Protein 7N8U (pdb70)

Nearest PDB structures (foldseek):
  7n8u-assembly1_B  TM=1.003E+00  e=9.106E-54  Promethearchaeum syntrophicum
  4y96-assembly1_A  TM=9.604E-01  e=9.177E-30  Gemmata obscuriglobus
  1b9b-assembly1_B  TM=9.422E-01  e=5.273E-28  Thermotoga maritima
  1btm-assembly1_B  TM=9.519E-01  e=1.678E-27  Geobacillus stearothermophilus
  4x22-assembly1_A-2  TM=9.556E-01  e=1.272E-26  Leptospira interrogans serovar Icterohaemorrhagiae str. RGA

Sequence (530 aa):
MRKKFIIGGNWKMQILNVEEAVSIATELATTISGILTETVDVFIAPSFNALYSVGQAIKGTKLKLAGQNMYFRDKGAFTGEISPDSLLDAGCEYVILGHSERRRIFGESDAVINQKVKKALEKGLKPVLCIGETAKEKEEGHTETVLRTQIDESMADIPREQLNLITIAYEPVWAINNKFLNPNSEIKTATPEEAEKNHIFIRKLLINKFGDEGKNILIQYGGSMKASNCEGLLNIGEINGGLIGGASLSAEKLKPIIEAAVKLGRKKFIIGGNWKMQILNVEEAVSIATELATTISGILTETVDVFIAPSFNALYSVGQAIKGTKLKLAGQNMYFRDKGAFTGEISPDSLLDAGCEYVILGHSERRRIFGESDAVINQKVKKALEKGLKPVLCIGETAKEKEEGHTETVLRTQIDESMADIPREQLNLITIAYEPVWAINNKFLNPNSEIKTATPEEAEKNHIFIRKLLINKFGDEGKNILIQYGGSMKASNCEGLLNIGEINGGLIGGASLSAEKLKPIIEAAVKLGK

Solvent-accessible surface area: 19749 Å² total; per-residue (Å²): 167,66,49,44,2,20,0,0,0,4,2,37,1,47,10,26,66,4,73,89,1,39,68,26,0,61,94,2,7,94,32,1,75,71,25,83,16,119,32,9,33,3,0,0,0,0,7,10,4,2,1,55,17,0,11,121,44,7,76,89,59,79,6,54,5,0,0,2,9,2,11,41,133,42,117,13,43,38,0,10,18,3,1,0,28,3,1,69,48,7,50,8,54,4,0,0,0,0,8,9,11,16,21,79,63,51,61,22,52,24,69,50,0,9,69,4,0,56,35,0,6,106,52,47,0,58,0,0,0,0,1,4,0,14,5,39,38,55,84,121,57,78,17,90,80,22,0,113,50,9,0,53,90,0,3,34,122,13,66,159,169,49,0,114,47,5,5,0,0,0,13,5,2,5,24,79,139,55,78,81,17,4,101,97,38,94,62,55,78,41,47,63,122,37,2,70,128,8,0,91,49,0,25,48,13,0,67,118,76,25,32,89,37,0,52,112,2,37,0,0,4,19,6,96,6,38,48,116,61,1,117,48,6,0,100,20,52,52,0,16,0,0,10,1,26,51,14,1,43,34,6,154,115,0,81,43,0,0,77,9,0,30,86,60,42,107,55,44,2,19,0,0,0,4,1,38,1,40,15,29,68,4,137,85,1,38,64,20,0,62,94,2,6,94,36,1,72,74,25,69,17,109,46,7,37,3,0,0,0,1,8,10,4,2,0,54,17,0,12,118,44,7,76,90,58,80,6,56,5,0,0,2,9,2,11,30,126,42,124,14,45,32,0,10,18,3,0,0,32,3,0,71,46,7,50,7,52,3,0,0,0,0,8,8,12,18,21,76,63,52,59,24,54,24,70,49,0,10,72,4,0,57,30,0,6,108,51,49,0,61,0,0,0,0,2,3,0,11,5,118,35,60,83,88,55,82,14,74,92,22,0,125,52,10,0,50,86,0,2,35,121,15,66,74,162,47,1,110,46,4,5,0,0,0,12,6,1,7,24,78,140,56,73,89,20,3,97,96,31,98,60,54,122,31,56,63,127,55,3,66,129,8,0,62,48,0,21,134,16,0,79,114,82,44,36,86,37,0,48,106,2,41,0,0,6,19,8,100,6,39,55,116,62,3,102,42,6,0,88,18,53,48,0,22,0,0,10,1,27,58,15,1,42,44,6,88,38,0,88,44,0,0,71,11,0,16,65,49,3,168

Organism: NCBI:txid2594042

Foldseek 3Di:
DFFAFEAEEEADPPDPDLVLLLVQLLQQLVVCQPPPRPRYQYEYADELVNLQVNLVNQPPTSYAYEHAEAFLDQDDDDPPGHHLVSNVNSRHQAYEFQPVCCCQVVNQDLQRLLSNCQSCLVVNHQYAYEFEDAQVCVVVPNGLVRRLVSCCRNNPPRPLVSLLSYAYEYEHNNQDPDCSRHVDHDRDDDDLVVVLVSLVSQLVSLCVVRNPSSNNHQYAYEYEDWLVCLLVNCPRDRHRYHHYYPQSSHSVTCVSNSNSNSVRD/DFAFEAEEEADPVDPDLVLVQVQLLQQLVLCQPPPQVRYQYEYADELVNLQVNLVSNPPTRYAYEHAEAFLDQDDDDPPGHHVVSNVNSRHQEYEFQDVCCCQVVNQDLQRLLSNCQSCLVVNHQYAYEFEDALVCVVVVNGLVRRLCSCCSNPPPRPLVSLLSYAYEYEHNNQDPDCSRHVPGDHDHDDLVNVLVSLVSQLVSQCVVRNPSSNNHQYAYEYEDWLVCLLVNCLRDRHRYHHYYPQSSHSVTCVSNSVSNSVNVD

InterPro domains:
  IPR000652 Triosephosphate isomerase [PF00121] (6-260)
  IPR000652 Triosephosphate isomerase [PS51440] (4-260)
  IPR000652 Triosephosphate isomerase [PTHR21139] (3-259)
  IPR000652 Triosephosphate isomerase [TIGR00419] (6-252)
  IPR000652 Triosephosphate isomerase [cd00311] (5-259)
  IPR013785 Aldolase-type TIM barrel [G3DSA:3.20.20.70] (1-262)
  IPR022896 Triosephosphate isomerase, bacterial/eukaryotic [MF_00147_B] (3-260)
  IPR035990 Triosephosphate isomerase superfamily [SSF51351] (1-262)

Radius of gyration: 24.37 Å; Cα contacts (8 Å, |Δi|>4): 1183; chains: 2; bounding box: 46×63×72 Å

Secondary structure (DSSP, 8-state):
-PPPEEEEEE-TB----HHHHHHHHHHHHHHHHSS--TTEEEEEE--GGGHHHHHHHHTTSSEEEEES---SSSSBS-TT---HHHHHHHT--EEEES-HIIIIIS---HHHHHHHHHHHHHTT-EEEEEE---HHHHHTT-HHHHHHHHHHHHTTT--GGGGGG-EEEE--GGG---TTTSTTS------HHHHHHHHHHHHHHHHHHHTHHHHT--EEE-S---TTTHHHHHTSTT--EEEESGGGSSHHHHHHHHHHHHHT-/---EEEEEE-TB----HHHHHHHHHHHHHHHHTS--TTEEEEEE--GGGHHHHHHHTTTSSEEEEES---SSSSBS-TT---HHHHHHHT-SEEEES-HIIIIIS---HHHHHHHHHHHHHTT-EEEEEE---HHHHHTT-HHHHHHHHHHHHTTT--GGGGGG-EEEE--GGG---TTTSTTS--PPP-HHHHHHHHHHHHHHHHHHHTHHHHTS-EEE-S---HHHHHHHHTSTT--EEEESGGGSSHHHHHHHHHHHHHHT-

B-factor: mean 28.31, std 7.74, range [15.82, 60.22]

Structure (mmCIF, N/CA/C/O backbone):
data_7N8U
#
_entry.id   7N8U
#
_cell.length_a   38.289
_cell.length_b   121.350
_cell.length_c   129.263
_cell.angle_alpha   90.000
_cell.angle_beta   90.000
_cell.angle_gamma   90.000
#
_symmetry.space_group_name_H-M   'P 21 21 21'
#
loop_
_entity.id
_entity.type
_entity.pdbx_description
1 polymer 'Triosephosphate isomerase'
2 water water
#
loop_
_atom_site.group_PDB
_atom_site.id
_atom_site.type_symbol
_atom_site.label_atom_id
_atom_site.label_alt_id
_atom_site.label_comp_id
_atom_site.label_asym_id
_atom_site.label_entity_id
_atom_site.label_seq_id
_atom_site.pdbx_PDB_ins_code
_atom_site.Cartn_x
_atom_site.Cartn_y
_atom_site.Cartn_z
_atom_site.occupancy
_atom_site.B_iso_or_equiv
_atom_site.auth_seq_id
_atom_site.auth_comp_id
_atom_site.auth_asym_id
_atom_site.auth_atom_id
_atom_site.pdbx_PDB_model_num
ATOM 1 N N . MET A 1 1 ? 1.62969 -36.36048 -5.28032 1.000 54.11866 1 MET A N 1
ATOM 2 C CA . MET A 1 1 ? 2.24785 -35.68412 -4.14425 1.000 51.34620 1 MET A CA 1
ATOM 3 C C . MET A 1 1 ? 3.74554 -35.44137 -4.37948 1.000 54.41176 1 MET A C 1
ATOM 4 O O . MET A 1 1 ? 4.41687 -34.80506 -3.56224 1.000 54.30624 1 MET A O 1
ATOM 6 N N . ARG A 1 2 ? 4.25919 -35.93695 -5.50344 1.000 48.47266 2 ARG A N 1
ATOM 7 C CA . ARG A 1 2 ? 5.67482 -35.82856 -5.82610 1.000 47.71670 2 ARG A CA 1
ATOM 8 C C . ARG A 1 2 ? 5.97014 -34.50908 -6.53489 1.000 43.79061 2 ARG A C 1
ATOM 9 O O . ARG A 1 2 ? 5.13052 -33.96744 -7.26049 1.000 47.93065 2 ARG A O 1
ATOM 11 N N . LYS A 1 3 ? 7.18222 -33.99851 -6.31763 1.000 42.76426 3 LYS A N 1
ATOM 12 C CA . LYS A 1 3 ? 7.54980 -32.67694 -6.81479 1.000 40.65329 3 LYS A CA 1
ATOM 13 C C . LYS A 1 3 ? 7.73909 -32.69440 -8.32996 1.000 37.80137 3 LYS A C 1
ATOM 14 O O . LYS A 1 3 ? 8.46671 -33.53503 -8.86634 1.000 37.04371 3 LYS A O 1
ATOM 20 N N . LYS A 1 4 ? 7.07911 -31.76382 -9.01848 1.000 33.07889 4 LYS A N 1
ATOM 21 C CA . LYS A 1 4 ? 7.17671 -31.65813 -10.46838 1.000 28.11043 4 LYS A CA 1
ATOM 22 C C . LYS A 1 4 ? 8.26140 -30.65844 -10.86161 1.000 31.70903 4 LYS A C 1
ATOM 23 O O . LYS A 1 4 ? 8.49970 -29.66253 -10.16947 1.000 26.54691 4 LYS A O 1
ATOM 25 N N . PHE A 1 5 ? 8.92451 -30.93766 -11.98625 1.000 27.95687 5 PHE A N 1
ATOM 26 C CA . PHE A 1 5 ? 10.01408 -30.10393 -12.47211 1.000 24.19417 5 PHE A CA 1
ATOM 27 C C . PHE A 1 5 ? 9.89181 -29.91716 -13.97483 1.000 24.42952 5 PHE A C 1
ATOM 28 O O . PHE A 1 5 ? 9.44872 -30.81475 -14.69982 1.000 23.33037 5 PHE A O 1
ATOM 36 N N . ILE A 1 6 ? 10.28389 -28.73719 -14.43594 1.000 23.32735 6 ILE A N 1
ATOM 37 C CA . ILE A 1 6 ? 10.50514 -28.48590 -15.85348 1.000 23.95808 6 ILE A CA 1
ATOM 38 C C . ILE A 1 6 ? 11.95199 -28.04815 -15.99432 1.000 23.52910 6 ILE A C 1
ATOM 39 O O . ILE A 1 6 ? 12.35938 -27.03333 -15.41106 1.000 22.65067 6 ILE A O 1
ATOM 44 N N . ILE A 1 7 ? 12.72648 -28.81138 -16.75486 1.000 22.27032 7 ILE A N 1
ATOM 45 C CA . ILE A 1 7 ? 14.11478 -28.47404 -17.05285 1.000 22.35336 7 ILE A CA 1
ATOM 46 C C . ILE A 1 7 ? 14.13870 -27.95633 -18.48239 1.000 22.81852 7 ILE A C 1
ATOM 47 O O . ILE A 1 7 ? 13.89259 -28.71304 -19.42514 1.000 23.82632 7 ILE A O 1
ATOM 52 N N . GLY A 1 8 ? 14.42174 -26.67039 -18.65875 1.000 22.42528 8 GLY A N 1
ATOM 53 C CA . GLY A 1 8 ? 14.41117 -26.04933 -19.97253 1.000 22.75497 8 GLY A CA 1
ATOM 54 C C . GLY A 1 8 ? 15.81714 -25.65978 -20.39488 1.000 21.17870 8 GLY A C 1
ATOM 55 O O . GLY A 1 8 ? 16.55900 -25.04822 -19.62191 1.000 21.09123 8 GLY A O 1
ATOM 56 N N . GLY A 1 9 ? 16.17161 -26.03113 -21.62533 1.000 19.52798 9 GLY A N 1
ATOM 57 C CA . GLY A 1 9 ? 17.49250 -25.70858 -22.13648 1.000 20.32577 9 GLY A CA 1
ATOM 58 C C . GLY A 1 9 ? 17.44400 -24.57792 -23.13999 1.000 21.75353 9 GLY A C 1
ATOM 59 O O . GLY A 1 9 ? 16.89218 -24.73311 -24.23455 1.000 21.71879 9 GLY A O 1
ATOM 60 N N . ASN A 1 10 ? 18.00388 -23.42806 -22.77937 1.000 20.55612 10 ASN A N 1
ATOM 61 C CA . ASN A 1 10 ? 18.02806 -22.25586 -23.65944 1.000 18.76609 10 ASN A CA 1
ATOM 62 C C . ASN A 1 10 ? 19.37506 -22.23869 -24.37219 1.000 21.93556 10 ASN A C 1
ATOM 63 O O . ASN A 1 10 ? 20.39495 -21.87487 -23.78346 1.000 19.27763 10 ASN A O 1
ATOM 68 N N . TRP A 1 11 ? 19.37702 -22.63168 -25.64265 1.000 18.08395 11 TRP A N 1
ATOM 69 C CA . TRP A 1 11 ? 20.59976 -22.69101 -26.42519 1.000 16.68712 11 TRP A CA 1
ATOM 70 C C . TRP A 1 11 ? 21.05847 -21.31871 -26.89936 1.000 17.47895 11 TRP A C 1
ATOM 71 O O . TRP A 1 11 ? 22.12819 -21.22875 -27.49437 1.000 19.60838 11 TRP A O 1
ATOM 82 N N . LYS A 1 12 ? 20.27780 -20.26375 -26.64958 1.000 18.92503 12 LYS A N 1
ATOM 83 C CA . LYS A 1 12 ? 20.64778 -18.89552 -27.00679 1.000 17.98052 12 LYS A CA 1
ATOM 84 C C . LYS A 1 12 ? 21.21218 -18.84983 -28.42631 1.000 18.91046 12 LYS A C 1
ATOM 85 O O . LYS A 1 12 ? 20.63458 -19.46582 -29.32694 1.000 18.61933 12 LYS A O 1
ATOM 91 N N . MET A 1 13 ? 22.33532 -18.15436 -28.64690 1.000 18.41909 13 MET A N 1
ATOM 92 C CA . MET A 1 13 ? 22.92863 -18.14206 -29.98432 1.000 21.16519 13 MET A CA 1
ATOM 93 C C . MET A 1 13 ? 24.27329 -18.86438 -29.99950 1.000 20.78419 13 MET A C 1
ATOM 94 O O . MET A 1 13 ? 25.26456 -18.37950 -30.55915 1.000 19.44074 13 MET A O 1
ATOM 99 N N . GLN A 1 14 ? 24.27624 -20.07242 -29.42280 1.000 20.75186 14 GLN A N 1
ATOM 100 C CA . GLN A 1 14 ? 25.49247 -20.85195 -29.22767 1.000 22.09660 14 GLN A CA 1
ATOM 101 C C . GLN A 1 14 ? 25.65007 -21.99378 -30.21929 1.000 24.33089 14 GLN A C 1
ATOM 102 O O . GLN A 1 14 ? 26.77277 -22.46314 -30.41892 1.000 24.63621 14 GLN A O 1
ATOM 108 N N . ILE A 1 15 ? 24.56727 -22.45390 -30.83567 1.000 19.59298 15 ILE A N 1
ATOM 109 C CA . ILE A 1 15 ? 24.60825 -23.55154 -31.79118 1.000 19.34666 15 ILE A CA 1
ATOM 110 C C . ILE A 1 15 ? 24.13458 -23.01119 -33.12733 1.000 23.79684 15 ILE A C 1
ATOM 111 O O . ILE A 1 15 ? 22.97019 -22.61329 -33.27931 1.000 22.16761 15 ILE A O 1
ATOM 116 N N . LEU A 1 16 ? 25.03991 -22.98963 -34.09620 1.000 20.75425 16 LEU A N 1
ATOM 117 C CA . LEU A 1 16 ? 24.84415 -22.16853 -35.27684 1.000 22.88742 16 LEU A CA 1
ATOM 118 C C . LEU A 1 16 ? 24.33499 -22.95617 -36.46510 1.000 22.37538 16 LEU A C 1
ATOM 119 O O . LEU A 1 16 ? 23.52781 -22.42902 -37.23346 1.000 23.10638 16 LEU A O 1
ATOM 124 N N . ASN A 1 17 ? 24.78086 -24.20425 -36.62922 1.000 20.98851 17 ASN A N 1
ATOM 125 C CA . ASN A 1 17 ? 24.43450 -25.00870 -37.79503 1.000 25.06980 17 ASN A CA 1
ATOM 126 C C . ASN A 1 17 ? 23.33105 -25.99431 -37.45495 1.000 25.32795 17 ASN A C 1
ATOM 127 O O . ASN A 1 17 ? 23.30510 -26.55844 -36.35782 1.000 25.57451 17 ASN A O 1
ATOM 132 N N . VAL A 1 18 ? 22.45326 -26.22701 -38.43135 1.000 23.36050 18 VAL A N 1
ATOM 133 C CA . VAL A 1 18 ? 21.32413 -27.13448 -38.25292 1.000 26.62050 18 VAL A CA 1
ATOM 134 C C . VAL A 1 18 ? 21.80509 -28.55102 -37.96828 1.000 26.18398 18 VAL A C 1
ATOM 135 O O . VAL A 1 18 ? 21.27221 -29.23410 -37.08469 1.000 23.56878 18 VAL A O 1
ATOM 139 N N . GLU A 1 19 ? 22.82787 -29.01137 -38.70192 1.000 27.27538 19 GLU A N 1
ATOM 140 C CA . GLU A 1 19 ? 23.36169 -30.35422 -38.47375 1.000 29.33330 19 GLU A CA 1
ATOM 141 C C . GLU A 1 19 ? 23.76905 -30.55054 -37.01672 1.000 25.24435 19 GLU A C 1
ATOM 142 O O . GLU A 1 19 ? 23.46480 -31.58793 -36.41192 1.000 25.21176 19 GLU A O 1
ATOM 144 N N . GLU A 1 20 ? 24.43782 -29.55948 -36.42719 1.000 23.99543 20 GLU A N 1
ATOM 145 C CA . GLU A 1 20 ? 24.86325 -29.70018 -35.03840 1.000 25.58759 20 GLU A CA 1
ATOM 146 C C . GLU A 1 20 ? 23.67925 -29.65474 -34.08381 1.000 24.68200 20 GLU A C 1
ATOM 147 O O . GLU A 1 20 ? 23.63086 -30.41843 -33.11037 1.000 25.53776 20 GLU A O 1
ATOM 153 N N . ALA A 1 21 ? 22.73039 -28.74685 -34.32084 1.000 22.01043 21 ALA A N 1
ATOM 154 C CA . ALA A 1 21 ? 21.55989 -28.67636 -33.45028 1.000 22.81042 21 ALA A CA 1
ATOM 155 C C . ALA A 1 21 ? 20.80253 -29.99942 -33.43741 1.000 21.89765 21 ALA A C 1
ATOM 156 O O . ALA A 1 21 ? 20.39251 -30.48286 -32.37196 1.000 20.62874 21 ALA A O 1
ATOM 158 N N . VAL A 1 22 ? 20.60881 -30.59779 -34.61737 1.000 23.16211 22 VAL A N 1
ATOM 159 C CA . VAL A 1 22 ? 19.90383 -31.87110 -34.72300 1.000 19.80481 22 VAL A CA 1
ATOM 160 C C . VAL A 1 22 ? 20.69358 -32.97318 -34.03178 1.000 23.23752 22 VAL A C 1
ATOM 161 O O . VAL A 1 22 ? 20.12491 -33.83574 -33.35570 1.000 24.30122 22 VAL A O 1
ATOM 165 N N . SER A 1 23 ? 22.01668 -32.94953 -34.17737 1.000 23.18182 23 SER A N 1
ATOM 166 C CA . SER A 1 23 ? 22.86567 -33.96925 -33.57452 1.000 25.14460 23 SER A CA 1
ATOM 167 C C . SER A 1 23 ? 22.80616 -33.90798 -32.05081 1.000 25.83234 23 SER A C 1
ATOM 168 O O . SER A 1 23 ? 22.63034 -34.93538 -31.37860 1.000 23.29368 23 SER A O 1
ATOM 171 N N . ILE A 1 24 ? 22.93962 -32.70337 -31.49010 1.000 22.61874 24 ILE A N 1
ATOM 172 C CA . ILE A 1 24 ? 22.82263 -32.51842 -30.04516 1.000 22.67041 24 ILE A CA 1
ATOM 173 C C . ILE A 1 24 ? 21.42952 -32.91445 -29.56204 1.000 22.07447 24 ILE A C 1
ATOM 174 O O . ILE A 1 24 ? 21.27997 -33.64239 -28.57194 1.000 20.22793 24 ILE A O 1
ATOM 179 N N . ALA A 1 25 ? 20.38806 -32.44530 -30.26165 1.000 20.50224 25 ALA A N 1
ATOM 180 C CA . ALA A 1 25 ? 19.01830 -32.72560 -29.83924 1.000 22.23103 25 ALA A CA 1
ATOM 181 C C . ALA A 1 25 ? 18.74140 -34.22181 -29.84057 1.000 23.90729 25 ALA A C 1
ATOM 182 O O . ALA A 1 25 ? 18.09942 -34.75072 -28.92066 1.000 22.31740 25 ALA A O 1
ATOM 184 N N . THR A 1 26 ? 19.20935 -34.91663 -30.87822 1.000 23.62071 26 THR A N 1
ATOM 185 C CA . THR A 1 26 ? 19.01548 -36.36083 -30.95910 1.000 26.74280 26 THR A CA 1
ATOM 186 C C . THR A 1 26 ? 19.74749 -37.07817 -29.82975 1.000 23.59210 26 THR A C 1
ATOM 187 O O . THR A 1 26 ? 19.19561 -37.98989 -29.20333 1.000 27.18336 26 THR A O 1
ATOM 191 N N . GLU A 1 27 ? 20.98640 -36.66808 -29.54926 1.000 25.87449 27 GLU A N 1
ATOM 192 C CA . GLU A 1 27 ? 21.74958 -37.26645 -28.45729 1.000 26.09748 27 GLU A CA 1
ATOM 193 C C . GLU A 1 27 ? 21.06338 -37.03917 -27.11405 1.000 26.97859 27 GLU A C 1
ATOM 194 O O . GLU A 1 27 ? 21.02806 -37.93705 -26.26007 1.000 25.03175 27 GLU A O 1
ATOM 200 N N . LEU A 1 28 ? 20.51305 -35.84367 -26.90494 1.000 22.03878 28 LEU A N 1
ATOM 201 C CA . LEU A 1 28 ? 19.78362 -35.59046 -25.66413 1.000 24.82155 28 LEU A CA 1
ATOM 202 C C . LEU A 1 28 ? 18.51995 -36.44363 -25.57731 1.000 23.01692 28 LEU A C 1
ATOM 203 O O . LEU A 1 28 ? 18.22450 -37.01177 -24.52160 1.000 24.84093 28 LEU A O 1
ATOM 208 N N . ALA A 1 29 ? 17.74671 -36.53296 -26.66550 1.000 22.94179 29 ALA A N 1
ATOM 209 C CA . ALA A 1 29 ? 16.53889 -37.35531 -26.64070 1.000 24.68056 29 ALA A CA 1
ATOM 210 C C . ALA A 1 29 ? 16.87827 -38.80710 -26.32169 1.000 26.19377 29 ALA A C 1
ATOM 211 O O . ALA A 1 29 ? 16.18194 -39.46093 -25.53297 1.000 26.89195 29 ALA A O 1
ATOM 213 N N . THR A 1 30 ? 17.96462 -39.31680 -26.91057 1.000 24.18729 30 THR A N 1
ATOM 214 C CA . THR A 1 30 ? 18.40487 -40.67681 -26.62122 1.000 26.68511 30 THR A CA 1
ATOM 215 C C . THR A 1 30 ? 18.78998 -40.83732 -25.15752 1.000 27.37220 30 THR A C 1
ATOM 216 O O . THR A 1 30 ? 18.41688 -41.82862 -24.51644 1.000 23.82729 30 THR A O 1
ATOM 220 N N . THR A 1 31 ? 19.51406 -39.85819 -24.60486 1.000 24.87493 31 THR A N 1
ATOM 221 C CA . THR A 1 31 ? 19.98744 -39.96544 -23.22620 1.000 26.74917 31 THR A CA 1
ATOM 222 C C . THR A 1 31 ? 18.83685 -39.98804 -22.22491 1.000 28.74727 31 THR A C 1
ATOM 223 O O . THR A 1 31 ? 18.84165 -40.79095 -21.28353 1.000 26.37803 31 THR A O 1
ATOM 227 N N . ILE A 1 32 ? 17.83627 -39.11931 -22.40250 1.000 24.63374 32 ILE A N 1
ATOM 228 C CA . ILE A 1 32 ? 16.79473 -39.01120 -21.38015 1.000 26.86014 32 ILE A CA 1
ATOM 229 C C . ILE A 1 32 ? 15.72241 -40.07893 -21.50111 1.000 27.32363 32 ILE A C 1
ATOM 230 O O . ILE A 1 32 ? 14.92794 -40.24771 -20.56497 1.000 29.69641 32 ILE A O 1
ATOM 235 N N . SER A 1 33 ? 15.68412 -40.81078 -22.61637 1.000 24.87117 33 SER A N 1
ATOM 236 C CA . SER A 1 33 ? 14.67013 -41.84422 -22.80542 1.000 27.46505 33 SER A CA 1
ATOM 237 C C . SER A 1 33 ? 14.60616 -42.79510 -21.61110 1.000 33.22997 33 SER A C 1
ATOM 238 O O . SER A 1 33 ? 13.52146 -43.10569 -21.09884 1.000 27.98490 33 SER A O 1
ATOM 241 N N . GLY A 1 34 ? 15.76900 -43.26582 -21.15048 1.000 28.09439 34 GLY A N 1
ATOM 242 C CA . GLY A 1 34 ? 15.79374 -44.24524 -20.07847 1.000 30.82357 34 GLY A CA 1
ATOM 243 C C . GLY A 1 34 ? 15.57806 -43.67866 -18.69322 1.000 30.52755 34 GLY A C 1
ATOM 244 O O . GLY A 1 34 ? 15.21702 -44.42971 -17.78229 1.000 31.32710 34 GLY A O 1
ATOM 245 N N . ILE A 1 35 ? 15.83102 -42.38330 -18.50066 1.000 30.99536 35 ILE A N 1
ATOM 246 C CA . ILE A 1 35 ? 15.62212 -41.76950 -17.19745 1.000 32.24093 35 ILE A CA 1
ATOM 247 C C . ILE A 1 35 ? 14.13032 -41.72638 -16.90195 1.000 36.24896 35 ILE A C 1
ATOM 248 O O . ILE A 1 35 ? 13.31453 -41.38867 -17.77222 1.000 35.40078 35 ILE A O 1
ATOM 253 N N . LEU A 1 36 ? 13.76252 -42.07913 -15.66651 1.000 38.95272 36 LEU A N 1
ATOM 254 C CA . LEU A 1 36 ? 12.35564 -42.24856 -15.28356 1.000 39.10344 36 LEU A CA 1
ATOM 255 C C . LEU A 1 36 ? 11.75794 -40.87849 -14.95746 1.000 42.61788 36 LEU A C 1
ATOM 256 O O . LEU A 1 36 ? 11.65838 -40.45747 -13.80071 1.000 41.11157 36 LEU A O 1
ATOM 258 N N . THR A 1 37 ? 11.31469 -40.18900 -16.00744 1.000 35.51996 37 THR A N 1
ATOM 259 C CA . THR A 1 37 ? 10.96461 -38.77009 -15.94138 1.000 35.11009 37 THR A CA 1
ATOM 260 C C . THR A 1 37 ? 9.45599 -38.51153 -15.88587 1.000 37.41978 37 THR A C 1
ATOM 261 O O . THR A 1 37 ? 8.98536 -37.51701 -16.43604 1.000 37.61039 37 THR A O 1
ATOM 265 N N . GLU A 1 38 ? 8.66489 -39.35091 -15.21268 1.000 36.84208 38 GLU A N 1
ATOM 266 C CA . GLU A 1 38 ? 7.22175 -39.10906 -15.16735 1.000 37.62477 38 GLU A CA 1
ATOM 267 C C . GLU A 1 38 ? 6.88088 -37.75487 -14.53960 1.000 36.20947 38 GLU A C 1
ATOM 268 O O . GLU A 1 38 ? 5.89282 -37.11744 -14.92228 1.000 36.39132 38 GLU A O 1
ATOM 270 N N . THR A 1 39 ? 7.69195 -37.29126 -13.59821 1.000 33.30697 39 THR A N 1
ATOM 271 C CA . THR A 1 39 ? 7.46187 -36.03990 -12.89075 1.000 37.28610 39 THR A CA 1
ATOM 272 C C . THR A 1 39 ? 8.29534 -34.87203 -13.42468 1.000 36.67157 39 THR A C 1
ATOM 273 O O . THR A 1 39 ? 8.26997 -33.78392 -12.83539 1.000 32.13042 39 THR A O 1
ATOM 277 N N . VAL A 1 40 ? 9.02307 -35.06160 -14.52259 1.000 30.06467 40 VAL A N 1
ATOM 278 C CA . VAL A 1 40 ? 9.97716 -34.06765 -15.01492 1.000 30.15073 40 VAL A CA 1
ATOM 279 C C . VAL A 1 40 ? 9.75222 -33.89466 -16.51368 1.000 29.32944 40 VAL A C 1
ATOM 280 O O . VAL A 1 40 ? 9.81190 -34.87521 -17.26311 1.000 32.59595 40 VAL A O 1
ATOM 284 N N . ASP A 1 41 ? 9.48383 -32.66132 -16.95263 1.000 23.72853 41 ASP A N 1
ATOM 285 C CA . ASP A 1 41 ? 9.43677 -32.33374 -18.37610 1.000 25.08520 41 ASP A CA 1
ATOM 286 C C . ASP A 1 41 ? 10.74609 -31.66673 -18.78989 1.000 26.53475 41 ASP A C 1
ATOM 287 O O . ASP A 1 41 ? 11.31060 -30.86371 -18.03892 1.000 26.40321 41 ASP A O 1
ATOM 292 N N . VAL A 1 42 ? 11.23860 -32.02309 -19.97455 1.000 22.40819 42 VAL A N 1
ATOM 293 C CA . VAL A 1 42 ? 12.51400 -31.52346 -20.48552 1.000 20.21081 42 VAL A CA 1
ATOM 294 C C . VAL A 1 42 ? 12.25485 -30.89849 -21.85043 1.000 21.05953 42 VAL A C 1
ATOM 295 O O . VAL A 1 42 ? 11.65087 -31.53132 -22.72278 1.000 22.40243 42 VAL A O 1
ATOM 299 N N . PHE A 1 43 ? 12.67673 -29.64959 -22.03042 1.000 21.97753 43 PHE A N 1
ATOM 300 C CA . PHE A 1 43 ? 12.61480 -29.03193 -23.34935 1.000 18.62296 43 PHE A CA 1
ATOM 301 C C . PHE A 1 43 ? 13.94652 -28.37751 -23.68661 1.000 20.15183 43 PHE A C 1
ATOM 302 O O . PHE A 1 43 ? 14.72262 -28.00793 -22.80093 1.000 20.67343 43 PHE A O 1
ATOM 310 N N . ILE A 1 44 ? 14.20083 -28.24755 -24.99074 1.000 20.41569 44 ILE A N 1
ATOM 311 C CA . ILE A 1 44 ? 15.30707 -27.45896 -25.50632 1.000 18.01800 44 ILE A CA 1
ATOM 312 C C . ILE A 1 44 ? 14.73179 -26.36984 -26.39940 1.000 18.31925 44 ILE A C 1
ATOM 313 O O . ILE A 1 44 ? 13.68892 -26.55291 -27.04020 1.000 20.64626 44 ILE A O 1
ATOM 318 N N . ALA A 1 45 ? 15.42992 -25.22956 -26.44314 1.000 17.82829 45 ALA A N 1
ATOM 319 C CA . ALA A 1 45 ? 15.07375 -24.08737 -27.28438 1.000 18.84212 45 ALA A CA 1
ATOM 320 C C . ALA A 1 45 ? 16.22919 -23.78011 -28.23504 1.000 18.64148 45 ALA A C 1
ATOM 321 O O . ALA A 1 45 ? 17.05865 -22.90368 -27.95441 1.000 18.79973 45 ALA A O 1
ATOM 323 N N . PRO A 1 46 ? 16.31071 -24.47488 -29.36950 1.000 20.32862 46 PRO A N 1
ATOM 324 C CA . PRO A 1 46 ? 17.27466 -24.09667 -30.41068 1.000 21.80941 46 PRO A CA 1
ATOM 325 C C . PRO A 1 46 ? 16.91817 -22.74992 -31.02799 1.000 19.95559 46 PRO A C 1
ATOM 326 O O . PRO A 1 46 ? 15.81320 -22.21905 -30.86191 1.000 20.69646 46 PRO A O 1
ATOM 330 N N . SER A 1 47 ? 17.87385 -22.20723 -31.77929 1.000 19.78676 47 SER A N 1
ATOM 331 C CA . SER A 1 47 ? 17.62369 -20.99917 -32.55982 1.000 21.55932 47 SER A CA 1
ATOM 332 C C . SER A 1 47 ? 16.60279 -21.26853 -33.67435 1.000 19.03017 47 SER A C 1
ATOM 333 O O . SER A 1 47 ? 16.39988 -22.40625 -34.10425 1.000 18.61517 47 SER A O 1
ATOM 336 N N . PHE A 1 48 ? 15.96310 -20.18914 -34.15022 1.000 19.01556 48 PHE A N 1
ATOM 337 C CA . PHE A 1 48 ? 14.87883 -20.31295 -35.13131 1.000 18.44142 48 PHE A CA 1
ATOM 338 C C . PHE A 1 48 ? 15.28310 -21.12020 -36.36828 1.000 19.87588 48 PHE A C 1
ATOM 339 O O . PHE A 1 48 ? 14.45160 -21.81734 -36.95445 1.000 19.20412 48 PHE A O 1
ATOM 347 N N . ASN A 1 49 ? 16.53773 -20.98924 -36.81916 1.000 20.39893 49 ASN A N 1
ATOM 348 C CA . ASN A 1 49 ? 16.93736 -21.63573 -38.07364 1.000 20.68331 49 ASN A CA 1
ATOM 349 C C . ASN A 1 49 ? 16.86409 -23.15347 -37.98493 1.000 21.52159 49 ASN A C 1
ATOM 350 O O . ASN A 1 49 ? 16.67588 -23.82313 -39.00629 1.000 21.74569 49 ASN A O 1
ATOM 355 N N . ALA A 1 50 ? 16.99632 -23.70865 -36.77752 1.000 21.52197 50 ALA A N 1
ATOM 356 C CA . ALA A 1 50 ? 17.06992 -25.14812 -36.55762 1.000 20.88027 50 ALA A CA 1
ATOM 357 C C . ALA A 1 50 ? 15.77559 -25.76328 -36.02770 1.000 20.73363 50 ALA A C 1
ATOM 358 O O . ALA A 1 50 ? 15.69069 -26.99188 -35.95590 1.000 21.91238 50 ALA A O 1
ATOM 360 N N . LEU A 1 51 ? 14.76543 -24.95706 -35.67059 1.000 20.21651 51 LEU A N 1
ATOM 361 C CA . LEU A 1 51 ? 13.59251 -25.49116 -34.97381 1.000 20.91583 51 LEU A CA 1
ATOM 362 C C . LEU A 1 51 ? 12.90876 -26.59420 -35.77312 1.000 20.20609 51 LEU A C 1
ATOM 363 O O . LEU A 1 51 ? 12.59473 -27.66715 -35.23793 1.000 21.06200 51 LEU A O 1
ATOM 368 N N . TYR A 1 52 ? 12.66280 -26.34290 -37.05847 1.000 23.02735 52 TYR A N 1
ATOM 369 C CA . TYR A 1 52 ? 11.89681 -27.28463 -37.86829 1.000 23.61378 52 TYR A CA 1
ATOM 370 C C . TYR A 1 52 ? 12.63788 -28.61373 -38.00556 1.000 23.04021 52 TYR A C 1
ATOM 371 O O . TYR A 1 52 ? 12.06261 -29.68569 -37.78463 1.000 25.19540 52 TYR A O 1
ATOM 380 N N . SER A 1 53 ? 13.93294 -28.55862 -38.31533 1.000 22.92782 53 SER A N 1
ATOM 381 C CA . SER A 1 53 ? 14.72180 -29.78231 -38.45168 1.000 24.92548 53 SER A CA 1
ATOM 382 C C . SER A 1 53 ? 14.85934 -30.52030 -37.11834 1.000 25.19072 53 SER A C 1
ATOM 383 O O . SER A 1 53 ? 14.78071 -31.75528 -37.07359 1.000 25.30688 53 SER A O 1
ATOM 386 N N . VAL A 1 54 ? 15.05740 -29.78838 -36.02131 1.000 18.77706 54 VAL A N 1
ATOM 387 C CA . VAL A 1 54 ? 15.13499 -30.43465 -34.71114 1.000 22.51587 54 VAL A CA 1
ATOM 388 C C . VAL A 1 54 ? 13.79783 -31.08302 -34.35528 1.000 24.15618 54 VAL A C 1
ATOM 389 O O . VAL A 1 54 ? 13.74775 -32.23579 -33.90077 1.000 24.23694 54 VAL A O 1
ATOM 393 N N . GLY A 1 55 ? 12.69209 -30.35573 -34.56530 1.000 20.53720 55 GLY A N 1
ATOM 394 C CA . GLY A 1 55 ? 11.38323 -30.91678 -34.26292 1.000 23.17785 55 GLY A CA 1
ATOM 395 C C . GLY A 1 55 ? 11.11737 -32.20126 -35.02598 1.000 26.52815 55 GLY A C 1
ATOM 396 O O . GLY A 1 55 ? 10.56326 -33.15894 -34.47669 1.000 23.79637 55 GLY A O 1
ATOM 397 N N . GLN A 1 56 ? 11.51879 -32.23594 -36.30091 1.000 26.20716 56 GLN A N 1
ATOM 398 C CA . GLN A 1 56 ? 11.43948 -33.46070 -37.09410 1.000 27.22929 56 GLN A CA 1
ATOM 399 C C . GLN A 1 56 ? 12.22628 -34.59114 -36.44202 1.000 25.88065 56 GLN A C 1
ATOM 400 O O . GLN A 1 56 ? 11.76528 -35.73835 -36.39331 1.000 27.34285 56 GLN A O 1
ATOM 406 N N . ALA A 1 57 ? 13.42039 -34.27881 -35.93324 1.000 26.38706 57 ALA A N 1
ATOM 407 C CA . ALA A 1 57 ? 14.34225 -35.30297 -35.45336 1.000 27.97886 57 ALA A CA 1
ATOM 408 C C . ALA A 1 57 ? 13.90737 -35.90948 -34.12368 1.000 31.13216 57 ALA A C 1
ATOM 409 O O . ALA A 1 57 ? 14.15927 -37.09717 -33.88168 1.000 31.79907 57 ALA A O 1
ATOM 411 N N . ILE A 1 58 ? 13.28785 -35.12073 -33.24393 1.000 26.36540 58 ILE A N 1
ATOM 412 C CA . ILE A 1 58 ? 12.90312 -35.58336 -31.91679 1.000 27.08084 58 ILE A CA 1
ATOM 413 C C . ILE A 1 58 ? 11.40105 -35.81872 -31.80473 1.000 29.70753 58 ILE A C 1
ATOM 414 O O . ILE A 1 58 ? 10.89324 -36.01553 -30.69628 1.000 28.84735 58 ILE A O 1
ATOM 419 N N . LYS A 1 59 ? 10.67853 -35.82507 -32.92586 1.000 29.70694 59 LYS A N 1
ATOM 420 C CA . LYS A 1 59 ? 9.25783 -36.15432 -32.88759 1.000 30.32370 59 LYS A CA 1
ATOM 421 C C . LYS A 1 59 ? 9.05502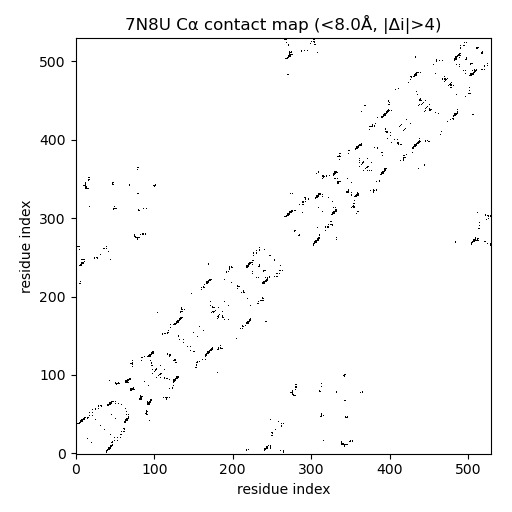 -37.54345 -32.29249 1.000 28.77002 59 LYS A C 1
ATOM 422 O O . LYS A 1 59 ? 9.78187 -38.48978 -32.61151 1.000 31.63650 59 LYS A O 1
ATOM 424 N N . GLY A 1 60 ? 8.07260 -37.65410 -31.40200 1.000 34.31841 60 GLY A N 1
ATOM 425 C CA . GLY A 1 60 ? 7.77097 -38.90498 -30.74504 1.000 35.79021 60 GLY A CA 1
ATOM 426 C C . GLY A 1 60 ? 8.61790 -39.23334 -29.53057 1.000 33.54462 60 GLY A C 1
ATOM 427 O O . GLY A 1 60 ? 8.33858 -40.23495 -28.86320 1.000 36.15411 60 GLY A O 1
ATOM 428 N N . THR A 1 61 ? 9.64353 -38.44162 -29.22156 1.000 33.06375 61 THR A N 1
ATOM 429 C CA . THR A 1 61 ? 10.45951 -38.66822 -28.03507 1.000 30.23366 61 THR A CA 1
ATOM 430 C C . THR A 1 61 ? 9.90069 -37.88441 -26.85456 1.000 28.57351 61 THR A C 1
ATOM 431 O O . THR A 1 61 ? 8.92114 -37.14524 -26.97135 1.000 29.22548 61 THR A O 1
ATOM 435 N N . LYS A 1 62 ? 10.54959 -38.03459 -25.69595 1.000 26.68336 62 LYS A N 1
ATOM 436 C CA . LYS A 1 62 ? 10.18550 -37.27417 -24.50727 1.000 29.84800 62 LYS A CA 1
ATOM 437 C C . LYS A 1 62 ? 10.72360 -35.85051 -24.52027 1.000 28.81935 62 LYS A C 1
ATOM 438 O O . LYS A 1 62 ? 10.33368 -35.05234 -23.66143 1.000 28.00469 62 LYS A O 1
ATOM 444 N N . LEU A 1 63 ? 11.62077 -35.52234 -25.44541 1.000 24.96437 63 LEU A N 1
ATOM 445 C CA . LEU A 1 63 ? 12.23198 -34.20036 -25.49178 1.000 23.17141 63 LEU A CA 1
ATOM 446 C C . LEU A 1 63 ? 11.28355 -33.22614 -26.18555 1.000 21.03216 63 LEU A C 1
ATOM 447 O O . LEU A 1 63 ? 10.89081 -33.44369 -27.33768 1.000 22.12027 63 LEU A O 1
ATOM 452 N N . LYS A 1 64 ? 10.91793 -32.16100 -25.48682 1.000 21.17416 64 LYS A N 1
ATOM 453 C CA . LYS A 1 64 ? 10.01641 -31.15166 -26.01665 1.000 23.21543 64 LYS A CA 1
ATOM 454 C C . LYS A 1 64 ? 10.81411 -30.00224 -26.62337 1.000 21.37479 64 LYS A C 1
ATOM 455 O O . LYS A 1 64 ? 11.98375 -29.78469 -26.29667 1.000 20.40039 64 LYS A O 1
ATOM 461 N N . LEU A 1 65 ? 10.15171 -29.25002 -27.49784 1.000 20.78433 65 LEU A N 1
ATOM 462 C CA . LEU A 1 65 ? 10.77681 -28.18863 -28.27538 1.000 22.00119 65 LEU A CA 1
ATOM 463 C C . LEU A 1 65 ? 10.21155 -26.84095 -27.84709 1.000 21.93360 65 LEU A C 1
ATOM 464 O O . LEU A 1 65 ? 9.01268 -26.72678 -27.57139 1.000 21.64032 65 LEU A O 1
ATOM 469 N N . ALA A 1 66 ? 11.07650 -25.82390 -27.79390 1.000 21.92861 66 ALA A N 1
ATOM 470 C CA . ALA A 1 66 ? 10.68257 -24.46342 -27.446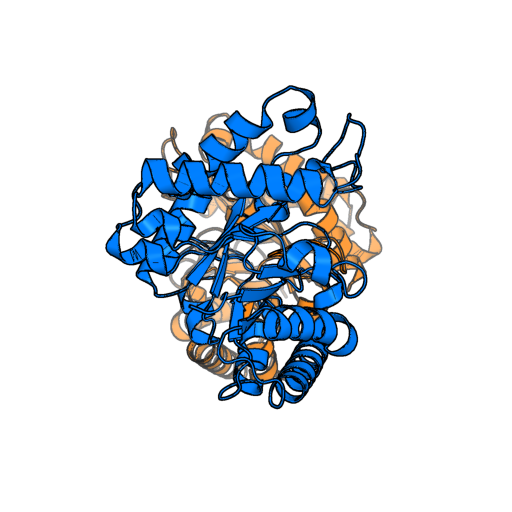83 1.000 19.91853 66 ALA A CA 1
ATOM 471 C C . ALA A 1 66 ? 11.29315 -23.46672 -28.42023 1.000 21.47297 66 ALA A C 1
ATOM 472 O O . ALA A 1 66 ? 12.38580 -23.68607 -28.94635 1.000 20.14179 66 ALA A O 1
ATOM 474 N N . GLY A 1 67 ? 10.57139 -22.36476 -28.66032 1.000 20.76607 67 GLY A N 1
ATOM 475 C CA . GLY A 1 67 ? 11.16175 -21.19689 -29.29019 1.000 19.14365 67 GLY A CA 1
ATOM 476 C C . GLY A 1 67 ? 11.81247 -20.29937 -28.24446 1.000 19.23910 67 GLY A C 1
ATOM 477 O O . GLY A 1 67 ? 11.40404 -20.27793 -27.09080 1.000 20.11996 67 GLY A O 1
ATOM 478 N N . GLN A 1 68 ? 12.85932 -19.57365 -28.65023 1.000 18.15338 68 GLN A N 1
ATOM 479 C CA . GLN A 1 68 ? 13.49848 -18.61653 -27.74579 1.000 15.81961 68 GLN A CA 1
ATOM 480 C C . GLN A 1 68 ? 12.78343 -17.27479 -27.68832 1.000 18.63610 68 GLN A C 1
ATOM 481 O O . GLN A 1 68 ? 13.12846 -16.44148 -26.84245 1.000 18.38488 68 GLN A O 1
ATOM 487 N N . ASN A 1 69 ? 11.81579 -17.04665 -28.56932 1.000 17.46270 69 ASN A N 1
ATOM 488 C CA . ASN A 1 69 ? 11.11421 -15.77548 -28.67968 1.000 20.62057 69 ASN A CA 1
ATOM 489 C C . ASN A 1 69 ? 10.09153 -15.94313 -29.79246 1.000 19.51126 69 ASN A C 1
ATOM 490 O O . ASN A 1 69 ? 10.08250 -16.95043 -30.50967 1.000 20.72214 69 ASN A O 1
ATOM 495 N N . MET A 1 70 ? 9.26417 -14.91817 -29.95783 1.000 17.99714 70 MET A N 1
ATOM 496 C CA . MET A 1 70 ? 8.22680 -14.90687 -30.97164 1.000 20.99621 70 MET A CA 1
ATOM 497 C C . MET A 1 70 ? 7.63267 -13.50726 -30.94247 1.000 21.58911 70 MET A C 1
ATOM 498 O O . MET A 1 70 ? 7.82559 -12.77382 -29.97505 1.000 20.26423 70 MET A O 1
ATOM 503 N N . TYR A 1 71 ? 6.99178 -13.11339 -32.03044 1.000 17.33892 71 TYR A N 1
ATOM 504 C CA . TYR A 1 71 ? 6.22601 -11.87706 -32.03623 1.000 18.79523 71 TYR A CA 1
ATOM 505 C C . TYR A 1 71 ? 4.81006 -12.14491 -31.51938 1.000 22.59376 71 TYR A C 1
ATOM 506 O O . TYR A 1 71 ? 4.37377 -13.29275 -31.40725 1.000 22.22565 71 TYR A O 1
ATOM 515 N N . PHE A 1 72 ? 4.08363 -11.07146 -31.19950 1.000 22.52183 72 PHE A N 1
ATOM 516 C CA . PHE A 1 72 ? 2.74806 -11.20978 -30.62462 1.000 22.33840 72 PHE A CA 1
ATOM 517 C C . PHE A 1 72 ? 1.62142 -11.10296 -31.65168 1.000 25.06954 72 PHE A C 1
ATOM 518 O O . PHE A 1 72 ? 0.44934 -11.14719 -31.26516 1.000 24.56028 72 PHE A O 1
ATOM 526 N N . ARG A 1 73 ? 1.93158 -10.97214 -32.94310 1.000 23.24731 73 ARG A N 1
ATOM 527 C CA . ARG A 1 73 ? 0.92768 -11.10173 -33.99494 1.000 25.64393 73 ARG A CA 1
ATOM 528 C C . ARG A 1 73 ? 1.15954 -12.38820 -34.77341 1.000 24.95974 73 ARG A C 1
ATOM 529 O O . ARG A 1 73 ? 2.26992 -12.92369 -34.79949 1.000 21.75978 73 ARG A O 1
ATOM 537 N N . ASP A 1 74 ? 0.09510 -12.85593 -35.43625 1.000 23.65168 74 ASP A N 1
ATOM 538 C CA . ASP A 1 74 ? 0.13429 -14.09108 -36.21774 1.000 25.64337 74 ASP A CA 1
ATOM 539 C C . ASP A 1 74 ? 0.84429 -13.91518 -37.55607 1.000 24.08862 74 ASP A C 1
ATOM 540 O O . ASP A 1 74 ? 1.58809 -14.80612 -37.97905 1.000 21.59678 74 ASP A O 1
ATOM 545 N N . LYS A 1 75 ? 0.58259 -12.81579 -38.27041 1.000 22.56943 75 LYS A N 1
ATOM 546 C CA . LYS A 1 75 ? 1.31480 -12.54784 -39.50825 1.000 28.92814 75 LYS A CA 1
ATOM 547 C C . LYS A 1 75 ? 1.31823 -11.04390 -39.74477 1.000 25.74566 75 LYS A C 1
ATOM 548 O O . LYS A 1 75 ? 0.53578 -10.30852 -39.14057 1.000 27.46118 75 LYS A O 1
ATOM 554 N N . GLY A 1 76 ? 2.22266 -10.59829 -40.61817 1.000 24.39112 76 GLY A N 1
ATOM 555 C CA . GLY A 1 76 ? 2.18559 -9.22836 -41.08086 1.000 24.68490 76 GLY A CA 1
ATOM 556 C C . GLY A 1 76 ? 3.55677 -8.72040 -41.49248 1.000 22.47982 76 GLY A C 1
ATOM 557 O O . GLY A 1 76 ? 4.50062 -9.48425 -41.70348 1.000 20.07652 76 GLY A O 1
ATOM 558 N N . ALA A 1 77 ? 3.62797 -7.39523 -41.59504 1.000 22.00621 77 ALA A N 1
ATOM 559 C CA . ALA A 1 77 ? 4.81775 -6.70215 -42.08808 1.000 21.41916 77 ALA A CA 1
ATOM 560 C C . ALA A 1 77 ? 5.77245 -6.44303 -40.92528 1.000 20.10130 77 ALA A C 1
ATOM 561 O O . ALA A 1 77 ? 5.91464 -5.32378 -40.42263 1.000 20.44138 77 ALA A O 1
ATOM 563 N N . PHE A 1 78 ? 6.43758 -7.52102 -40.49364 1.000 20.04798 78 PHE A N 1
ATOM 564 C CA . PHE A 1 78 ? 7.34600 -7.48270 -39.34227 1.000 20.98241 78 PHE A CA 1
ATOM 565 C C . PHE A 1 78 ? 8.65334 -8.18450 -39.74211 1.000 19.80077 78 PHE A C 1
ATOM 566 O O . PHE A 1 78 ? 8.90082 -9.34557 -39.40456 1.000 19.38718 78 PHE A O 1
ATOM 574 N N . THR A 1 79 ? 9.47616 -7.47078 -40.50765 1.000 19.63379 79 THR A N 1
ATOM 575 C CA . THR A 1 79 ? 10.74502 -8.01216 -40.97014 1.000 17.88971 79 THR A CA 1
ATOM 576 C C . THR A 1 79 ? 11.57216 -8.50373 -39.78570 1.000 19.36050 79 THR A C 1
ATOM 577 O O . THR A 1 79 ? 11.71084 -7.80827 -38.77484 1.000 18.93705 79 THR A O 1
ATOM 581 N N . GLY A 1 80 ? 12.07257 -9.73701 -39.89912 1.000 18.63396 80 GLY A N 1
ATOM 582 C CA . GLY A 1 80 ? 12.92066 -10.34695 -38.89729 1.000 19.43511 80 GLY A CA 1
ATOM 583 C C . GLY A 1 80 ? 12.20725 -11.00370 -37.72861 1.000 21.64862 80 GLY A C 1
ATOM 584 O O . GLY A 1 80 ? 12.88749 -11.56336 -36.85691 1.000 20.55721 80 GLY A O 1
ATOM 585 N N . GLU A 1 81 ? 10.87282 -10.96134 -37.67357 1.000 20.87284 81 GLU A N 1
ATOM 586 C CA . GLU A 1 81 ? 10.10542 -11.53855 -36.57087 1.000 20.06321 81 GLU A CA 1
ATOM 587 C C . GLU A 1 81 ? 9.57736 -12.92648 -36.92720 1.000 19.18350 81 GLU A C 1
ATOM 588 O O . GLU A 1 81 ? 9.38992 -13.26718 -38.09709 1.000 20.99920 81 GLU A O 1
ATOM 594 N N . ILE A 1 82 ? 9.30205 -13.71994 -35.89646 1.000 20.00651 82 ILE A N 1
ATOM 595 C CA . ILE A 1 82 ? 8.86886 -15.10392 -36.06439 1.000 18.67974 82 ILE A CA 1
ATOM 596 C C . ILE A 1 82 ? 7.48025 -15.27704 -35.45894 1.000 19.84938 82 ILE A C 1
ATOM 597 O O . ILE A 1 82 ? 7.25069 -14.91897 -34.29443 1.000 21.25745 82 ILE A O 1
ATOM 602 N N . SER A 1 83 ? 6.55572 -15.85485 -36.24897 1.000 20.83434 83 SER A N 1
ATOM 603 C CA . SER A 1 83 ? 5.15710 -16.01319 -35.85083 1.000 20.12641 83 SER A CA 1
ATOM 604 C C . SER A 1 83 ? 5.00450 -17.17042 -34.86515 1.000 19.41287 83 SER A C 1
ATOM 605 O O . SER A 1 83 ? 5.68894 -18.18792 -34.99810 1.000 18.00193 83 SER A O 1
ATOM 608 N N . PRO A 1 84 ? 4.09396 -17.05762 -33.88831 1.000 21.28560 84 PRO A N 1
ATOM 609 C CA . PRO A 1 84 ? 3.73389 -18.24127 -33.08928 1.000 19.25014 84 PRO A CA 1
ATOM 610 C C . PRO A 1 84 ? 3.32860 -19.41672 -33.95031 1.000 19.28020 84 PRO A C 1
ATOM 611 O O . PRO A 1 84 ? 3.59761 -20.57030 -33.58939 1.000 18.99071 84 PRO A O 1
ATOM 615 N N . ASP A 1 85 ? 2.72181 -19.15004 -35.11292 1.000 20.51321 85 ASP A N 1
ATOM 616 C CA . ASP A 1 85 ? 2.32890 -20.23181 -36.01068 1.000 22.53758 85 ASP A CA 1
ATOM 617 C C . ASP A 1 85 ? 3.53885 -20.96084 -36.55542 1.000 20.92861 85 ASP A C 1
ATOM 618 O O . ASP A 1 85 ? 3.46966 -22.16763 -36.81078 1.000 23.14820 85 ASP A O 1
ATOM 623 N N . SER A 1 86 ? 4.65780 -20.24953 -36.72361 1.000 20.36026 86 SER A N 1
ATOM 624 C CA . SER A 1 86 ? 5.87873 -20.88644 -37.19480 1.000 22.37469 86 SER A CA 1
ATOM 625 C C . SER A 1 86 ? 6.48004 -21.77230 -36.11109 1.000 20.94824 86 SER A C 1
ATOM 626 O O . SER A 1 86 ? 7.05642 -22.83081 -36.40604 1.000 21.24170 86 SER A O 1
ATOM 629 N N . LEU A 1 87 ? 6.37407 -21.34639 -34.85183 1.000 19.59821 87 LEU A N 1
ATOM 630 C CA . LEU A 1 87 ? 6.79715 -22.21179 -33.75506 1.000 20.82949 87 LEU A CA 1
ATOM 631 C C . LEU A 1 87 ? 5.95996 -23.48321 -33.73469 1.000 19.09544 87 LEU A C 1
ATOM 632 O O . LEU A 1 87 ? 6.49788 -24.59369 -33.64404 1.000 21.78839 87 LEU A O 1
ATOM 637 N N . LEU A 1 88 ? 4.63739 -23.33677 -33.84809 1.000 21.41536 88 LEU A N 1
ATOM 638 C CA . LEU A 1 88 ? 3.76026 -24.50525 -33.87814 1.000 22.15692 88 LEU A CA 1
ATOM 639 C C . LEU A 1 88 ? 4.07835 -25.39259 -35.07028 1.000 22.58397 88 LEU A C 1
ATOM 640 O O . LEU A 1 88 ? 4.14189 -26.62072 -34.93859 1.000 23.05973 88 LEU A O 1
ATOM 645 N N . ASP A 1 89 ? 4.30257 -24.78280 -36.23901 1.000 22.89761 89 ASP A N 1
ATOM 646 C CA . ASP A 1 89 ? 4.66127 -25.54121 -37.43537 1.000 22.97618 89 ASP A CA 1
ATOM 647 C C . ASP A 1 89 ? 5.91438 -26.38480 -37.20737 1.000 24.51192 89 ASP A C 1
ATOM 648 O O . ASP A 1 89 ? 6.02397 -27.50905 -37.71710 1.000 22.77586 89 ASP A O 1
ATOM 653 N N . ALA A 1 90 ? 6.87221 -25.86353 -36.44209 1.000 20.03962 90 ALA A N 1
ATOM 654 C CA . ALA A 1 90 ? 8.07624 -26.62683 -36.14528 1.000 21.52223 90 ALA A CA 1
ATOM 655 C C . ALA A 1 90 ? 7.86702 -27.67937 -35.05908 1.000 23.71053 90 ALA A C 1
ATOM 656 O O . ALA A 1 90 ? 8.76140 -28.50593 -34.84709 1.000 24.30170 90 ALA A O 1
ATOM 658 N N . GLY A 1 91 ? 6.72084 -27.68322 -34.38119 1.000 21.64909 91 GLY A N 1
ATOM 659 C CA . GLY A 1 91 ? 6.47473 -28.61809 -33.30056 1.000 23.19258 91 GLY A CA 1
ATOM 660 C C . GLY A 1 91 ? 6.76818 -28.08865 -31.91732 1.000 22.63288 91 GLY A C 1
ATOM 661 O O . GLY A 1 91 ? 6.84948 -28.88633 -30.96855 1.000 22.57493 91 GLY A O 1
ATOM 662 N N . CYS A 1 92 ? 6.93240 -26.77518 -31.76368 1.000 19.82153 92 CYS A N 1
ATOM 663 C CA . CYS A 1 92 ? 7.19406 -26.21990 -30.44261 1.000 20.77977 92 CYS A CA 1
ATOM 664 C C . CYS A 1 92 ? 5.99543 -26.42369 -29.52795 1.000 23.90294 92 CYS A C 1
ATOM 665 O O . CYS A 1 92 ? 4.83613 -26.32418 -29.94601 1.000 23.64735 92 CYS A O 1
ATOM 668 N N . GLU A 1 93 ? 6.29028 -26.71807 -28.26875 1.000 23.06729 93 GLU A N 1
ATOM 669 C CA . GLU A 1 93 ? 5.30210 -26.80057 -27.21077 1.000 23.36122 93 GLU A CA 1
ATOM 670 C C . GLU A 1 93 ? 5.44750 -25.68217 -26.19596 1.000 22.40176 93 GLU A C 1
ATOM 671 O O . GLU A 1 93 ? 4.46395 -25.30767 -25.55379 1.000 23.45254 93 GLU A O 1
ATOM 677 N N . TYR A 1 94 ? 6.65510 -25.12837 -26.06193 1.000 21.32238 94 TYR A N 1
ATOM 678 C CA . TYR A 1 94 ? 6.95734 -24.03259 -25.15740 1.000 23.13751 94 TYR A CA 1
ATOM 679 C C . TYR A 1 94 ? 7.48553 -22.84127 -25.94217 1.000 21.69332 94 TYR A C 1
ATOM 680 O O . TYR A 1 94 ? 7.96114 -22.98762 -27.06528 1.000 20.41539 94 TYR A O 1
ATOM 689 N N . VAL A 1 95 ? 7.43714 -21.65954 -25.32686 1.000 22.85852 95 VAL A N 1
ATOM 690 C CA . VAL A 1 95 ? 8.13889 -20.49229 -25.85557 1.000 18.48097 95 VAL A CA 1
ATOM 691 C C . VAL A 1 95 ? 8.65741 -19.66139 -24.68497 1.000 20.79254 95 VAL A C 1
ATOM 692 O O . VAL A 1 95 ? 7.90984 -19.34237 -23.75274 1.000 20.06341 95 VAL A O 1
ATOM 696 N N . ILE A 1 96 ? 9.94811 -19.34680 -24.72339 1.000 18.98199 96 ILE A N 1
ATOM 697 C CA . ILE A 1 96 ? 10.57403 -18.45417 -23.75199 1.000 19.11479 96 ILE A CA 1
ATOM 698 C C . ILE A 1 96 ? 10.20590 -17.02342 -24.11479 1.000 19.05082 96 ILE A C 1
ATOM 699 O O . ILE A 1 96 ? 10.38683 -16.60374 -25.26156 1.000 17.58172 96 ILE A O 1
ATOM 704 N N . LEU A 1 97 ? 9.72158 -16.25664 -23.13702 1.000 18.41846 97 LEU A N 1
ATOM 705 C CA . LEU A 1 97 ? 9.33541 -14.87252 -23.37641 1.000 19.82251 97 LEU A CA 1
ATOM 706 C C . LEU A 1 97 ? 9.89757 -13.97001 -22.29032 1.000 19.00404 97 LEU A C 1
ATOM 707 O O . LEU A 1 97 ? 9.92410 -14.33943 -21.11024 1.000 18.90670 97 LEU A O 1
ATOM 712 N N . GLY A 1 98 ? 10.31115 -12.76986 -22.68481 1.000 19.31936 98 GLY A N 1
ATOM 713 C CA . GLY A 1 98 ? 10.83263 -11.82965 -21.70698 1.000 16.57180 98 GLY A CA 1
ATOM 714 C C . GLY A 1 98 ? 12.16660 -12.21322 -21.10343 1.000 19.79944 98 GLY A C 1
ATOM 715 O O . GLY A 1 98 ? 12.51174 -11.72850 -20.01898 1.000 19.06715 98 GLY A O 1
ATOM 716 N N . HIS A 1 99 ? 12.92996 -13.07955 -21.76556 1.000 18.02296 99 HIS A N 1
ATOM 717 C CA . HIS A 1 99 ? 14.27836 -13.36503 -21.29600 1.000 16.98987 99 HIS A CA 1
ATOM 718 C C . HIS A 1 99 ? 15.03782 -12.06523 -21.08128 1.000 17.96530 99 HIS A C 1
ATOM 719 O O . HIS A 1 99 ? 14.83973 -11.08591 -21.80780 1.000 20.06019 99 HIS A O 1
ATOM 726 N N . SER A 1 100 ? 15.88095 -12.05299 -20.04487 1.000 17.34689 100 SER A N 1
ATOM 727 C CA . SER A 1 100 ? 16.61589 -10.84217 -19.68024 1.000 20.55677 100 SER A CA 1
ATOM 728 C C . SER A 1 100 ? 17.39923 -10.25618 -20.84919 1.000 19.15782 100 SER A C 1
ATOM 729 O O . SER A 1 100 ? 17.56249 -9.03137 -20.94210 1.000 21.06448 100 SER A O 1
ATOM 732 N N . GLU A 1 101 ? 17.91280 -11.09423 -21.74419 1.000 17.22674 101 GLU A N 1
ATOM 733 C CA . GLU A 1 101 ? 18.58539 -10.52511 -22.90914 1.000 20.06951 101 GLU A CA 1
ATOM 734 C C . GLU A 1 101 ? 17.58992 -9.79585 -23.80564 1.000 20.14731 101 GLU A C 1
ATOM 735 O O . GLU A 1 101 ? 17.88935 -8.70546 -24.30709 1.000 20.12047 101 GLU A O 1
ATOM 741 N N . ARG A 1 102 ? 16.37699 -10.34248 -23.96977 1.000 17.44261 102 ARG A N 1
ATOM 742 C CA . ARG A 1 102 ? 15.35879 -9.62735 -24.73984 1.000 19.80515 102 ARG A CA 1
ATOM 743 C C . ARG A 1 102 ? 14.99287 -8.30795 -24.07118 1.000 19.09419 102 ARG A C 1
ATOM 744 O O . ARG A 1 102 ? 14.81482 -7.28669 -24.74573 1.000 21.04264 102 ARG A O 1
ATOM 752 N N . ARG A 1 103 ? 14.82101 -8.32226 -22.74924 1.000 19.81130 103 ARG A N 1
ATOM 753 C CA . ARG A 1 103 ? 14.38866 -7.11444 -22.04761 1.000 21.93277 103 ARG A CA 1
ATOM 754 C C . ARG A 1 103 ? 15.50537 -6.07919 -21.99374 1.000 22.59729 103 ARG A C 1
ATOM 755 O O . ARG A 1 103 ? 15.29178 -4.90010 -22.30025 1.000 22.65375 103 ARG A O 1
ATOM 763 N N . ARG A 1 104 ? 16.70344 -6.50095 -21.59253 1.000 19.80571 104 ARG A N 1
ATOM 764 C CA . ARG A 1 104 ? 17.74172 -5.56059 -21.20114 1.000 21.12043 104 ARG A CA 1
ATOM 765 C C . ARG A 1 104 ? 18.69821 -5.21830 -22.33088 1.000 23.50935 104 ARG A C 1
ATOM 766 O O . ARG A 1 104 ? 19.22919 -4.10330 -22.35481 1.000 23.48544 104 ARG A O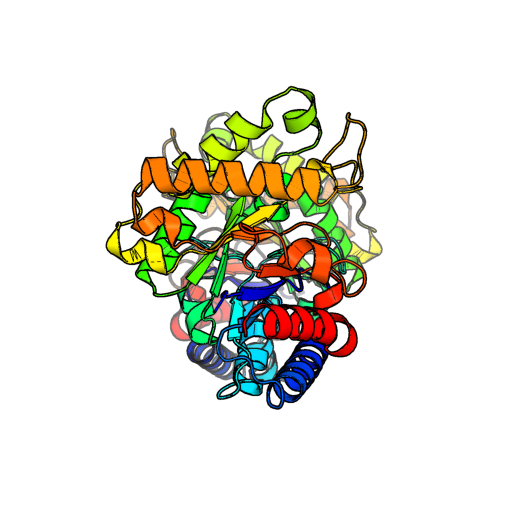 1
ATOM 774 N N . ILE A 1 105 ? 18.94406 -6.13894 -23.25920 1.000 20.04731 105 ILE A N 1
ATOM 775 C CA . ILE A 1 105 ? 19.77572 -5.80524 -24.41751 1.000 20.76598 105 ILE A CA 1
ATOM 776 C C . ILE A 1 105 ? 18.92533 -5.30114 -25.57719 1.000 24.26550 105 ILE A C 1
ATOM 777 O O . ILE A 1 105 ? 19.28557 -4.32765 -26.24373 1.000 22.30144 105 ILE A O 1
ATOM 782 N N . PHE A 1 106 ? 17.78947 -5.94929 -25.84520 1.000 21.59115 106 PHE A N 1
ATOM 783 C CA . PHE A 1 106 ? 16.98072 -5.62755 -27.01399 1.000 21.18998 106 PHE A CA 1
ATOM 784 C C . PHE A 1 106 ? 15.74097 -4.81022 -26.67161 1.000 21.78899 106 PHE A C 1
ATOM 785 O O . PHE A 1 106 ? 14.93576 -4.51277 -27.56196 1.000 23.14782 106 PHE A O 1
ATOM 793 N N . GLY A 1 107 ? 15.59783 -4.39957 -25.41466 1.000 18.59204 107 GLY A N 1
ATOM 794 C CA . GLY A 1 107 ? 14.60664 -3.39920 -25.06601 1.000 23.64639 107 GLY A CA 1
ATOM 795 C C . GLY A 1 107 ? 13.16271 -3.82392 -25.20614 1.000 23.32724 107 GLY A C 1
ATOM 796 O O . GLY A 1 107 ? 12.31566 -2.98743 -25.53005 1.000 22.74305 107 GLY A O 1
ATOM 797 N N . GLU A 1 108 ? 12.85040 -5.09822 -24.97106 1.000 20.95150 108 GLU A N 1
ATOM 798 C CA . GLU A 1 108 ? 11.45952 -5.54539 -24.98676 1.000 21.26871 108 GLU A CA 1
ATOM 799 C C . GLU A 1 108 ? 10.75345 -5.14214 -23.69521 1.000 21.18452 108 GLU A C 1
ATOM 800 O O . GLU A 1 108 ? 11.19753 -5.49159 -22.59648 1.000 19.24632 108 GLU A O 1
ATOM 806 N N . SER A 1 109 ? 9.62468 -4.44576 -23.83499 1.000 20.58239 109 SER A N 1
ATOM 807 C CA . SER A 1 109 ? 8.91181 -3.89968 -22.68651 1.000 23.56893 109 SER A CA 1
ATOM 808 C C . SER A 1 109 ? 7.98232 -4.94394 -22.06670 1.000 19.57194 109 SER A C 1
ATOM 809 O O . SER A 1 109 ? 7.68827 -5.98529 -22.65322 1.000 21.19557 109 SER A O 1
ATOM 812 N N . ASP A 1 110 ? 7.47216 -4.63478 -20.87358 1.000 20.88701 110 ASP A N 1
ATOM 813 C CA . ASP A 1 110 ? 6.44382 -5.48965 -20.28042 1.000 22.44211 110 ASP A CA 1
ATOM 814 C C . ASP A 1 110 ? 5.18240 -5.52202 -21.13236 1.000 21.11099 110 ASP A C 1
ATOM 815 O O . ASP A 1 110 ? 4.54023 -6.57051 -21.25932 1.000 20.53882 110 ASP A O 1
ATOM 820 N N . ALA A 1 111 ? 4.81814 -4.38857 -21.74107 1.000 19.76062 111 ALA A N 1
ATOM 821 C CA . ALA A 1 111 ? 3.60959 -4.35448 -22.55931 1.000 22.19766 111 ALA A CA 1
ATOM 822 C C . ALA A 1 111 ? 3.75710 -5.23497 -23.79316 1.000 23.16038 111 ALA A C 1
ATOM 823 O O . ALA A 1 111 ? 2.82441 -5.95471 -24.16862 1.000 19.97084 111 ALA A O 1
ATOM 825 N N . VAL A 1 112 ? 4.92397 -5.18726 -24.43829 1.000 20.80988 112 VAL A N 1
ATOM 826 C CA . VAL A 1 112 ? 5.19379 -6.05974 -25.57661 1.000 20.41520 112 VAL A CA 1
ATOM 827 C C . VAL A 1 112 ? 5.16930 -7.52171 -25.14022 1.000 22.29832 112 VAL A C 1
ATOM 828 O O . VAL A 1 112 ? 4.54317 -8.37301 -25.78237 1.000 21.59562 112 VAL A O 1
ATOM 832 N N . ILE A 1 113 ? 5.86544 -7.82986 -24.04209 1.000 22.18168 113 ILE A N 1
ATOM 833 C CA . ILE A 1 113 ? 5.94481 -9.20211 -23.54285 1.000 21.08265 113 ILE A CA 1
ATOM 834 C C . ILE A 1 113 ? 4.56786 -9.69926 -23.11218 1.000 19.16098 113 ILE A C 1
ATOM 835 O O . ILE A 1 113 ? 4.21415 -10.86528 -23.33394 1.000 18.95210 113 ILE A O 1
ATOM 840 N N . ASN A 1 114 ? 3.77441 -8.82705 -22.48336 1.000 19.78390 114 ASN A N 1
ATOM 841 C CA . ASN A 1 114 ? 2.39941 -9.18689 -22.12717 1.000 21.23898 114 ASN A CA 1
ATOM 842 C C . ASN A 1 114 ? 1.60321 -9.63102 -23.34914 1.000 20.99313 114 ASN A C 1
ATOM 843 O O . ASN A 1 114 ? 0.87496 -10.63629 -23.29939 1.000 19.84416 114 ASN A O 1
ATOM 848 N N . GLN A 1 115 ? 1.72590 -8.89221 -24.45861 1.000 20.46083 115 GLN A N 1
ATOM 849 C CA . GLN A 1 115 ? 1.03998 -9.28091 -25.68995 1.000 22.13054 115 GLN A CA 1
ATOM 850 C C . GLN A 1 115 ? 1.50050 -10.65590 -26.15751 1.000 23.47522 115 GLN A C 1
ATOM 851 O O . GLN A 1 115 ? 0.69356 -11.46480 -26.63043 1.000 18.25998 115 GLN A O 1
ATOM 857 N N . LYS A 1 116 ? 2.80231 -10.93763 -26.03837 1.000 18.55462 116 LYS A N 1
ATOM 858 C CA . LYS A 1 116 ? 3.31990 -12.22270 -26.50406 1.000 20.48433 116 LYS A CA 1
ATOM 859 C C . LYS A 1 116 ? 2.83074 -13.36608 -25.61887 1.000 20.48358 116 LYS A C 1
ATOM 860 O O . LYS A 1 116 ? 2.52143 -14.45698 -26.11499 1.000 21.78662 116 LYS A O 1
ATOM 866 N N . VAL A 1 117 ? 2.76776 -13.13661 -24.30799 1.000 18.52052 117 VAL A N 1
ATOM 867 C CA . VAL A 1 117 ? 2.28515 -14.16777 -23.39152 1.000 20.76055 117 VAL A CA 1
ATOM 868 C C . VAL A 1 117 ? 0.82697 -14.50137 -23.70557 1.000 21.17651 117 VAL A C 1
ATOM 869 O O . VAL A 1 117 ? 0.43912 -15.67422 -23.80149 1.000 22.98699 117 VAL A O 1
ATOM 873 N N . LYS A 1 118 ? 0.00053 -13.46971 -23.88750 1.000 21.96218 118 LYS A N 1
ATOM 874 C CA . LYS A 1 118 ? -1.40111 -13.70525 -24.22083 1.000 23.55787 118 LYS A CA 1
ATOM 875 C C . LYS A 1 118 ? -1.53265 -14.44423 -25.55021 1.000 25.13941 118 LYS A C 1
ATOM 876 O O . LYS A 1 118 ? -2.33719 -15.38055 -25.67657 1.000 24.52771 118 LYS A O 1
ATOM 882 N N . LYS A 1 119 ? -0.72854 -14.05800 -26.54584 1.000 21.40294 119 LYS A N 1
ATOM 883 C CA . LYS A 1 119 ? -0.74190 -14.75298 -27.83009 1.000 23.23797 119 LYS A CA 1
ATOM 884 C C . LYS A 1 119 ? -0.34102 -16.21595 -27.69075 1.000 24.24587 119 LYS A C 1
ATOM 885 O O . LYS A 1 119 ? -0.92689 -17.09250 -28.34442 1.000 22.77870 119 LYS A O 1
ATOM 891 N N . ALA A 1 120 ? 0.71096 -16.49229 -26.91293 1.000 21.64276 120 ALA A N 1
ATOM 892 C CA . ALA A 1 120 ? 1.16100 -17.86991 -26.75305 1.000 25.01509 120 ALA A CA 1
ATOM 893 C C . ALA A 1 120 ? 0.04656 -18.73265 -26.18317 1.000 24.27267 120 ALA A C 1
ATOM 894 O O . ALA A 1 120 ? -0.20532 -19.84208 -26.66741 1.000 23.66005 120 ALA A O 1
ATOM 896 N N . LEU A 1 121 ? -0.62864 -18.22547 -25.14392 1.000 21.25241 121 LEU A N 1
ATOM 897 C CA . LEU A 1 121 ? -1.73632 -18.93961 -24.52021 1.000 25.69892 121 LEU A CA 1
ATOM 898 C C . LEU A 1 121 ? -2.89016 -19.14539 -25.50073 1.000 22.78208 121 LEU A C 1
ATOM 899 O O . LEU A 1 121 ? -3.42420 -20.25215 -25.61020 1.000 23.84345 121 LEU A O 1
ATOM 904 N N . GLU A 1 122 ? -3.25001 -18.10545 -26.25910 1.000 23.03846 122 GLU A N 1
ATOM 905 C CA . GLU A 1 122 ? -4.25023 -18.26172 -27.31854 1.000 26.78519 122 GLU A CA 1
ATOM 906 C C . GLU A 1 122 ? -3.87876 -19.38996 -28.27153 1.000 28.19397 122 GLU A C 1
ATOM 907 O O . GLU A 1 122 ? -4.74355 -20.17206 -28.68967 1.000 22.99852 122 GLU A O 1
ATOM 913 N N . LYS A 1 123 ? -2.59068 -19.49939 -28.61374 1.000 22.86748 123 LYS A N 1
ATOM 914 C CA . LYS A 1 123 ? -2.10035 -20.48946 -29.56416 1.000 23.57036 123 LYS A CA 1
ATOM 915 C C . LYS A 1 123 ? -1.85749 -21.84942 -28.93414 1.000 23.92132 123 LYS A C 1
ATOM 916 O O . LYS A 1 123 ? -1.50533 -22.79242 -29.65184 1.000 26.66683 123 LYS A O 1
ATOM 922 N N . GLY A 1 124 ? -2.03090 -21.97756 -27.62681 1.000 23.82714 124 GLY A N 1
ATOM 923 C CA . GLY A 1 124 ? -1.76442 -23.24061 -26.97736 1.000 28.01155 124 GLY A CA 1
ATOM 924 C C . GLY A 1 124 ? -0.30591 -23.49787 -26.69411 1.000 28.11915 124 GLY A C 1
ATOM 925 O O . GLY A 1 124 ? 0.04657 -24.61650 -26.29973 1.000 28.57626 124 GLY A O 1
ATOM 926 N N . LEU A 1 125 ? 0.55684 -22.50601 -26.89921 1.000 24.31553 125 LEU A N 1
ATOM 927 C CA . LEU A 1 125 ? 1.94821 -22.61978 -26.48999 1.000 22.93747 125 LEU A CA 1
ATOM 928 C C . LEU A 1 125 ? 2.06291 -22.41201 -24.98540 1.000 22.45701 125 LEU A C 1
ATOM 929 O O . LEU A 1 125 ? 1.31344 -21.63829 -24.39028 1.000 25.38962 125 LEU A O 1
ATOM 934 N N . LYS A 1 126 ? 3.00687 -23.11772 -24.36434 1.000 21.01845 126 LYS A N 1
ATOM 935 C CA . LYS A 1 126 ? 3.27700 -22.92930 -22.94430 1.000 22.77406 126 LYS A CA 1
ATOM 936 C C . LYS A 1 126 ? 4.35191 -21.86428 -22.78363 1.000 22.24261 126 LYS A C 1
ATOM 937 O O . LYS A 1 126 ? 5.52504 -22.14303 -23.06455 1.000 20.80853 126 LYS A O 1
ATOM 943 N N . PRO A 1 127 ? 4.02174 -20.66605 -22.32694 1.000 23.58104 127 PRO A N 1
ATOM 944 C CA . PRO A 1 127 ? 5.05430 -19.63626 -22.21233 1.000 22.17991 127 PRO A CA 1
ATOM 945 C C . PRO A 1 127 ? 5.89437 -19.83960 -20.96138 1.000 22.84731 127 PRO A C 1
ATOM 946 O O . PRO A 1 127 ? 5.40144 -20.22318 -19.89853 1.000 24.02842 127 PRO A O 1
ATOM 950 N N . VAL A 1 128 ? 7.18551 -19.61346 -21.11292 1.000 22.85039 128 VAL A N 1
ATOM 951 C CA . VAL A 1 128 ? 8.11464 -19.54363 -19.99519 1.000 22.27099 128 VAL A CA 1
ATOM 952 C C . VAL A 1 128 ? 8.45530 -18.06753 -19.85171 1.000 22.02886 128 VAL A C 1
ATOM 953 O O . VAL A 1 128 ? 9.29696 -17.52818 -20.58254 1.000 18.63263 128 VAL A O 1
ATOM 957 N N . LEU A 1 129 ? 7.73854 -17.39898 -18.95603 1.000 19.16857 129 LEU A N 1
ATOM 958 C CA . LEU A 1 129 ? 7.86332 -15.96126 -18.76837 1.000 22.27725 129 LEU A CA 1
ATOM 959 C C . LEU A 1 129 ? 9.00634 -15.67812 -17.79940 1.000 19.86798 129 LEU A C 1
ATOM 960 O O . LEU A 1 129 ? 8.94312 -16.05547 -16.62388 1.000 21.74733 129 LEU A O 1
ATOM 965 N N . CYS A 1 130 ? 10.03766 -15.00165 -18.29032 1.000 18.11399 130 CYS A N 1
ATOM 966 C CA . CYS A 1 130 ? 11.21992 -14.68530 -17.50262 1.000 18.96480 130 CYS A CA 1
ATOM 967 C C . CYS A 1 130 ? 11.08606 -13.29897 -16.89951 1.000 19.95007 130 CYS A C 1
ATOM 968 O O . CYS A 1 130 ? 10.60674 -12.36461 -17.55702 1.000 19.33895 130 CYS A O 1
ATOM 971 N N . ILE A 1 131 ? 11.52676 -13.17846 -15.64500 1.000 18.54745 131 ILE A N 1
ATOM 972 C CA . ILE A 1 131 ? 11.56918 -11.92300 -14.90929 1.000 19.56542 131 ILE A CA 1
ATOM 973 C C . ILE A 1 131 ? 12.89801 -11.86518 -14.16431 1.000 22.54146 131 ILE A C 1
ATOM 974 O O . ILE A 1 131 ? 13.60315 -12.86957 -14.01496 1.000 20.87886 131 ILE A O 1
ATOM 979 N N . GLY A 1 132 ? 13.24797 -10.67081 -13.69893 1.000 22.38077 132 GLY A N 1
ATOM 980 C CA . GLY A 1 132 ? 14.48643 -10.53338 -12.95899 1.000 20.67158 132 GLY A CA 1
ATOM 981 C C . GLY A 1 132 ? 15.05117 -9.12409 -12.94106 1.000 21.82047 132 GLY A C 1
ATOM 982 O O . GLY A 1 132 ? 14.87815 -8.36887 -13.89767 1.000 20.48989 132 GLY A O 1
ATOM 983 N N . GLU A 1 133 ? 15.74029 -8.75858 -11.86340 1.000 23.10248 133 GLU A N 1
ATOM 984 C CA . GLU A 1 133 ? 16.20764 -7.39322 -11.67752 1.000 20.84709 133 GLU A CA 1
ATOM 985 C C . GLU A 1 133 ? 17.72244 -7.32431 -11.84051 1.000 23.17855 133 GLU A C 1
ATOM 986 O O . GLU A 1 133 ? 18.43811 -8.29772 -11.57224 1.000 22.13479 133 GLU A O 1
ATOM 992 N N . THR A 1 134 ? 18.20094 -6.16305 -12.29696 1.000 24.08141 134 THR A N 1
ATOM 993 C CA . THR A 1 134 ? 19.62596 -5.91505 -12.48896 1.000 23.17676 134 THR A CA 1
ATOM 994 C C . THR A 1 134 ? 20.31475 -5.57485 -11.16662 1.000 26.53825 134 THR A C 1
ATOM 995 O O . THR A 1 134 ? 19.67833 -5.40391 -10.12303 1.000 22.83200 134 THR A O 1
ATOM 999 N N . ALA A 1 135 ? 21.64503 -5.42971 -11.23609 1.000 23.66941 135 ALA A N 1
ATOM 1000 C CA . ALA A 1 135 ? 22.43955 -5.09071 -10.05957 1.000 30.36768 135 ALA A CA 1
ATOM 1001 C C . ALA A 1 135 ? 22.08361 -3.70900 -9.51998 1.000 26.04845 135 ALA A C 1
ATOM 1002 O O . ALA A 1 135 ? 21.94494 -3.52674 -8.30835 1.000 26.38092 135 ALA A O 1
ATOM 1004 N N . LYS A 1 136 ? 21.96109 -2.71549 -10.40078 1.000 26.93617 136 LYS A N 1
ATOM 1005 C CA . LYS A 1 136 ? 21.60104 -1.37840 -9.93797 1.000 27.69609 136 LYS A CA 1
ATOM 1006 C C . LYS A 1 136 ? 20.22616 -1.38497 -9.27962 1.000 29.18747 136 LYS A C 1
ATOM 1007 O O . LYS A 1 136 ? 20.02562 -0.75814 -8.22964 1.000 23.85933 136 LYS A O 1
ATOM 1009 N N . GLU A 1 137 ? 19.27136 -2.10912 -9.87225 1.000 25.86709 137 GLU A N 1
ATOM 1010 C CA . GLU A 1 137 ? 17.93414 -2.17864 -9.29324 1.000 24.14482 137 GLU A CA 1
ATOM 1011 C C . GLU A 1 137 ? 17.96873 -2.83218 -7.92146 1.000 23.53607 137 GLU A C 1
ATOM 1012 O O . GLU A 1 137 ? 17.34381 -2.34078 -6.97730 1.000 25.56328 137 GLU A O 1
ATOM 1018 N N . LYS A 1 138 ? 18.70964 -3.93297 -7.78634 1.000 25.49328 138 LYS A N 1
ATOM 1019 C CA . LYS A 1 138 ? 18.80332 -4.60605 -6.49423 1.000 26.83306 138 LYS A CA 1
ATOM 1020 C C . LYS A 1 138 ? 19.50250 -3.72533 -5.46373 1.000 27.38807 138 LYS A C 1
ATOM 1021 O O . LYS A 1 138 ? 19.00902 -3.54934 -4.34186 1.000 28.19487 138 LYS A O 1
ATOM 1027 N N . GLU A 1 139 ? 20.65515 -3.16065 -5.83024 1.000 26.57123 139 GLU A N 1
ATOM 1028 C CA . GLU A 1 139 ? 21.42531 -2.35099 -4.88926 1.000 28.90512 139 GLU A CA 1
ATOM 1029 C C . GLU A 1 139 ? 20.67651 -1.09325 -4.47549 1.000 26.43667 139 GLU A C 1
ATOM 1030 O O . GLU A 1 139 ? 20.90149 -0.57274 -3.37982 1.000 29.26799 139 GLU A O 1
ATOM 1032 N N . GLU A 1 140 ? 19.78393 -0.59498 -5.31873 1.000 25.94985 140 GLU A N 1
ATOM 1033 C CA . GLU A 1 140 ? 19.02431 0.59704 -4.98419 1.000 28.72798 140 GLU A CA 1
ATOM 1034 C C . GLU A 1 140 ? 17.68493 0.27644 -4.32773 1.000 28.16705 140 GLU A C 1
ATOM 1035 O O . GLU A 1 140 ? 16.83405 1.16402 -4.21750 1.000 27.51927 140 GLU A O 1
ATOM 1041 N N . GLY A 1 141 ? 17.48244 -0.96842 -3.90081 1.000 27.11583 141 GLY A N 1
ATOM 1042 C CA . GLY A 1 141 ? 16.30335 -1.33619 -3.14204 1.000 27.48426 141 GLY A CA 1
ATOM 1043 C C . GLY A 1 141 ? 15.05751 -1.58193 -3.95889 1.000 29.54219 141 GLY A C 1
ATOM 1044 O O . GLY A 1 141 ? 13.95300 -1.48732 -3.41313 1.000 31.20897 141 GLY A O 1
ATOM 1045 N N . HIS A 1 142 ? 15.19058 -1.90540 -5.24821 1.000 25.69631 142 HIS A N 1
ATOM 1046 C CA . HIS A 1 142 ? 14.03986 -2.04101 -6.13214 1.000 26.06698 142 HIS A CA 1
ATOM 1047 C C . HIS A 1 142 ? 13.74423 -3.48422 -6.52668 1.000 24.36331 142 HIS A C 1
ATOM 1048 O O . HIS A 1 142 ? 12.96462 -3.69060 -7.45715 1.000 25.65489 142 HIS A O 1
ATOM 1055 N N . THR A 1 143 ? 14.35494 -4.48333 -5.87277 1.000 23.22390 143 THR A N 1
ATOM 1056 C CA . THR A 1 143 ? 14.10665 -5.87348 -6.26780 1.000 25.53207 143 THR A CA 1
ATOM 1057 C C . THR A 1 143 ? 12.61251 -6.18536 -6.23645 1.000 26.02731 143 THR A C 1
ATOM 1058 O O . THR A 1 143 ? 12.03401 -6.63475 -7.23199 1.000 24.66543 143 THR A O 1
ATOM 1062 N N . GLU A 1 144 ? 11.96126 -5.90627 -5.10952 1.000 23.34011 144 GLU A N 1
ATOM 1063 C CA . GLU A 1 144 ? 10.54500 -6.22556 -4.96865 1.000 26.94503 144 GLU A CA 1
ATOM 1064 C C . GLU A 1 144 ? 9.68148 -5.41334 -5.93045 1.000 26.61867 144 GLU A C 1
ATOM 1065 O O . GLU A 1 144 ? 8.75354 -5.95245 -6.54878 1.000 24.00699 144 GLU A O 1
ATOM 1071 N N . THR A 1 145 ? 9.97061 -4.11518 -6.07048 1.000 26.27882 145 THR A N 1
ATOM 1072 C CA . THR A 1 145 ? 9.21594 -3.27668 -6.99970 1.000 28.53250 145 THR A CA 1
ATOM 1073 C C . THR A 1 145 ? 9.34497 -3.76957 -8.43847 1.000 23.59609 145 THR A C 1
ATOM 1074 O O . THR A 1 145 ? 8.36026 -3.78306 -9.19199 1.000 23.51549 145 THR A O 1
ATOM 1078 N N . VAL A 1 146 ? 10.55866 -4.13789 -8.85159 1.000 25.51195 146 VAL A N 1
ATOM 1079 C CA . VAL A 1 146 ? 10.77076 -4.54744 -10.23927 1.000 23.44098 146 VAL A CA 1
ATOM 1080 C C . VAL A 1 146 ? 10.03683 -5.85001 -10.52843 1.000 22.66842 146 VAL A C 1
ATOM 1081 O O . VAL A 1 146 ? 9.31817 -5.96270 -11.53108 1.000 21.16057 146 VAL A O 1
ATOM 1085 N N . LEU A 1 147 ? 10.21816 -6.85876 -9.65820 1.000 21.97840 147 LEU A N 1
ATOM 1086 C CA . LEU A 1 147 ? 9.58120 -8.16191 -9.87132 1.000 23.70484 147 LEU A CA 1
ATOM 1087 C C . LEU A 1 147 ? 8.05473 -8.06346 -9.83214 1.000 23.65892 147 LEU A C 1
ATOM 1088 O O . LEU A 1 147 ? 7.36919 -8.72288 -10.62413 1.000 21.10174 147 LEU A O 1
ATOM 1093 N N . ARG A 1 148 ? 7.49775 -7.29663 -8.88694 1.000 23.27245 148 ARG A N 1
ATOM 1094 C CA . ARG A 1 148 ? 6.06806 -7.00167 -8.93791 1.000 26.31661 148 ARG A CA 1
ATOM 1095 C C . ARG A 1 148 ? 5.62707 -6.31578 -10.21567 1.000 22.85787 148 ARG A C 1
ATOM 1096 O O . ARG A 1 148 ? 4.59785 -6.68450 -10.79974 1.000 23.77376 148 ARG A O 1
ATOM 1104 N N . THR A 1 149 ? 6.37043 -5.31233 -10.65772 1.000 24.09272 149 THR A N 1
ATOM 1105 C CA . THR A 1 149 ? 5.99301 -4.63123 -11.88712 1.000 24.28262 149 THR A CA 1
ATOM 1106 C C . THR A 1 149 ? 6.00231 -5.59423 -13.05659 1.000 24.28662 149 THR A C 1
ATOM 1107 O O . THR A 1 149 ? 5.08070 -5.59565 -13.87966 1.000 22.38336 149 THR A O 1
ATOM 1111 N N . GLN A 1 150 ? 7.03250 -6.44031 -13.12614 1.000 22.11789 150 GLN A N 1
ATOM 1112 C CA . GLN A 1 150 ? 7.15317 -7.36927 -14.24175 1.000 22.16475 150 GLN A CA 1
ATOM 1113 C C . GLN A 1 150 ? 6.04685 -8.41298 -14.21390 1.000 22.18796 150 GLN A C 1
ATOM 1114 O O . GLN A 1 150 ? 5.45783 -8.72083 -15.25450 1.000 22.97152 150 GLN A O 1
ATOM 1120 N N . ILE A 1 151 ? 5.72734 -8.95352 -13.03545 1.000 21.06307 151 ILE A N 1
ATOM 1121 C CA . ILE A 1 151 ? 4.59981 -9.88329 -12.94695 1.000 21.79358 151 ILE A CA 1
ATOM 1122 C C . ILE A 1 151 ? 3.29456 -9.18656 -13.32788 1.000 22.96913 151 ILE A C 1
ATOM 1123 O O . ILE A 1 151 ? 2.53970 -9.67241 -14.17737 1.000 24.51972 151 ILE A O 1
ATOM 1128 N N . ASP A 1 152 ? 3.01211 -8.03293 -12.70902 1.000 23.44978 152 ASP A N 1
ATOM 1129 C CA . ASP A 1 152 ? 1.73812 -7.35443 -12.93932 1.000 23.18675 152 ASP A CA 1
ATOM 1130 C C . ASP A 1 152 ? 1.56469 -6.98437 -14.40968 1.000 23.81719 152 ASP A C 1
ATOM 1131 O O . ASP A 1 152 ? 0.48148 -7.15257 -14.97983 1.000 21.58935 152 ASP A O 1
ATOM 1136 N N . GLU A 1 153 ? 2.62020 -6.48821 -15.04462 1.000 24.24298 153 GLU A N 1
ATOM 1137 C CA . GLU A 1 153 ? 2.46321 -5.97133 -16.39515 1.000 24.03132 153 GLU A CA 1
ATOM 1138 C C . GLU A 1 153 ? 2.70981 -7.01686 -17.47577 1.000 23.71788 153 GLU A C 1
ATOM 1139 O O . GLU A 1 153 ? 2.05340 -6.96316 -18.51907 1.000 23.74545 153 GLU A O 1
ATOM 1145 N N . SER A 1 154 ? 3.61160 -7.97874 -17.25785 1.000 20.46774 154 SER A N 1
ATOM 1146 C CA . SER A 1 154 ? 3.76376 -9.05370 -18.23644 1.000 21.67379 154 SER A CA 1
ATOM 1147 C C . SER A 1 154 ? 2.60505 -10.04419 -18.18652 1.000 18.52405 154 SER A C 1
ATOM 1148 O O . SER A 1 154 ? 2.32390 -10.70484 -19.19027 1.000 20.36235 154 SER A O 1
ATOM 1151 N N . MET A 1 155 ? 1.94441 -10.20940 -17.03996 1.000 23.52195 155 MET A N 1
ATOM 1152 C CA . MET A 1 155 ? 0.78757 -11.10423 -17.00767 1.000 24.05078 155 MET A CA 1
ATOM 1153 C C . MET A 1 155 ? -0.54780 -10.37900 -16.91348 1.000 24.28664 155 MET A C 1
ATOM 1154 O O . MET A 1 155 ? -1.55065 -11.00843 -16.56896 1.000 26.50059 155 MET A O 1
ATOM 1159 N N . ALA A 1 156 ? -0.59431 -9.09498 -17.26713 1.000 21.99683 156 ALA A N 1
ATOM 1160 C CA . ALA A 1 156 ? -1.85893 -8.36826 -17.31258 1.000 26.14309 156 ALA A CA 1
ATOM 1161 C C . ALA A 1 156 ? -2.87711 -9.06438 -18.21580 1.000 28.49766 156 ALA A C 1
ATOM 1162 O O . ALA A 1 156 ? -2.56119 -9.46343 -19.34640 1.000 25.13802 156 ALA A O 1
ATOM 1164 N N . ASP A 1 157 ? -4.09992 -9.22622 -17.69456 1.000 28.26386 157 ASP A N 1
ATOM 1165 C CA . ASP A 1 157 ? -5.28257 -9.62639 -18.46794 1.000 25.88959 157 ASP A CA 1
ATOM 1166 C C . ASP A 1 157 ? -5.21557 -11.05786 -18.97529 1.000 28.81837 157 ASP A C 1
ATOM 1167 O O . ASP A 1 157 ? -5.82971 -11.38044 -19.99447 1.000 30.16119 157 ASP A O 1
ATOM 1172 N N . ILE A 1 158 ? -4.49083 -11.93149 -18.29198 1.000 25.69948 158 ILE A N 1
ATOM 1173 C CA . ILE A 1 158 ? -4.42258 -13.32798 -18.72641 1.000 29.28739 158 ILE A CA 1
ATOM 1174 C C . ILE A 1 158 ? -5.66795 -14.05753 -18.22498 1.000 31.49863 158 ILE A C 1
ATOM 1175 O O . ILE A 1 158 ? -5.96682 -13.98593 -17.02444 1.000 28.67770 158 ILE A O 1
ATOM 1180 N N . PRO A 1 159 ? -6.41035 -14.74138 -19.09730 1.000 30.62886 159 PRO A N 1
ATOM 1181 C CA . PRO A 1 159 ? -7.56680 -15.51152 -18.62371 1.000 35.75563 159 PRO A CA 1
ATOM 1182 C C . PRO A 1 159 ? -7.11214 -16.52979 -17.59354 1.000 35.03692 159 PRO A C 1
ATOM 1183 O O . PRO A 1 159 ? -6.13213 -17.25311 -17.80271 1.000 35.40025 159 PRO A O 1
ATOM 1187 N N . ARG A 1 160 ? -7.81080 -16.55197 -16.45426 1.000 32.46142 160 ARG A N 1
ATOM 1188 C CA . ARG A 1 160 ? -7.44193 -17.46708 -15.37634 1.000 34.67942 160 ARG A CA 1
ATOM 1189 C C . ARG A 1 160 ? -7.42875 -18.91662 -15.84334 1.000 36.07358 160 ARG A C 1
ATOM 1190 O O . ARG A 1 160 ? -6.61013 -19.71184 -15.36576 1.000 34.97142 160 ARG A O 1
ATOM 1198 N N . GLU A 1 161 ? -8.33132 -19.28500 -16.76398 1.000 32.40089 161 GLU A N 1
ATOM 1199 C CA . GLU A 1 161 ? -8.34895 -20.65744 -17.26318 1.000 38.22867 161 GLU A CA 1
ATOM 1200 C C . GLU A 1 161 ? -7.14954 -20.98200 -18.14692 1.000 38.56101 161 GLU A C 1
ATOM 1201 O O . GLU A 1 161 ? -6.97170 -22.14944 -18.51097 1.000 35.47307 161 GLU A O 1
ATOM 1207 N N . GLN A 1 162 ? -6.32089 -19.99554 -18.48196 1.000 35.14578 162 GLN A N 1
ATOM 1208 C CA . GLN A 1 162 ? -5.08132 -20.23463 -19.20994 1.000 35.49071 162 GLN A CA 1
ATOM 1209 C C . GLN A 1 162 ? -3.84351 -20.21523 -18.31941 1.000 39.05655 162 GLN A C 1
ATOM 1210 O O . GLN A 1 162 ? -2.74446 -20.50665 -18.80959 1.000 35.05859 162 GLN A O 1
ATOM 1216 N N . LEU A 1 163 ? -3.99806 -19.91031 -17.02430 1.000 33.71102 163 LEU A N 1
ATOM 1217 C CA . LEU A 1 163 ? -2.84894 -19.73091 -16.13895 1.000 33.98953 163 LEU A CA 1
ATOM 1218 C C . LEU A 1 163 ? -2.04100 -21.01087 -15.95762 1.000 39.55290 163 LEU A C 1
ATOM 1219 O O . LEU A 1 163 ? -0.82495 -20.94976 -15.72025 1.000 35.03644 163 LEU A O 1
ATOM 1224 N N . ASN A 1 164 ? -2.68226 -22.17626 -16.04988 1.000 37.17601 164 ASN A N 1
ATOM 1225 C CA . ASN A 1 164 ? -1.94889 -23.40326 -15.76190 1.000 38.48507 164 ASN A CA 1
ATOM 1226 C C . ASN A 1 164 ? -0.92733 -23.73633 -16.84077 1.000 35.64558 164 ASN A C 1
ATOM 1227 O O . ASN A 1 164 ? -0.13821 -24.66613 -16.65798 1.000 35.52812 164 ASN A O 1
ATOM 1232 N N . LEU A 1 165 ? -0.94282 -23.02537 -17.96388 1.000 32.79738 165 LEU A N 1
ATOM 1233 C CA . LEU A 1 165 ? 0.04409 -23.23488 -19.00978 1.000 34.49483 165 LEU A CA 1
ATOM 1234 C C . LEU A 1 165 ? 1.32694 -22.44474 -18.78044 1.000 28.20053 165 LEU A C 1
ATOM 1235 O O . LEU A 1 165 ? 2.27255 -22.60460 -19.55417 1.000 25.91777 165 LEU A O 1
ATOM 1240 N N . ILE A 1 166 ? 1.37316 -21.59675 -17.76100 1.000 25.66385 166 ILE A N 1
ATOM 1241 C CA . ILE A 1 166 ? 2.45042 -20.63292 -17.57979 1.000 28.90268 166 ILE A CA 1
ATOM 1242 C C . ILE A 1 166 ? 3.49276 -21.17898 -16.61374 1.000 28.26392 166 ILE A C 1
ATOM 1243 O O . ILE A 1 166 ? 3.15770 -21.72891 -15.55272 1.000 26.91651 166 ILE A O 1
ATOM 1248 N N . THR A 1 167 ? 4.76046 -20.98428 -16.97006 1.000 22.86858 167 THR A N 1
ATOM 1249 C CA . THR A 1 167 ? 5.91353 -21.19944 -16.10090 1.000 21.68334 167 THR A CA 1
ATOM 1250 C C . THR A 1 167 ? 6.62854 -19.86461 -15.93578 1.000 23.23288 167 THR A C 1
ATOM 1251 O O . THR A 1 167 ? 6.75054 -19.10247 -16.89939 1.000 23.69273 167 THR A O 1
ATOM 1255 N N . ILE A 1 168 ? 7.09125 -19.55992 -14.72607 1.000 21.64011 168 ILE A N 1
ATOM 1256 C CA . ILE A 1 168 ? 7.91929 -18.37476 -14.50016 1.000 20.67234 168 ILE A CA 1
ATOM 1257 C C . ILE A 1 168 ? 9.37091 -18.81162 -14.34685 1.000 22.62777 168 ILE A C 1
ATOM 1258 O O . ILE A 1 168 ? 9.65284 -19.81509 -13.69520 1.000 21.61454 168 ILE A O 1
ATOM 1263 N N . ALA A 1 169 ? 10.30257 -18.07128 -14.94758 1.000 21.67475 169 ALA A N 1
ATOM 1264 C CA . ALA A 1 169 ? 11.72489 -18.28025 -14.68421 1.000 18.66862 169 ALA A CA 1
ATOM 1265 C C . ALA A 1 169 ? 12.27266 -17.02227 -14.03281 1.000 20.07504 169 ALA A C 1
ATOM 1266 O O . ALA A 1 169 ? 12.11542 -15.92430 -14.57607 1.000 21.78142 169 ALA A O 1
ATOM 1268 N N . TYR A 1 170 ? 12.88308 -17.17168 -12.85409 1.000 20.24254 170 TYR A N 1
ATOM 1269 C CA . TYR A 1 170 ? 13.51458 -16.04068 -12.18393 1.000 23.17741 170 TYR A CA 1
ATOM 1270 C C . TYR A 1 170 ? 14.98438 -15.96626 -12.59279 1.000 21.71332 170 TYR A C 1
ATOM 1271 O O . TYR A 1 170 ? 15.74263 -16.92849 -12.40237 1.000 20.55902 170 TYR A O 1
ATOM 1280 N N . GLU A 1 171 ? 15.39232 -14.81641 -13.13044 1.000 19.82146 171 GLU A N 1
ATOM 1281 C CA . GLU A 1 171 ? 16.78140 -14.59692 -13.52310 1.000 19.61626 171 GLU A CA 1
ATOM 1282 C C . GLU A 1 171 ? 17.42897 -13.60798 -12.56974 1.000 21.87315 171 GLU A C 1
ATOM 1283 O O . GLU A 1 171 ? 17.02220 -12.43694 -12.52990 1.000 20.57737 171 GLU A O 1
ATOM 1289 N N . PRO A 1 172 ? 18.42029 -14.01373 -11.80008 1.000 20.87475 172 PRO A N 1
ATOM 1290 C CA . PRO A 1 172 ? 19.17486 -13.04205 -10.98523 1.000 22.66143 172 PRO A CA 1
ATOM 1291 C C . PRO A 1 172 ? 20.16485 -12.30004 -11.87831 1.000 24.13204 172 PRO A C 1
ATOM 1292 O O . PRO A 1 172 ? 21.36907 -12.55742 -11.91141 1.000 23.46090 172 PRO A O 1
ATOM 1296 N N . VAL A 1 173 ? 19.60975 -11.37455 -12.66597 1.000 22.97000 173 VAL A N 1
ATOM 1297 C CA . VAL A 1 173 ? 20.40213 -10.61608 -13.62378 1.000 22.85959 173 VAL A CA 1
ATOM 1298 C C . VAL A 1 173 ? 21.49947 -9.86131 -12.89983 1.000 24.68261 173 VAL A C 1
ATOM 1299 O O . VAL A 1 173 ? 22.58208 -9.64127 -13.45348 1.000 22.02879 173 VAL A O 1
ATOM 1303 N N . TRP A 1 174 ? 21.24451 -9.47378 -11.64481 1.000 22.14030 174 TRP A N 1
ATOM 1304 C CA . TRP A 1 174 ? 22.25213 -8.80417 -10.83218 1.000 24.28467 174 TRP A CA 1
ATOM 1305 C C . TRP A 1 174 ? 23.53857 -9.60905 -10.70618 1.000 25.04892 174 TRP A C 1
ATOM 1306 O O . TRP A 1 174 ? 24.58817 -9.02462 -10.42862 1.000 26.94323 174 TRP A O 1
ATOM 1317 N N . ALA A 1 175 ? 23.48811 -10.92827 -10.88414 1.000 23.12349 175 ALA A N 1
ATOM 1318 C CA . ALA A 1 175 ? 24.67223 -11.76366 -10.70843 1.000 29.41278 175 ALA A CA 1
ATOM 1319 C C . ALA A 1 175 ? 25.44066 -12.02302 -12.00200 1.000 29.40552 175 ALA A C 1
ATOM 1320 O O . ALA A 1 175 ? 26.50279 -12.66038 -11.95715 1.000 29.75784 175 ALA A O 1
ATOM 1322 N N . ILE A 1 176 ? 24.94412 -11.55815 -13.14576 1.000 24.57820 176 ILE A N 1
ATOM 1323 C CA . ILE A 1 176 ? 25.62175 -11.79880 -14.41931 1.000 28.45081 176 ILE A CA 1
ATOM 1324 C C . ILE A 1 176 ? 26.84397 -10.89275 -14.52256 1.000 27.49223 176 ILE A C 1
ATOM 1325 O O . ILE A 1 176 ? 26.74832 -9.67190 -14.33348 1.000 26.89478 176 ILE A O 1
ATOM 1330 N N . ASN A 1 177 ? 27.99069 -11.48502 -14.86556 1.000 29.78897 177 ASN A N 1
ATOM 1331 C CA . ASN A 1 177 ? 29.26033 -10.75716 -14.97924 1.000 33.81045 177 ASN A CA 1
ATOM 1332 C C . ASN A 1 177 ? 29.34919 -10.10143 -16.35506 1.000 30.08725 177 ASN A C 1
ATOM 1333 O O . ASN A 1 177 ? 30.09489 -10.51611 -17.25031 1.000 31.46620 177 ASN A O 1
ATOM 1338 N N . ASN A 1 178 ? 28.59460 -9.02407 -16.51032 1.000 31.60348 178 ASN A N 1
ATOM 1339 C CA . ASN A 1 178 ? 28.45005 -8.37397 -17.80737 1.000 28.00100 178 ASN A CA 1
ATOM 1340 C C . ASN A 1 178 ? 28.23385 -6.89489 -17.52984 1.000 34.80065 178 ASN A C 1
ATOM 1341 O O . ASN A 1 178 ? 27.19026 -6.50835 -16.98908 1.000 31.73699 178 ASN A O 1
ATOM 1346 N N . LYS A 1 179 ? 29.22655 -6.07506 -17.88054 1.000 30.92577 179 LYS A N 1
ATOM 1347 C CA . LYS A 1 179 ? 29.13229 -4.64162 -17.63295 1.000 34.39485 179 LYS A CA 1
ATOM 1348 C C . LYS A 1 179 ? 28.11065 -3.96408 -18.53694 1.000 34.34563 179 LYS A C 1
ATOM 1349 O O . LYS A 1 179 ? 27.71058 -2.83208 -18.25657 1.000 38.00011 179 LYS A O 1
ATOM 1351 N N . PHE A 1 180 ? 27.68037 -4.61740 -19.61437 1.000 34.85803 180 PHE A N 1
ATOM 1352 C CA . PHE A 1 180 ? 26.56815 -4.07378 -20.37997 1.000 35.25201 180 PHE A CA 1
ATOM 1353 C C . PHE A 1 180 ? 25.27992 -4.15251 -19.57127 1.000 37.34660 180 PHE A C 1
ATOM 1354 O O . PHE A 1 180 ? 24.58342 -3.14706 -19.39758 1.000 41.05072 180 PHE A O 1
ATOM 1356 N N . LEU A 1 181 ? 24.97204 -5.33762 -19.03509 1.000 33.61710 181 LEU A N 1
ATOM 1357 C CA . LEU A 1 181 ? 23.77197 -5.51677 -18.22296 1.000 33.61999 181 LEU A CA 1
ATOM 1358 C C . LEU A 1 181 ? 23.86570 -4.76228 -16.90757 1.000 33.33380 181 LEU A C 1
ATOM 1359 O O . LEU A 1 181 ? 22.86533 -4.21065 -16.42922 1.000 33.51282 181 LEU A O 1
ATOM 1364 N N . ASN A 1 182 ? 25.05380 -4.73788 -16.30005 1.000 32.08803 182 ASN A N 1
ATOM 1365 C CA . ASN A 1 182 ? 25.25343 -4.21451 -14.94926 1.000 34.50806 182 ASN A CA 1
ATOM 1366 C C . ASN A 1 182 ? 26.39449 -3.20415 -14.96642 1.000 36.22974 182 ASN A C 1
ATOM 1367 O O . ASN A 1 182 ? 27.50730 -3.49650 -14.50957 1.000 36.93880 182 ASN A O 1
ATOM 1372 N N . PRO A 1 183 ? 26.14524 -1.99210 -15.47508 1.000 40.88788 183 PRO A N 1
ATOM 1373 C CA . PRO A 1 183 ? 27.27444 -1.09524 -15.79828 1.000 42.85990 183 PRO A CA 1
ATOM 1374 C C . PRO A 1 183 ? 28.03374 -0.57658 -14.59236 1.000 44.03451 183 PRO A C 1
ATOM 1375 O O . PRO A 1 183 ? 29.26843 -0.50892 -14.63285 1.000 48.98267 183 PRO A O 1
ATOM 1379 N N . ASN A 1 184 ? 27.34041 -0.17024 -13.53183 1.000 42.65969 184 ASN A N 1
ATOM 1380 C CA . ASN A 1 184 ? 27.95685 0.61247 -12.47071 1.000 46.89951 184 ASN A CA 1
ATOM 1381 C C . ASN A 1 184 ? 27.53523 0.05770 -11.11170 1.000 50.10608 184 ASN A C 1
ATOM 1382 O O . ASN A 1 184 ? 26.89864 0.72547 -10.30230 1.000 52.08452 184 ASN A O 1
ATOM 1384 N N . SER A 1 185 ? 27.89883 -1.19594 -10.85548 1.000 46.87950 185 SER A N 1
ATOM 1385 C CA . SER A 1 185 ? 27.48869 -1.86023 -9.62903 1.000 47.75809 185 SER A CA 1
ATOM 1386 C C . SER A 1 185 ? 28.38915 -3.05993 -9.40312 1.000 48.91107 185 SER A C 1
ATOM 1387 O O . SER A 1 185 ? 28.95188 -3.61670 -10.35129 1.000 49.21635 185 SER A O 1
ATOM 1390 N N . GLU A 1 186 ? 28.52597 -3.44455 -8.13692 1.000 45.88437 186 GLU A N 1
ATOM 1391 C CA . GLU A 1 186 ? 29.22318 -4.67986 -7.81329 1.000 44.78873 186 GLU A CA 1
ATOM 1392 C C . GLU A 1 186 ? 28.40371 -5.87114 -8.29505 1.000 42.08602 186 GLU A C 1
ATOM 1393 O O . GLU A 1 186 ? 27.17141 -5.86502 -8.22463 1.000 41.68217 186 GLU A O 1
ATOM 1395 N N . ILE A 1 187 ? 29.09150 -6.87994 -8.81678 1.000 42.55092 187 ILE A N 1
ATOM 1396 C CA . ILE A 1 187 ? 28.46246 -8.10839 -9.28278 1.000 39.34152 187 ILE A CA 1
ATOM 1397 C C . ILE A 1 187 ? 28.62372 -9.13933 -8.17945 1.000 40.77093 187 ILE A C 1
ATOM 1398 O O . ILE A 1 187 ? 29.71882 -9.66957 -7.96794 1.000 47.06657 187 ILE A O 1
ATOM 1403 N N . LYS A 1 188 ? 27.53264 -9.42235 -7.48311 1.000 41.32973 188 LYS A N 1
ATOM 1404 C CA . LYS A 1 188 ? 27.53790 -10.29147 -6.32254 1.000 43.71634 188 LYS A CA 1
ATOM 1405 C C . LYS A 1 188 ? 27.29796 -11.74337 -6.72439 1.000 45.35074 188 LYS A C 1
ATOM 1406 O O . LYS A 1 188 ? 26.85439 -12.05282 -7.83485 1.000 39.13026 188 LYS A O 1
ATOM 1408 N N . THR A 1 189 ? 27.58447 -12.63610 -5.77914 1.000 50.93545 189 THR A N 1
ATOM 1409 C CA . THR A 1 189 ? 27.43386 -14.06901 -5.98221 1.000 48.70433 189 THR A CA 1
ATOM 1410 C C . THR A 1 189 ? 25.97413 -14.46217 -5.82729 1.000 42.45154 189 THR A C 1
ATOM 1411 O O . THR A 1 189 ? 25.33000 -14.10134 -4.83676 1.000 52.32883 189 THR A O 1
ATOM 1413 N N . ALA A 1 190 ? 25.44553 -15.19395 -6.80850 1.000 41.36498 190 ALA A N 1
ATOM 1414 C CA . ALA A 1 190 ? 24.08590 -15.72425 -6.71650 1.000 40.60108 190 ALA A CA 1
ATOM 1415 C C . ALA A 1 190 ? 24.10383 -16.93810 -5.79621 1.000 39.04190 190 ALA A C 1
ATOM 1416 O O . ALA A 1 190 ? 24.50847 -18.03134 -6.19498 1.000 45.47423 190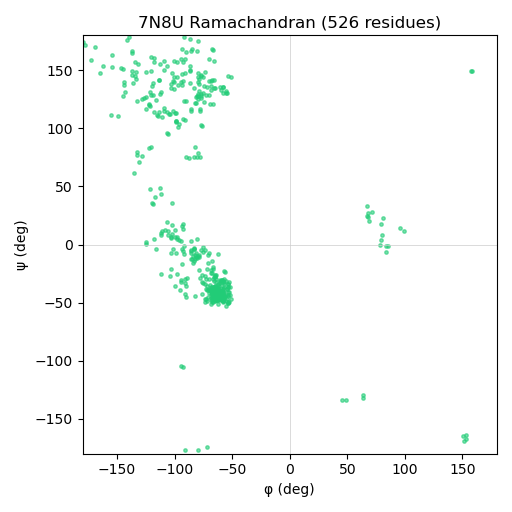 ALA A O 1
ATOM 1418 N N . THR A 1 191 ? 23.65696 -16.75816 -4.57614 1.000 38.33792 191 THR A N 1
ATOM 1419 C CA . THR A 1 191 ? 23.66727 -17.84134 -3.60750 1.000 37.08546 191 THR A CA 1
ATOM 1420 C C . THR A 1 191 ? 22.34388 -18.59151 -3.63161 1.000 36.93833 191 THR A C 1
ATOM 1421 O O . THR A 1 191 ? 21.31863 -18.05503 -4.06483 1.000 33.19743 191 THR A O 1
ATOM 1425 N N . PRO A 1 192 ? 22.33016 -19.84815 -3.18047 1.000 34.41186 192 PRO A N 1
ATOM 1426 C CA . PRO A 1 192 ? 21.04234 -20.53971 -3.03741 1.000 37.42127 192 PRO A CA 1
ATOM 1427 C C . PRO A 1 192 ? 20.11744 -19.82866 -2.06723 1.000 34.16186 192 PRO A C 1
ATOM 1428 O O . PRO A 1 192 ? 18.89537 -19.86779 -2.23673 1.000 31.83998 192 PRO A O 1
ATOM 1432 N N . GLU A 1 193 ? 20.68127 -19.15949 -1.06001 1.000 38.26604 193 GLU A N 1
ATOM 1433 C CA . GLU A 1 193 ? 19.87827 -18.42488 -0.08666 1.000 35.77682 193 GLU A CA 1
ATOM 1434 C C . GLU A 1 193 ? 19.12786 -17.26891 -0.74389 1.000 30.46594 193 GLU A C 1
ATOM 1435 O O . GLU A 1 193 ? 17.93954 -17.05007 -0.47134 1.000 32.78562 193 GLU A O 1
ATOM 1441 N N . GLU A 1 194 ? 19.81713 -16.50127 -1.59698 1.000 31.28048 194 GLU A N 1
ATOM 1442 C CA . GLU A 1 194 ? 19.15199 -15.47115 -2.39501 1.000 34.32698 194 GLU A CA 1
ATOM 1443 C C . GLU A 1 194 ? 18.09315 -16.08240 -3.30217 1.000 31.07319 194 GLU A C 1
ATOM 1444 O O . GLU A 1 194 ? 16.99638 -15.53136 -3.45560 1.000 30.86946 194 GLU A O 1
ATOM 1450 N N . ALA A 1 195 ? 18.41372 -17.21039 -3.93523 1.000 29.38997 195 ALA A N 1
ATOM 1451 C CA . ALA A 1 195 ? 17.45744 -17.82308 -4.85017 1.000 30.73206 195 ALA A CA 1
ATOM 1452 C C . ALA A 1 195 ? 16.17916 -18.22212 -4.12031 1.000 27.62017 195 ALA A C 1
ATOM 1453 O O . ALA A 1 195 ? 15.07316 -17.95736 -4.60419 1.000 27.37621 195 ALA A O 1
ATOM 1455 N N . GLU A 1 196 ? 16.31300 -18.84603 -2.94478 1.000 29.40924 196 GLU A N 1
ATOM 1456 C CA . GLU A 1 196 ? 15.13828 -19.18731 -2.14420 1.000 29.29763 196 GLU A CA 1
ATOM 1457 C C . GLU A 1 196 ? 14.31670 -17.95041 -1.80508 1.000 29.50852 196 GLU A C 1
ATOM 1458 O O . GLU A 1 196 ? 13.08681 -17.94843 -1.93910 1.000 28.46879 196 GLU A O 1
ATOM 1464 N N . LYS A 1 197 ? 14.98335 -16.89564 -1.34187 1.000 32.04890 197 LYS A N 1
ATOM 1465 C CA . LYS A 1 197 ? 14.29715 -15.65108 -1.01456 1.000 31.09194 197 LYS A CA 1
ATOM 1466 C C . LYS A 1 197 ? 13.46566 -15.14557 -2.18732 1.000 29.68016 197 LYS A C 1
ATOM 1467 O O . LYS A 1 197 ? 12.28049 -14.83021 -2.03409 1.000 27.46940 197 LYS A O 1
ATOM 1473 N N . ASN A 1 198 ? 14.07115 -15.07808 -3.37697 1.000 28.85880 198 ASN A N 1
ATOM 1474 C CA . ASN A 1 198 ? 13.37072 -14.52605 -4.53345 1.000 30.36006 198 ASN A CA 1
ATOM 1475 C C . ASN A 1 198 ? 12.21719 -15.41717 -4.97026 1.000 27.30025 198 ASN A C 1
ATOM 1476 O O . ASN A 1 198 ? 11.15547 -14.91864 -5.35985 1.000 29.11915 198 ASN A O 1
ATOM 1481 N N . HIS A 1 199 ? 12.40289 -16.73651 -4.90249 1.000 26.12794 199 HIS A N 1
ATOM 1482 C CA . HIS A 1 199 ? 11.36132 -17.65589 -5.34148 1.000 27.91383 199 HIS A CA 1
ATOM 1483 C C . HIS A 1 199 ? 10.16771 -17.64524 -4.38632 1.000 26.27051 199 HIS A C 1
ATOM 1484 O O . HIS A 1 199 ? 9.01598 -17.72882 -4.82489 1.000 26.59237 199 HIS A O 1
ATOM 1491 N N . ILE A 1 200 ? 10.42600 -17.54409 -3.08106 1.000 30.25162 200 ILE A N 1
ATOM 1492 C CA . ILE A 1 200 ? 9.33779 -17.39849 -2.11585 1.000 29.84430 200 ILE A CA 1
ATOM 1493 C C . ILE A 1 200 ? 8.56527 -16.11359 -2.38055 1.000 26.96945 200 ILE A C 1
ATOM 1494 O O . ILE A 1 200 ? 7.32689 -16.09617 -2.35083 1.000 29.07755 200 ILE A O 1
ATOM 1499 N N . PHE A 1 201 ? 9.28116 -15.01628 -2.64716 1.000 28.74785 201 PHE A N 1
ATOM 1500 C CA . PHE A 1 201 ? 8.61226 -13.75123 -2.94929 1.000 28.25263 201 PHE A CA 1
ATOM 1501 C C . PHE A 1 201 ? 7.72136 -13.87615 -4.17635 1.000 28.44166 201 PHE A C 1
ATOM 1502 O O . PHE A 1 201 ? 6.57125 -13.41337 -4.17660 1.000 29.86725 201 PHE A O 1
ATOM 1510 N N . ILE A 1 202 ? 8.22608 -14.51529 -5.23216 1.000 29.17856 202 ILE A N 1
ATOM 1511 C CA . ILE A 1 202 ? 7.43390 -14.67084 -6.44674 1.000 27.67526 202 ILE A CA 1
ATOM 1512 C C . ILE A 1 202 ? 6.19571 -15.51795 -6.17345 1.000 26.48805 202 ILE A C 1
ATOM 1513 O O . ILE A 1 202 ? 5.09757 -15.20939 -6.65140 1.000 24.99102 202 ILE A O 1
ATOM 1518 N N . ARG A 1 203 ? 6.34661 -16.58636 -5.38722 1.000 29.63047 203 ARG A N 1
ATOM 1519 C CA . ARG A 1 203 ? 5.19407 -17.42487 -5.06370 1.000 28.98758 203 ARG A CA 1
ATOM 1520 C C . ARG A 1 203 ? 4.10512 -16.61756 -4.36531 1.000 29.01989 203 ARG A C 1
ATOM 1521 O O . ARG A 1 203 ? 2.92303 -16.73725 -4.70000 1.000 30.21080 203 ARG A O 1
ATOM 1529 N N . LYS A 1 204 ? 4.49144 -15.78548 -3.39536 1.000 29.69784 204 LYS A N 1
ATOM 1530 C CA . LYS A 1 204 ? 3.51099 -14.97083 -2.68266 1.000 32.84956 204 LYS A CA 1
ATOM 1531 C C . LYS A 1 204 ? 2.77612 -14.03036 -3.63152 1.000 34.28460 204 LYS A C 1
ATOM 1532 O O . LYS A 1 204 ? 1.55300 -13.87795 -3.53773 1.000 37.63881 204 LYS A O 1
ATOM 1534 N N . LEU A 1 205 ? 3.50675 -13.38106 -4.54911 1.000 34.74969 205 LEU A N 1
ATOM 1535 C CA . LEU A 1 205 ? 2.86493 -12.52565 -5.54513 1.000 32.95954 205 LEU A CA 1
ATOM 1536 C C . LEU A 1 205 ? 1.87368 -13.31396 -6.38638 1.000 32.60722 205 LEU A C 1
ATOM 1537 O O . LEU A 1 205 ? 0.75343 -12.85609 -6.63385 1.000 34.41378 205 LEU A O 1
ATOM 1542 N N . LEU A 1 206 ? 2.26421 -14.50808 -6.83372 1.000 27.81093 206 LEU A N 1
ATOM 1543 C CA . LEU A 1 206 ? 1.35279 -15.29393 -7.65685 1.000 32.10329 206 LEU A CA 1
ATOM 1544 C C . LEU A 1 206 ? 0.12005 -15.71913 -6.85509 1.000 30.83963 206 LEU A C 1
ATOM 1545 O O . LEU A 1 206 ? -0.99006 -15.74297 -7.39406 1.000 33.42811 206 LEU A O 1
ATOM 1550 N N . ILE A 1 207 ? 0.29082 -16.03453 -5.56160 1.000 36.43937 207 ILE A N 1
ATOM 1551 C CA . ILE A 1 207 ? -0.86056 -16.36721 -4.71461 1.000 35.57383 207 ILE A CA 1
ATOM 1552 C C . ILE A 1 207 ? -1.78777 -15.16372 -4.58931 1.000 36.04453 207 ILE A C 1
ATOM 1553 O O . ILE A 1 207 ? -3.00762 -15.27243 -4.76376 1.000 38.49082 207 ILE A O 1
ATOM 1558 N N . ASN A 1 208 ? -1.21463 -13.99634 -4.28973 1.000 38.48363 208 ASN A N 1
ATOM 1559 C CA . ASN A 1 208 ? -2.01322 -12.78963 -4.10130 1.000 35.18947 208 ASN A CA 1
ATOM 1560 C C . ASN A 1 208 ? -2.84164 -12.46584 -5.34018 1.000 38.59201 208 ASN A C 1
ATOM 1561 O O . ASN A 1 208 ? -4.04531 -12.20026 -5.23993 1.000 37.78906 208 ASN A O 1
ATOM 1566 N N . LYS A 1 209 ? -2.21668 -12.48166 -6.52366 1.000 34.53781 209 LYS A N 1
ATOM 1567 C CA . LYS A 1 209 ? -2.94479 -12.11143 -7.73499 1.000 36.92230 209 LYS A CA 1
ATOM 1568 C C . LYS A 1 209 ? -3.96690 -13.16919 -8.12312 1.000 38.29111 209 LYS A C 1
ATOM 1569 O O . LYS A 1 209 ? -5.10609 -12.83951 -8.47793 1.000 39.11440 209 LYS A O 1
ATOM 1575 N N . PHE A 1 210 ? -3.57829 -14.44290 -8.08284 1.000 36.83844 210 PHE A N 1
ATOM 1576 C CA . PHE A 1 210 ? -4.34336 -15.48999 -8.74081 1.000 37.44658 210 PHE A CA 1
ATOM 1577 C C . PHE A 1 210 ? -4.92302 -16.53059 -7.79248 1.000 37.86670 210 PHE A C 1
ATOM 1578 O O . PHE A 1 210 ? -5.63942 -17.42697 -8.25408 1.000 40.31341 210 PHE A O 1
ATOM 1586 N N . GLY A 1 211 ? -4.63586 -16.44471 -6.49540 1.000 36.74905 211 GLY A N 1
ATOM 1587 C CA . GLY A 1 211 ? -5.16512 -17.42142 -5.55494 1.000 38.33937 211 GLY A CA 1
ATOM 1588 C C . GLY A 1 211 ? -4.64524 -18.82008 -5.83226 1.000 41.83649 211 GLY A C 1
ATOM 1589 O O . GLY A 1 211 ? -3.43825 -19.04394 -5.99096 1.000 40.98284 211 GLY A O 1
ATOM 1590 N N . ASP A 1 212 ? -5.57951 -19.77391 -5.90635 1.000 42.58151 212 ASP A N 1
ATOM 1591 C CA . ASP A 1 212 ? -5.21644 -21.18361 -6.02192 1.000 40.97534 212 ASP A CA 1
ATOM 1592 C C . ASP A 1 212 ? -4.49502 -21.47035 -7.33019 1.000 44.49350 212 ASP A C 1
ATOM 1593 O O . ASP A 1 212 ? -3.50980 -22.21901 -7.35407 1.000 44.08122 212 ASP A O 1
ATOM 1595 N N . GLU A 1 213 ? -4.98508 -20.90475 -8.43298 1.000 38.43916 213 GLU A N 1
ATOM 1596 C CA . GLU A 1 213 ? -4.29045 -21.05451 -9.70272 1.000 39.08650 213 GLU A CA 1
ATOM 1597 C C . GLU A 1 213 ? -2.85390 -20.55150 -9.60575 1.000 39.74817 213 GLU A C 1
ATOM 1598 O O . GLU A 1 213 ? -1.96784 -21.07403 -10.28845 1.000 38.01718 213 GLU A O 1
ATOM 1600 N N . GLY A 1 214 ? -2.59993 -19.57051 -8.73559 1.000 35.58294 214 GLY A N 1
ATOM 1601 C CA . GLY A 1 214 ? -1.25536 -19.04656 -8.58796 1.000 36.29901 214 GLY A CA 1
ATOM 1602 C C . GLY A 1 214 ? -0.30977 -19.98538 -7.86612 1.000 35.88752 214 GLY A C 1
ATOM 1603 O O . GLY A 1 214 ? 0.89877 -19.95198 -8.10571 1.000 32.73358 214 GLY A O 1
ATOM 1604 N N . LYS A 1 215 ? -0.83055 -20.81834 -6.96009 1.000 35.47292 215 LYS A N 1
ATOM 1605 C CA . LYS A 1 215 ? 0.04008 -21.76431 -6.27137 1.000 39.07692 215 LYS A CA 1
ATOM 1606 C C . LYS A 1 215 ? 0.60316 -22.80431 -7.22062 1.000 35.58275 215 LYS A C 1
ATOM 1607 O O . LYS A 1 215 ? 1.63880 -23.40142 -6.91319 1.000 40.36224 215 LYS A O 1
ATOM 1609 N N . ASN A 1 216 ? -0.04980 -23.01250 -8.36632 1.000 35.57607 216 ASN A N 1
ATOM 1610 C CA . ASN A 1 216 ? 0.24296 -24.09749 -9.29448 1.000 39.04813 216 ASN A CA 1
ATOM 1611 C C . ASN A 1 216 ? 1.25178 -23.71919 -10.37647 1.000 36.66437 216 ASN A C 1
ATOM 1612 O O . ASN A 1 216 ? 1.67144 -24.59449 -11.14491 1.000 34.10087 216 ASN A O 1
ATOM 1617 N N . ILE A 1 217 ? 1.62966 -22.44751 -10.46992 1.000 33.05570 217 ILE A N 1
ATOM 1618 C CA . ILE A 1 217 ? 2.58293 -21.99267 -11.47776 1.000 31.75889 217 ILE A CA 1
ATOM 1619 C C . ILE A 1 217 ? 3.98770 -22.36718 -11.02142 1.000 25.45536 217 ILE A C 1
ATOM 1620 O O . ILE A 1 217 ? 4.46008 -21.89228 -9.98655 1.000 27.67049 217 ILE A O 1
ATOM 1625 N N . LEU A 1 218 ? 4.65415 -23.22914 -11.78260 1.000 25.29912 218 LEU A N 1
ATOM 1626 C CA . LEU A 1 218 ? 6.03181 -23.57293 -11.46080 1.000 23.33111 218 LEU A CA 1
ATOM 1627 C C . LEU A 1 218 ? 6.97244 -22.40207 -11.72597 1.000 23.69162 218 LEU A C 1
ATOM 1628 O O . LEU A 1 218 ? 6.83958 -21.68210 -12.72498 1.000 23.04997 218 LEU A O 1
ATOM 1633 N N . ILE A 1 219 ? 7.93628 -22.22555 -10.82965 1.000 23.42245 219 ILE A N 1
ATOM 1634 C CA . ILE A 1 219 ? 8.95623 -21.18996 -10.95181 1.000 24.44829 219 ILE A CA 1
ATOM 1635 C C . ILE A 1 219 ? 10.29934 -21.87702 -11.14676 1.000 23.52021 219 ILE A C 1
ATOM 1636 O O . ILE A 1 219 ? 10.81624 -22.52559 -10.22765 1.000 21.26071 219 ILE A O 1
ATOM 1641 N N . GLN A 1 220 ? 10.85151 -21.75001 -12.35211 1.000 21.19793 220 GLN A N 1
ATOM 1642 C CA . GLN A 1 220 ? 12.20201 -22.22363 -12.63659 1.000 21.20288 220 GLN A CA 1
ATOM 1643 C C . GLN A 1 220 ? 13.22557 -21.23357 -12.10540 1.000 21.52456 220 GLN A C 1
ATOM 1644 O O . GLN A 1 220 ? 13.03592 -20.01741 -12.19100 1.000 20.77261 220 GLN A O 1
ATOM 1650 N N . TYR A 1 221 ? 14.32979 -21.75486 -11.58966 1.000 18.66255 221 TYR A N 1
ATOM 1651 C CA . TYR A 1 221 ? 15.49100 -20.91975 -11.32270 1.000 22.89272 221 TYR A CA 1
ATOM 1652 C C . TYR A 1 221 ? 16.25399 -20.67987 -12.61645 1.000 22.70148 221 TYR A C 1
ATOM 1653 O O . TYR A 1 221 ? 16.57474 -21.62591 -13.34372 1.000 23.85749 221 TYR A O 1
ATOM 1662 N N . GLY A 1 222 ? 16.52534 -19.41031 -12.91380 1.000 23.21458 222 GLY A N 1
ATOM 1663 C CA . GLY A 1 222 ? 17.19680 -19.02748 -14.14117 1.000 21.08795 222 GLY A CA 1
ATOM 1664 C C . GLY A 1 222 ? 18.58487 -18.47210 -13.93664 1.000 25.19656 222 GLY A C 1
ATOM 1665 O O . GLY A 1 222 ? 19.17148 -17.94927 -14.89422 1.000 26.80626 222 GLY A O 1
ATOM 1666 N N . GLY A 1 223 ? 19.13102 -18.53949 -12.72649 1.000 24.23361 223 GLY A N 1
ATOM 1667 C CA . GLY A 1 223 ? 20.54159 -18.28439 -12.52913 1.000 28.40206 223 GLY A CA 1
ATOM 1668 C C . GLY A 1 223 ? 21.35643 -19.44322 -13.08148 1.000 28.73357 223 GLY A C 1
ATOM 1669 O O . GLY A 1 223 ? 20.83592 -20.38525 -13.67849 1.000 27.72383 223 GLY A O 1
ATOM 1670 N N . SER A 1 224 ? 22.66460 -19.37650 -12.85894 1.000 31.56226 224 SER A N 1
ATOM 1671 C CA . SER A 1 224 ? 23.53909 -20.41739 -13.38853 1.000 32.05290 224 SER A CA 1
ATOM 1672 C C . SER A 1 224 ? 23.27960 -21.72631 -12.64898 1.000 27.45995 224 SER A C 1
ATOM 1673 O O . SER A 1 224 ? 23.37087 -21.78611 -11.41802 1.000 32.21823 224 SER A O 1
ATOM 1676 N N . MET A 1 225 ? 22.89411 -22.75971 -13.39611 1.000 32.61483 225 MET A N 1
ATOM 1677 C CA . MET A 1 225 ? 22.63853 -24.08814 -12.84716 1.000 30.85624 225 MET A CA 1
ATOM 1678 C C . MET A 1 225 ? 23.46131 -25.09769 -13.63244 1.000 28.04315 225 MET A C 1
ATOM 1679 O O . MET A 1 225 ? 23.38545 -25.13998 -14.86561 1.000 27.32991 225 MET A O 1
ATOM 1684 N N . LYS A 1 226 ? 24.25542 -25.89081 -12.92026 1.000 29.98758 226 LYS A N 1
ATOM 1685 C CA . LYS A 1 226 ? 25.09966 -26.90220 -13.53240 1.000 31.37173 226 LYS A CA 1
ATOM 1686 C C . LYS A 1 226 ? 25.06578 -28.15014 -12.65720 1.000 29.14956 226 LYS A C 1
ATOM 1687 O O . LYS A 1 226 ? 24.43309 -28.17385 -11.59904 1.000 28.36672 226 LYS A O 1
ATOM 1689 N N . ALA A 1 227 ? 25.76846 -29.19208 -13.10986 1.000 31.47281 227 ALA A N 1
ATOM 1690 C CA . ALA A 1 227 ? 25.84942 -30.43856 -12.35324 1.000 31.34030 227 ALA A CA 1
ATOM 1691 C C . ALA A 1 227 ? 26.29579 -30.20201 -10.91583 1.000 32.27733 227 ALA A C 1
ATOM 1692 O O . ALA A 1 227 ? 25.76215 -30.80932 -9.98336 1.000 32.40407 227 ALA A O 1
ATOM 1694 N N . SER A 1 228 ? 27.26805 -29.31538 -10.71409 1.000 33.47119 228 SER A N 1
ATOM 1695 C CA . SER A 1 228 ? 27.86170 -29.17204 -9.38942 1.000 36.42544 228 SER A CA 1
ATOM 1696 C C . SER A 1 228 ? 26.93961 -28.49158 -8.38137 1.000 34.92126 228 SER A C 1
ATOM 1697 O O . SER A 1 228 ? 27.15239 -28.65587 -7.17640 1.000 38.62464 228 SER A O 1
ATOM 1700 N N . ASN A 1 229 ? 25.92405 -27.73698 -8.82466 1.000 33.24771 229 ASN A N 1
ATOM 1701 C CA . ASN A 1 229 ? 25.04854 -27.04186 -7.88246 1.000 37.53275 229 ASN A CA 1
ATOM 1702 C C . ASN A 1 229 ? 23.56424 -27.35270 -8.04673 1.000 35.80839 229 ASN A C 1
ATOM 1703 O O . ASN A 1 229 ? 22.75082 -26.81614 -7.28180 1.000 34.22729 229 ASN A O 1
ATOM 1708 N N . CYS A 1 230 ? 23.18664 -28.21567 -8.99368 1.000 33.60811 230 CYS A N 1
ATOM 1709 C CA . CYS A 1 230 ? 21.77167 -28.36000 -9.32038 1.000 32.99916 230 CYS A CA 1
ATOM 1710 C C . CYS A 1 230 ? 20.98558 -28.98960 -8.17714 1.000 34.23212 230 CYS A C 1
ATOM 1711 O O . CYS A 1 230 ? 19.83165 -28.61566 -7.93872 1.000 28.85391 230 CYS A O 1
ATOM 1714 N N . GLU A 1 231 ? 21.57951 -29.94016 -7.44957 1.000 34.44306 231 GLU A N 1
ATOM 1715 C CA . GLU A 1 231 ? 20.79743 -30.61810 -6.41658 1.000 34.90450 231 GLU A CA 1
ATOM 1716 C C . GLU A 1 231 ? 20.41218 -29.65698 -5.29948 1.000 33.72808 231 GLU A C 1
ATOM 1717 O O . GLU A 1 231 ? 19.26747 -29.67004 -4.83774 1.000 34.51235 231 GLU A O 1
ATOM 1723 N N . GLY A 1 232 ? 21.34589 -28.80645 -4.87053 1.000 32.20585 232 GLY A N 1
ATOM 1724 C CA . GLY A 1 232 ? 21.02808 -27.84129 -3.83089 1.000 33.17913 232 GLY A CA 1
ATOM 1725 C C . GLY A 1 232 ? 19.91312 -26.89995 -4.24250 1.000 32.42101 232 GLY A C 1
ATOM 1726 O O . GLY A 1 232 ? 19.00659 -26.61089 -3.45752 1.000 33.12130 232 GLY A O 1
ATOM 1727 N N . LEU A 1 233 ? 19.93872 -26.44610 -5.49560 1.000 31.34317 233 LEU A N 1
ATOM 1728 C CA . LEU A 1 233 ? 18.93220 -25.49333 -5.95033 1.000 32.66700 233 LEU A CA 1
ATOM 1729 C C . LEU A 1 233 ? 17.58333 -26.17403 -6.15768 1.000 27.06564 233 LEU A C 1
ATOM 1730 O O . LEU A 1 233 ? 16.54835 -25.68106 -5.69746 1.000 29.55696 233 LEU A O 1
ATOM 1735 N N . LEU A 1 234 ? 17.57508 -27.32026 -6.83606 1.000 26.80169 234 LEU A N 1
ATOM 1736 C CA . LEU A 1 234 ? 16.31881 -27.99423 -7.13118 1.000 27.90767 234 LEU A CA 1
ATOM 1737 C C . LEU A 1 234 ? 15.62419 -28.51485 -5.87921 1.000 28.19452 234 LEU A C 1
ATOM 1738 O O . LEU A 1 234 ? 14.41420 -28.75771 -5.91714 1.000 26.92017 234 LEU A O 1
ATOM 1743 N N . ASN A 1 235 ? 16.35275 -28.67617 -4.77652 1.000 28.68656 235 ASN A N 1
ATOM 1744 C CA . ASN A 1 235 ? 15.75827 -29.10175 -3.51417 1.000 30.12692 235 ASN A CA 1
ATOM 1745 C C . ASN A 1 235 ? 15.09034 -27.96371 -2.74489 1.000 32.08997 235 ASN A C 1
ATOM 1746 O O . ASN A 1 235 ? 14.38169 -28.23756 -1.77311 1.000 32.60519 235 ASN A O 1
ATOM 1751 N N . ILE A 1 236 ? 15.30251 -26.70741 -3.14483 1.000 27.63601 236 ILE A N 1
ATOM 1752 C CA . ILE A 1 236 ? 14.61633 -25.57429 -2.52946 1.000 30.78876 236 ILE A CA 1
ATOM 1753 C C . ILE A 1 236 ? 13.13362 -25.61947 -2.88538 1.000 32.02279 236 ILE A C 1
ATOM 1754 O O . ILE A 1 236 ? 12.76357 -25.79180 -4.05594 1.000 29.23945 236 ILE A O 1
ATOM 1759 N N . GLY A 1 237 ? 12.27496 -25.43867 -1.87330 1.000 32.00068 237 GLY A N 1
ATOM 1760 C CA . GLY A 1 237 ? 10.84741 -25.71369 -2.03696 1.000 26.98100 237 GLY A CA 1
ATOM 1761 C C . GLY A 1 237 ? 10.20144 -25.02334 -3.22741 1.000 34.55682 237 GLY A C 1
ATOM 1762 O O . GLY A 1 237 ? 9.48071 -25.64971 -4.01687 1.000 33.18797 237 GLY A O 1
ATOM 1763 N N . GLU A 1 238 ? 10.42922 -23.72091 -3.37221 1.000 30.14087 238 GLU A N 1
ATOM 1764 C CA . GLU A 1 238 ? 9.73278 -22.95624 -4.40018 1.000 29.13670 238 GLU A CA 1
ATOM 1765 C C . GLU A 1 238 ? 10.51995 -22.87241 -5.70733 1.000 27.24013 238 GLU A C 1
ATOM 1766 O O . GLU A 1 238 ? 10.22716 -22.01633 -6.55299 1.000 24.55621 238 GLU A O 1
ATOM 1772 N N . ILE A 1 239 ? 11.49760 -23.75037 -5.89313 1.000 27.94545 239 ILE A N 1
ATOM 1773 C CA . ILE A 1 239 ? 12.20185 -23.90494 -7.16138 1.000 26.24464 239 ILE A CA 1
ATOM 1774 C C . ILE A 1 239 ? 11.71170 -25.20292 -7.78316 1.000 25.43805 239 ILE A C 1
ATOM 1775 O O . ILE A 1 239 ? 11.93059 -26.28669 -7.22799 1.000 27.41966 239 ILE A O 1
ATOM 1780 N N . ASN A 1 240 ? 11.02402 -25.10640 -8.91704 1.000 23.77210 240 ASN A N 1
ATOM 1781 C CA . ASN A 1 240 ? 10.45095 -26.28118 -9.55594 1.000 23.72054 240 ASN A CA 1
ATOM 1782 C C . ASN A 1 240 ? 11.01721 -26.47281 -10.95530 1.000 22.82735 240 ASN A C 1
ATOM 1783 O O . ASN A 1 240 ? 10.32377 -26.90885 -11.87509 1.000 24.20261 240 ASN A O 1
ATOM 1788 N N . GLY A 1 241 ? 12.29161 -26.14937 -11.12044 1.000 23.61276 241 GLY A N 1
ATOM 1789 C CA . GLY A 1 241 ? 13.00887 -26.47599 -12.33220 1.000 23.60523 241 GLY A CA 1
ATOM 1790 C C . GLY A 1 241 ? 14.12850 -25.48426 -12.55694 1.000 22.85316 241 GLY A C 1
ATOM 1791 O O . GLY A 1 241 ? 14.47939 -24.69915 -11.67563 1.000 22.29035 241 GLY A O 1
ATOM 1792 N N . GLY A 1 242 ? 14.68159 -25.54111 -13.76346 1.000 22.99913 242 GLY A N 1
ATOM 1793 C CA . GLY A 1 242 ? 15.72749 -24.62111 -14.15032 1.000 20.81276 242 GLY A CA 1
ATOM 1794 C C . GLY A 1 242 ? 15.61577 -24.24671 -15.60958 1.000 21.75484 242 GLY A C 1
ATOM 1795 O O . GLY A 1 242 ? 15.30900 -25.09182 -16.44837 1.000 20.47675 242 GLY A O 1
ATOM 1796 N N . LEU A 1 243 ? 15.85575 -22.98262 -15.92636 1.000 21.85060 243 LEU A N 1
ATOM 1797 C CA . LEU A 1 243 ? 16.03795 -22.54635 -17.30321 1.000 21.81292 243 LEU A CA 1
ATOM 1798 C C . LEU A 1 243 ? 17.54900 -22.45105 -17.51706 1.000 22.26301 243 LEU A C 1
ATOM 1799 O O . LEU A 1 243 ? 18.19459 -21.53717 -16.99827 1.000 21.82240 243 LEU A O 1
ATOM 1804 N N . ILE A 1 244 ? 18.10901 -23.41865 -18.25068 1.000 21.49746 244 ILE A N 1
ATOM 1805 C CA . ILE A 1 244 ? 19.53398 -23.74894 -18.20401 1.000 24.92849 244 ILE A CA 1
ATOM 1806 C C . ILE A 1 244 ? 20.24056 -23.13101 -19.40346 1.000 22.35798 244 ILE A C 1
ATOM 1807 O O . ILE A 1 244 ? 19.76930 -23.25618 -20.53531 1.000 20.08714 244 ILE A O 1
ATOM 1812 N N . GLY A 1 245 ? 21.38766 -22.49523 -19.16356 1.000 25.34682 245 GLY A N 1
ATOM 1813 C CA . GLY A 1 245 ? 22.18314 -21.94846 -20.24335 1.000 23.45329 245 GLY A CA 1
ATOM 1814 C C . GLY A 1 245 ? 23.24347 -22.90713 -20.75978 1.000 25.05682 245 GLY A C 1
ATOM 1815 O O . GLY A 1 245 ? 22.92668 -23.87763 -21.45693 1.000 20.63455 245 GLY A O 1
ATOM 1816 N N . GLY A 1 246 ? 24.50853 -22.64972 -20.41068 1.000 23.43804 246 GLY A N 1
ATOM 1817 C CA . GLY A 1 246 ? 25.60693 -23.41914 -20.98441 1.000 25.55613 246 GLY A CA 1
ATOM 1818 C C . GLY A 1 246 ? 25.51098 -24.90881 -20.72887 1.000 24.13680 246 GLY A C 1
ATOM 1819 O O . GLY A 1 246 ? 25.90903 -25.71275 -21.57459 1.000 22.38355 246 GLY A O 1
ATOM 1820 N N . ALA A 1 247 ? 24.96243 -25.30248 -19.57728 1.000 22.95211 247 ALA A N 1
ATOM 1821 C CA . ALA A 1 247 ? 24.88612 -26.72068 -19.25066 1.000 25.70046 247 ALA A CA 1
ATOM 1822 C C . ALA A 1 247 ? 23.80742 -27.46393 -20.02928 1.000 23.95236 247 ALA A C 1
ATOM 1823 O O . ALA A 1 247 ? 23.68735 -28.68047 -19.84969 1.000 27.26361 247 ALA A O 1
ATOM 1825 N N . SER A 1 248 ? 23.01534 -26.79166 -20.87175 1.000 19.42524 248 SER A N 1
ATOM 1826 C CA . SER A 1 248 ? 22.06006 -27.48576 -21.72592 1.000 20.28172 248 SER A CA 1
ATOM 1827 C C . SER A 1 248 ? 22.58296 -27.71282 -23.14064 1.000 20.99442 248 SER A C 1
ATOM 1828 O O . SER A 1 248 ? 21.84185 -28.21368 -23.98609 1.000 22.62050 248 SER A O 1
ATOM 1831 N N . LEU A 1 249 ? 23.83488 -27.36492 -23.41767 1.000 22.18423 249 LEU A N 1
ATOM 1832 C CA . LEU A 1 249 ? 24.36484 -27.45296 -24.77079 1.000 20.74395 249 LEU A CA 1
ATOM 1833 C C . LEU A 1 249 ? 24.86361 -28.84527 -25.13420 1.000 26.80183 249 LEU A C 1
ATOM 1834 O O . LEU A 1 249 ? 25.26328 -29.05671 -26.28032 1.000 24.26290 249 LEU A O 1
ATOM 1839 N N . SER A 1 250 ? 24.84410 -29.79467 -24.20479 1.000 23.78230 250 SER A N 1
ATOM 1840 C CA . SER A 1 250 ? 25.17641 -31.17475 -24.51941 1.000 25.84732 250 SER A CA 1
ATOM 1841 C C . SER A 1 250 ? 24.47208 -32.06436 -23.51463 1.000 26.92511 250 SER A C 1
ATOM 1842 O O . SER A 1 250 ? 24.22086 -31.65554 -22.37807 1.000 26.20192 250 SER A O 1
ATOM 1845 N N . ALA A 1 251 ? 24.17702 -33.29307 -23.94011 1.000 29.07420 251 ALA A N 1
ATOM 1846 C CA . ALA A 1 251 ? 23.52294 -34.24430 -23.04898 1.000 28.65554 251 ALA A CA 1
ATOM 1847 C C . ALA A 1 251 ? 24.39000 -34.54265 -21.83497 1.000 27.98207 251 ALA A C 1
ATOM 1848 O O . ALA A 1 251 ? 23.87119 -34.72648 -20.73045 1.000 25.26447 251 ALA A O 1
ATOM 1850 N N . GLU A 1 252 ? 25.71655 -34.58062 -22.02356 1.000 26.48092 252 GLU A N 1
ATOM 1851 C CA . GLU A 1 252 ? 26.64308 -34.82096 -20.91897 1.000 31.60449 252 GLU A CA 1
ATOM 1852 C C . GLU A 1 252 ? 26.51688 -33.76467 -19.82609 1.000 28.82408 252 GLU A C 1
ATOM 1853 O O . GLU A 1 252 ? 26.58012 -34.08652 -18.63424 1.000 24.07912 252 GLU A O 1
ATOM 1859 N N . LYS A 1 253 ? 26.37449 -32.49302 -20.20816 1.000 26.94841 253 LYS A N 1
ATOM 1860 C CA . LYS A 1 253 ? 26.24690 -31.43586 -19.20892 1.000 25.61051 253 LYS A CA 1
ATOM 1861 C C . LYS A 1 253 ? 24.85709 -31.39130 -18.58081 1.000 25.31704 253 LYS A C 1
ATOM 1862 O O . LYS A 1 253 ? 24.72667 -31.03227 -17.40607 1.000 22.82284 253 LYS A O 1
ATOM 1868 N N . LEU A 1 254 ? 23.81116 -31.73923 -19.33942 1.000 23.26132 254 LEU A N 1
ATOM 1869 C CA . LEU A 1 254 ? 22.44133 -31.56092 -18.87248 1.000 22.15850 254 LEU A CA 1
ATOM 1870 C C . LEU A 1 254 ? 21.91663 -32.76356 -18.10009 1.000 23.28456 254 LEU A C 1
ATOM 1871 O O . LEU A 1 254 ? 21.06848 -32.59784 -17.21482 1.000 24.45918 254 LEU A O 1
ATOM 1876 N N . LYS A 1 255 ? 22.40794 -33.96515 -18.40383 1.000 24.38428 255 LYS A N 1
ATOM 1877 C CA . LYS A 1 255 ? 21.89542 -35.17537 -17.76277 1.000 26.45700 255 LYS A CA 1
ATOM 1878 C C . LYS A 1 255 ? 21.92893 -35.12084 -16.23852 1.000 24.90673 255 LYS A C 1
ATOM 1879 O O . LYS A 1 255 ? 20.91053 -35.46414 -15.61710 1.000 26.64919 255 LYS A O 1
ATOM 1885 N N . PRO A 1 256 ? 23.02271 -34.70492 -15.57650 1.000 24.39494 256 PRO A N 1
ATOM 1886 C CA . PRO A 1 256 ? 22.99234 -34.64618 -14.10505 1.000 25.06649 256 PRO A CA 1
ATOM 1887 C C . PRO A 1 256 ? 21.90856 -33.73194 -13.55954 1.000 26.80954 256 PRO A C 1
ATOM 1888 O O . PRO A 1 256 ? 21.38239 -33.98154 -12.46797 1.000 26.22181 256 PRO A O 1
ATOM 1892 N N . ILE A 1 257 ? 21.55348 -32.67302 -14.28298 1.000 24.71017 257 ILE A N 1
ATOM 1893 C CA . ILE A 1 257 ? 20.48812 -31.79108 -13.81459 1.000 23.40749 257 ILE A CA 1
ATOM 1894 C C . ILE A 1 257 ? 19.14697 -32.51278 -13.86022 1.000 26.53176 257 ILE A C 1
ATOM 1895 O O . ILE A 1 257 ? 18.35378 -32.45579 -12.90990 1.000 25.24761 257 ILE A O 1
ATOM 1900 N N . ILE A 1 258 ? 18.87442 -33.19532 -14.97586 1.000 25.36284 258 ILE A N 1
ATOM 1901 C CA . ILE A 1 258 ? 17.65757 -33.98942 -15.10857 1.000 25.16974 258 ILE A CA 1
ATOM 1902 C C . ILE A 1 258 ? 17.61810 -35.09376 -14.05480 1.000 25.00888 258 ILE A C 1
ATOM 1903 O O . ILE A 1 258 ? 16.57556 -35.34732 -13.43814 1.000 25.82248 258 ILE A O 1
ATOM 1908 N N . GLU A 1 259 ? 18.75349 -35.76311 -13.83159 1.000 27.04067 259 GLU A N 1
ATOM 1909 C CA . GLU A 1 259 ? 18.82100 -36.80530 -12.81297 1.000 29.05677 259 GLU A CA 1
ATOM 1910 C C . GLU A 1 259 ? 18.47632 -36.26102 -11.43225 1.000 29.51211 259 GLU A C 1
ATOM 1911 O O . GLU A 1 259 ? 17.74803 -36.90946 -10.66991 1.000 27.99834 259 GLU A O 1
ATOM 1917 N N . ALA A 1 260 ? 19.00498 -35.08060 -11.08739 1.000 26.23161 260 ALA A N 1
ATOM 1918 C CA . ALA A 1 260 ? 18.70792 -34.48531 -9.78428 1.000 24.47106 260 ALA A CA 1
ATOM 1919 C C . ALA A 1 260 ? 17.22038 -34.20109 -9.63942 1.000 28.92255 260 ALA A C 1
ATOM 1920 O O . ALA A 1 260 ? 16.62151 -34.49522 -8.59975 1.000 28.30123 260 ALA A O 1
ATOM 1922 N N . ALA A 1 261 ? 16.60756 -33.62620 -10.67977 1.000 26.35480 261 ALA A N 1
ATOM 1923 C CA . ALA A 1 261 ? 15.16768 -33.37464 -10.66329 1.000 26.63575 261 ALA A CA 1
ATOM 1924 C C . ALA A 1 261 ? 14.37148 -34.66749 -10.51836 1.000 27.07066 261 ALA A C 1
ATOM 1925 O O . ALA A 1 261 ? 13.35117 -34.70214 -9.81654 1.000 26.64774 261 ALA A O 1
ATOM 1927 N N . VAL A 1 262 ? 14.79996 -35.73578 -11.19569 1.000 25.31492 262 VAL A N 1
ATOM 1928 C CA . VAL A 1 262 ? 14.06267 -36.99495 -11.10367 1.000 31.16643 262 VAL A CA 1
ATOM 1929 C C . VAL A 1 262 ? 14.18063 -37.57167 -9.70271 1.000 32.81799 262 VAL A C 1
ATOM 1930 O O . VAL A 1 262 ? 13.19881 -38.06163 -9.13192 1.000 32.75519 262 VAL A O 1
ATOM 1934 N N . LYS A 1 263 ? 15.38625 -37.52793 -9.13351 1.000 29.13702 263 LYS A N 1
ATOM 1935 C CA . LYS A 1 263 ? 15.58875 -38.02113 -7.77810 1.000 32.83956 263 LYS A CA 1
ATOM 1936 C C . LYS A 1 263 ? 14.68487 -37.29347 -6.79130 1.000 38.71513 263 LYS A C 1
ATOM 1937 O O . LYS A 1 263 ? 14.16069 -37.90103 -5.85177 1.000 36.26902 263 LYS A O 1
ATOM 1939 N N . LEU A 1 264 ? 14.47300 -35.99615 -6.99930 1.000 35.38295 264 LEU A N 1
ATOM 1940 C CA . LEU A 1 264 ? 13.67470 -35.19905 -6.08101 1.000 37.15352 264 LEU A CA 1
ATOM 1941 C C . LEU A 1 264 ? 12.18432 -35.25469 -6.38756 1.000 37.18555 264 LEU A C 1
ATOM 1942 O O . LEU A 1 264 ? 11.40216 -34.58462 -5.70814 1.000 38.06914 264 LEU A O 1
ATOM 1947 N N . GLY A 1 265 ? 11.76778 -36.03335 -7.38145 1.000 40.78973 265 GLY A N 1
ATOM 1948 C CA . GLY A 1 265 ? 10.34909 -36.21062 -7.65806 1.000 41.22728 265 GLY A CA 1
ATOM 1949 C C . GLY A 1 265 ? 9.84011 -37.63456 -7.50687 1.000 44.14920 265 GLY A C 1
ATOM 1950 O O . GLY A 1 265 ? 9.57969 -38.11401 -6.40033 1.000 52.80729 265 GLY A O 1
ATOM 1951 N N . ARG B 1 2 ? 24.50408 -2.42743 -70.47291 1.000 50.40332 2 ARG B N 1
ATOM 1952 C CA . ARG B 1 2 ? 23.39349 -3.22606 -69.95025 1.000 45.36997 2 ARG B CA 1
ATOM 1953 C C . ARG B 1 2 ? 23.12293 -2.91211 -68.46768 1.000 43.66502 2 ARG B C 1
ATOM 1954 O O . ARG B 1 2 ? 23.95108 -3.19894 -67.60763 1.000 47.75447 2 ARG B O 1
ATOM 1956 N N . LYS B 1 3 ? 21.95821 -2.32881 -68.17844 1.000 42.91318 3 LYS B N 1
ATOM 1957 C CA . LYS B 1 3 ? 21.62981 -1.91490 -66.81471 1.000 40.55447 3 LYS B CA 1
ATOM 1958 C C . LYS B 1 3 ? 21.39393 -3.13302 -65.91575 1.000 38.76842 3 LYS B C 1
ATOM 1959 O O . LYS B 1 3 ? 20.60623 -4.02118 -66.25092 1.000 40.77003 3 LYS B O 1
ATOM 1965 N N . LYS B 1 4 ? 22.07681 -3.17304 -64.77032 1.000 36.99387 4 LYS B N 1
ATOM 1966 C CA . LYS B 1 4 ? 21.94018 -4.26798 -63.81763 1.000 33.85019 4 LYS B CA 1
ATOM 1967 C C . LYS B 1 4 ? 20.85384 -3.97314 -62.78607 1.000 29.13786 4 LYS B C 1
ATOM 1968 O O . LYS B 1 4 ? 20.63802 -2.82550 -62.38401 1.000 28.74897 4 LYS B O 1
ATOM 1970 N N . PHE B 1 5 ? 20.18318 -5.03561 -62.33993 1.000 30.74282 5 PHE B N 1
ATOM 1971 C CA . PHE B 1 5 ? 19.13722 -4.93587 -61.33090 1.000 25.39475 5 PHE B CA 1
ATOM 1972 C C . PHE B 1 5 ? 19.28202 -6.06395 -60.31969 1.000 24.30240 5 PHE B C 1
ATOM 1973 O O . PHE B 1 5 ? 19.71888 -7.16862 -60.65499 1.000 25.05741 5 PHE B O 1
ATOM 1981 N N . ILE B 1 6 ? 18.87355 -5.78370 -59.08533 1.000 22.72348 6 ILE B N 1
ATOM 1982 C CA . ILE B 1 6 ? 18.68156 -6.79814 -58.05232 1.000 22.69912 6 ILE B CA 1
ATOM 1983 C C . ILE B 1 6 ? 17.23447 -6.69894 -57.59574 1.000 20.05755 6 ILE B C 1
ATOM 1984 O O . ILE B 1 6 ? 16.79315 -5.63336 -57.14399 1.000 20.51632 6 ILE B O 1
ATOM 1989 N N . ILE B 1 7 ? 16.49388 -7.78993 -57.73044 1.000 20.05998 7 ILE B N 1
ATOM 1990 C CA . ILE B 1 7 ? 15.08432 -7.83326 -57.35892 1.000 23.00242 7 ILE B CA 1
ATOM 1991 C C . ILE B 1 7 ? 14.97824 -8.72372 -56.13645 1.000 23.23642 7 ILE B C 1
ATOM 1992 O O . ILE B 1 7 ? 15.15202 -9.94196 -56.23761 1.000 26.42157 7 ILE B O 1
ATOM 1997 N N . GLY B 1 8 ? 14.69144 -8.12964 -54.98362 1.000 21.12701 8 GLY B N 1
ATOM 1998 C CA . GLY B 1 8 ? 14.69451 -8.84483 -53.71507 1.000 22.92287 8 GLY B CA 1
ATOM 1999 C C . GLY B 1 8 ? 13.29462 -8.95018 -53.13958 1.000 21.73568 8 GLY B C 1
ATOM 2000 O O . GLY B 1 8 ? 12.58060 -7.95424 -53.03655 1.000 23.47012 8 GLY B O 1
ATOM 2001 N N . GLY B 1 9 ? 12.91341 -10.17188 -52.76929 1.000 22.27216 9 GLY B N 1
ATOM 2002 C CA . GLY B 1 9 ? 11.62674 -10.39569 -52.14024 1.000 21.89283 9 GLY B CA 1
ATOM 2003 C C . GLY B 1 9 ? 11.72547 -10.51629 -50.62892 1.000 23.37445 9 GLY B C 1
ATOM 2004 O O . GLY B 1 9 ? 12.31982 -11.46747 -50.12031 1.000 21.25789 9 GLY B O 1
ATOM 2005 N N . ASN B 1 10 ? 11.15772 -9.55821 -49.89852 1.000 22.36015 10 ASN B N 1
ATOM 2006 C CA . ASN B 1 10 ? 11.15228 -9.57489 -48.43506 1.000 21.99202 10 ASN B CA 1
ATOM 2007 C C . ASN B 1 10 ? 9.81072 -10.14777 -47.99998 1.000 21.76562 10 ASN B C 1
ATOM 2008 O O . ASN B 1 10 ? 8.79806 -9.44605 -48.00533 1.000 20.33488 10 ASN B O 1
ATOM 2013 N N . TRP B 1 11 ? 9.80698 -11.42332 -47.61321 1.000 19.87932 11 TRP B N 1
ATOM 2014 C CA . TRP B 1 11 ? 8.57085 -12.07795 -47.20314 1.000 21.35112 11 TRP B CA 1
ATOM 2015 C C . TRP B 1 11 ? 8.10330 -11.66268 -45.81042 1.000 22.07440 11 TRP B C 1
ATOM 2016 O O . TRP B 1 11 ? 7.00458 -12.05264 -45.40606 1.000 21.83662 11 TRP B O 1
ATOM 2027 N N . LYS B 1 12 ? 8.90136 -10.88542 -45.07493 1.000 18.96991 12 LYS B N 1
ATOM 2028 C CA . LYS B 1 12 ? 8.55275 -10.34625 -43.74679 1.000 19.70983 12 LYS B CA 1
ATOM 2029 C C . LYS B 1 12 ? 8.01939 -11.49188 -42.88609 1.000 18.95661 12 LYS B C 1
ATOM 2030 O O . LYS B 1 12 ? 8.63055 -12.57205 -42.86363 1.000 19.16773 12 LYS B O 1
ATOM 2036 N N . MET B 1 13 ? 6.90537 -11.30507 -42.18119 1.000 20.02895 13 MET B N 1
ATOM 2037 C CA . MET B 1 13 ? 6.25377 -12.33437 -41.38379 1.000 18.15192 13 MET B CA 1
ATOM 2038 C C . MET B 1 13 ? 4.91715 -12.72758 -42.00465 1.000 20.44474 13 MET B C 1
ATOM 2039 O O . MET B 1 13 ? 3.89566 -12.87203 -41.32097 1.000 21.25054 13 MET B O 1
ATOM 2044 N N . GLN B 1 14 ? 4.92018 -12.88862 -43.32805 1.000 20.15197 14 GLN B N 1
ATOM 2045 C CA . GLN B 1 14 ? 3.70814 -13.19486 -44.06773 1.000 23.71437 14 GLN B CA 1
ATOM 2046 C C . GLN B 1 14 ? 3.54871 -14.67324 -44.36951 1.000 25.11600 14 GLN B C 1
ATOM 2047 O O . GLN B 1 14 ? 2.41937 -15.12298 -44.57195 1.000 24.17495 14 GLN B O 1
ATOM 2053 N N . ILE B 1 15 ? 4.63436 -15.43225 -44.42801 1.000 20.22155 15 ILE B N 1
ATOM 2054 C CA . ILE B 1 15 ? 4.57392 -16.85573 -44.74444 1.000 24.17263 15 ILE B CA 1
ATOM 2055 C C . ILE B 1 15 ? 5.01123 -17.62088 -43.50066 1.000 26.63473 15 ILE B C 1
ATOM 2056 O O . ILE B 1 15 ? 6.17500 -17.53760 -43.08270 1.000 25.17766 15 ILE B O 1
ATOM 2061 N N . LEU B 1 16 ? 4.08080 -18.37403 -42.91298 1.000 24.95867 16 LEU B N 1
ATOM 2062 C CA . LEU B 1 16 ? 4.27529 -18.92626 -41.57496 1.000 25.12949 16 LEU B CA 1
ATOM 2063 C C . LEU B 1 16 ? 4.82097 -20.34615 -41.58711 1.000 25.19544 16 LEU B C 1
ATOM 2064 O O . LEU B 1 16 ? 5.66587 -20.68569 -40.74843 1.000 24.18681 16 LEU B O 1
ATOM 2069 N N . ASN B 1 17 ? 4.36027 -21.18496 -42.51731 1.000 24.77393 17 ASN B N 1
ATOM 2070 C CA . ASN B 1 17 ? 4.68063 -22.60653 -42.50578 1.000 25.19834 17 ASN B CA 1
ATOM 2071 C C . ASN B 1 17 ? 5.82151 -22.89703 -43.46235 1.000 26.51015 17 ASN B C 1
ATOM 2072 O O . ASN B 1 17 ? 5.93416 -22.27921 -44.52867 1.000 22.95284 17 ASN B O 1
ATOM 2077 N N . VAL B 1 18 ? 6.67152 -23.84423 -43.07237 1.000 25.10953 18 VAL B N 1
ATOM 2078 C CA . VAL B 1 18 ? 7.81264 -24.19015 -43.91145 1.000 23.21573 18 VAL B CA 1
ATOM 2079 C C . VAL B 1 18 ? 7.34407 -24.75176 -45.25043 1.000 24.79343 18 VAL B C 1
ATOM 2080 O O . VAL B 1 18 ? 7.93489 -24.46923 -46.29924 1.000 24.42980 18 VAL B O 1
ATOM 2084 N N . GLU B 1 19 ? 6.27193 -25.54926 -45.24303 1.000 26.63150 19 GLU B N 1
ATOM 2085 C CA . GLU B 1 19 ? 5.80926 -26.15752 -46.49225 1.000 28.19044 19 GLU B CA 1
ATOM 2086 C C . GLU B 1 19 ? 5.36541 -25.09986 -47.49818 1.000 25.18857 19 GLU B C 1
ATOM 2087 O O . GLU B 1 19 ? 5.66023 -25.20903 -48.69697 1.000 28.14518 19 GLU B O 1
ATOM 2093 N N . GLU B 1 20 ? 4.63689 -24.07798 -47.03736 1.000 26.95965 20 GLU B N 1
ATOM 2094 C CA . GLU B 1 20 ? 4.22458 -23.00825 -47.94114 1.000 27.69135 20 GLU B CA 1
ATOM 2095 C C . GLU B 1 20 ? 5.43005 -22.23972 -48.46011 1.000 28.57222 20 GLU B C 1
ATOM 2096 O O . GLU B 1 20 ? 5.50980 -21.92716 -49.65319 1.000 23.53312 20 GLU B O 1
ATOM 2102 N N . ALA B 1 21 ? 6.38395 -21.93433 -47.57770 1.000 24.82935 21 ALA B N 1
ATOM 2103 C CA . ALA B 1 21 ? 7.58208 -21.21608 -47.99520 1.000 21.20916 21 ALA B CA 1
ATOM 2104 C C . ALA B 1 21 ? 8.35391 -21.99735 -49.05120 1.000 25.74932 21 ALA B C 1
ATOM 2105 O O . ALA B 1 21 ? 8.81378 -21.42501 -50.04894 1.000 25.39467 21 ALA B O 1
ATOM 2107 N N . VAL B 1 22 ? 8.48887 -23.31145 -48.86182 1.000 22.73102 22 VAL B N 1
ATOM 2108 C CA . VAL B 1 22 ? 9.18866 -24.13285 -49.84130 1.000 23.98090 22 VAL B CA 1
ATOM 2109 C C . VAL B 1 22 ? 8.43166 -24.17682 -51.16945 1.000 25.38026 22 VAL B C 1
ATOM 2110 O O . VAL B 1 22 ? 9.04084 -24.09138 -52.24664 1.000 25.28727 22 VAL B O 1
ATOM 2114 N N . SER B 1 23 ? 7.10527 -24.29900 -51.12398 1.000 25.45914 23 SER B N 1
ATOM 2115 C CA . SER B 1 23 ? 6.32212 -24.37981 -52.35930 1.000 27.97024 23 SER B CA 1
ATOM 2116 C C . SER B 1 23 ? 6.43927 -23.09848 -53.17740 1.000 27.50176 23 SER B C 1
ATOM 2117 O O . SER B 1 23 ? 6.61245 -23.13661 -54.40414 1.000 24.81355 23 SER B O 1
ATOM 2120 N N . ILE B 1 24 ? 6.32866 -21.94607 -52.51568 1.000 23.96533 24 ILE B N 1
ATOM 2121 C CA . ILE B 1 24 ? 6.43597 -20.67555 -53.22771 1.000 26.91120 24 ILE B CA 1
ATOM 2122 C C . ILE B 1 24 ? 7.83471 -20.50972 -53.80901 1.000 28.92925 24 ILE B C 1
ATOM 2123 O O . ILE B 1 24 ? 8.00443 -20.10779 -54.96578 1.000 25.47364 24 ILE B O 1
ATOM 2128 N N . ALA B 1 25 ? 8.85998 -20.81265 -53.00978 1.000 25.30548 25 ALA B N 1
ATOM 2129 C CA . ALA B 1 25 ? 10.23038 -20.64466 -53.47170 1.000 27.79088 25 ALA B CA 1
ATOM 2130 C C . ALA B 1 25 ? 10.52245 -21.55335 -54.65712 1.000 29.73009 25 ALA B C 1
ATOM 2131 O O . ALA B 1 25 ? 11.19950 -21.14795 -55.61333 1.000 26.64570 25 ALA B O 1
ATOM 2133 N N . THR B 1 26 ? 10.03294 -22.79237 -54.60223 1.000 27.08272 26 THR B N 1
ATOM 2134 C CA . THR B 1 26 ? 10.22484 -23.72455 -55.71013 1.000 28.97233 26 THR B CA 1
ATOM 2135 C C . THR B 1 26 ? 9.53144 -23.21839 -56.97116 1.000 27.54025 26 THR B C 1
ATOM 2136 O O . THR B 1 26 ? 10.11079 -23.21974 -58.06292 1.000 30.42295 26 THR B O 1
ATOM 2140 N N . GLU B 1 27 ? 8.28977 -22.76629 -56.82870 1.000 27.78447 27 GLU B N 1
ATOM 2141 C CA . GLU B 1 27 ? 7.57406 -22.19295 -57.95899 1.000 33.24845 27 GLU B CA 1
ATOM 2142 C C . GLU B 1 27 ? 8.33355 -21.01269 -58.55228 1.000 31.97392 27 GLU B C 1
ATOM 2143 O O . GLU B 1 27 ? 8.42417 -20.87174 -59.77943 1.000 27.45309 27 GLU B O 1
ATOM 2149 N N . LEU B 1 28 ? 8.91932 -20.16953 -57.70194 1.000 28.22929 28 LEU B N 1
ATOM 2150 C CA . LEU B 1 28 ? 9.58348 -18.98812 -58.22966 1.000 28.16713 28 LEU B CA 1
ATOM 2151 C C . LEU B 1 28 ? 10.88000 -19.37613 -58.93272 1.000 29.46955 28 LEU B C 1
ATOM 2152 O O . LEU B 1 28 ? 11.19953 -18.83140 -59.99618 1.000 31.54735 28 LEU B O 1
ATOM 2157 N N . ALA B 1 29 ? 11.62026 -20.34547 -58.37766 1.000 24.50009 29 ALA B N 1
ATOM 2158 C CA . ALA B 1 29 ? 12.85681 -20.78544 -59.01804 1.000 28.96215 29 ALA B CA 1
ATOM 2159 C C . ALA B 1 29 ? 12.58183 -21.35019 -60.40866 1.000 30.04981 29 ALA B C 1
ATOM 2160 O O . ALA B 1 29 ? 13.33703 -21.08877 -61.35608 1.000 28.57925 29 ALA B O 1
ATOM 2162 N N . THR B 1 30 ? 11.49667 -22.12123 -60.54627 1.000 31.02720 30 THR B N 1
ATOM 2163 C CA . THR B 1 30 ? 11.07979 -22.62478 -61.85490 1.000 31.34629 30 THR B CA 1
ATOM 2164 C C . THR B 1 30 ? 10.69435 -21.48092 -62.78708 1.000 33.90252 30 THR B C 1
ATOM 2165 O O . THR B 1 30 ? 11.12472 -21.43429 -63.94749 1.000 36.31908 30 THR B O 1
ATOM 2169 N N . THR B 1 31 ? 9.87973 -20.54617 -62.29120 1.000 32.20583 31 THR B N 1
ATOM 2170 C CA . THR B 1 31 ? 9.44821 -19.41480 -63.10497 1.000 33.62869 31 THR B CA 1
ATOM 2171 C C . THR B 1 31 ? 10.63140 -18.67197 -63.71794 1.000 33.12697 31 THR B C 1
ATOM 2172 O O . THR B 1 31 ? 10.61338 -18.33734 -64.90740 1.000 36.88243 31 THR B O 1
ATOM 2176 N N . ILE B 1 32 ? 11.68070 -18.41966 -62.93258 1.000 31.00910 32 ILE B N 1
ATOM 2177 C CA . ILE B 1 32 ? 12.76976 -17.59503 -63.44278 1.000 34.12376 32 ILE B CA 1
ATOM 2178 C C . ILE B 1 32 ? 13.78038 -18.38953 -64.25939 1.000 34.93893 32 ILE B C 1
ATOM 2179 O O . ILE B 1 32 ? 14.56399 -17.78051 -64.99644 1.000 35.18545 32 ILE B O 1
ATOM 2184 N N . SER B 1 33 ? 13.77050 -19.72571 -64.16580 1.000 33.45440 33 SER B N 1
ATOM 2185 C CA . SER B 1 33 ? 14.74207 -20.54162 -64.89258 1.000 36.05764 33 SER B CA 1
ATOM 2186 C C . SER B 1 33 ? 14.67310 -20.29102 -66.39738 1.000 42.30152 33 SER B C 1
ATOM 2187 O O . SER B 1 33 ? 15.70643 -20.25363 -67.07547 1.000 47.78647 33 SER B O 1
ATOM 2190 N N . GLY B 1 34 ? 13.46963 -20.10629 -66.93539 1.000 45.05000 34 GLY B N 1
ATOM 2191 C CA . GLY B 1 34 ? 13.32825 -19.82463 -68.35246 1.000 46.75888 34 GLY B CA 1
ATOM 2192 C C . GLY B 1 34 ? 13.52474 -18.37710 -68.74622 1.000 50.62379 34 GLY B C 1
ATOM 2193 O O . GLY B 1 34 ? 13.68427 -18.08923 -69.93626 1.000 56.82327 34 GLY B O 1
ATOM 2194 N N . ILE B 1 35 ? 13.51390 -17.45786 -67.78812 1.000 43.43684 35 ILE B N 1
ATOM 2195 C CA . ILE B 1 35 ? 13.73303 -16.05011 -68.09335 1.000 41.61512 35 ILE B CA 1
ATOM 2196 C C . ILE B 1 35 ? 15.22895 -15.80214 -68.18033 1.000 44.32595 35 ILE B C 1
ATOM 2197 O O . ILE B 1 35 ? 15.99594 -16.26212 -67.32413 1.000 42.49367 35 ILE B O 1
ATOM 2202 N N . LEU B 1 36 ? 15.64713 -15.07994 -69.21818 1.000 43.20274 36 LEU B N 1
ATOM 2203 C CA . LEU B 1 36 ? 17.04852 -14.70368 -69.40421 1.000 43.96233 36 LEU B CA 1
ATOM 2204 C C . LEU B 1 36 ? 17.36446 -13.56779 -68.43843 1.000 45.33374 36 LEU B C 1
ATOM 2205 O O . LEU B 1 36 ? 17.01485 -12.40936 -68.68271 1.000 44.01931 36 LEU B O 1
ATOM 2207 N N . THR B 1 37 ? 18.03684 -13.89681 -67.33788 1.000 41.29988 37 THR B N 1
ATOM 2208 C CA . THR B 1 37 ? 18.24425 -12.97584 -66.22905 1.000 41.37352 37 THR B CA 1
ATOM 2209 C C . THR B 1 37 ? 19.72710 -12.68223 -66.01953 1.000 39.49885 37 THR B C 1
ATOM 2210 O O . THR B 1 37 ? 20.20201 -12.57315 -64.88807 1.000 37.61719 37 THR B O 1
ATOM 2214 N N . GLU B 1 38 ? 20.46484 -12.51547 -67.12211 1.000 41.16057 38 GLU B N 1
ATOM 2215 C CA . GLU B 1 38 ? 21.91737 -12.35872 -67.04682 1.000 37.30293 38 GLU B CA 1
ATOM 2216 C C . GLU B 1 38 ? 22.32185 -11.10568 -66.27036 1.000 37.66479 38 GLU B C 1
ATOM 2217 O O . GLU B 1 38 ? 23.33215 -11.11115 -65.56053 1.000 38.70932 38 GLU B O 1
ATOM 2219 N N . THR B 1 39 ? 21.55268 -10.02424 -66.38142 1.000 35.15729 39 THR B N 1
ATOM 2220 C CA . THR B 1 39 ? 21.87264 -8.78964 -65.67129 1.000 36.10312 39 THR B CA 1
ATOM 2221 C C . THR B 1 39 ? 20.95008 -8.53224 -64.48077 1.000 38.94790 39 THR B C 1
ATOM 2222 O O . THR B 1 39 ? 21.00408 -7.44385 -63.89362 1.000 35.16958 39 THR B O 1
ATOM 2226 N N . VAL B 1 40 ? 20.09864 -9.49098 -64.12066 1.000 34.40685 40 VAL B N 1
ATOM 2227 C CA . VAL B 1 40 ? 19.13432 -9.32063 -63.03699 1.000 31.43830 40 VAL B CA 1
ATOM 2228 C C . VAL B 1 40 ? 19.34283 -10.45154 -62.03743 1.000 33.23962 40 VAL B C 1
ATOM 2229 O O . VAL B 1 40 ? 19.18095 -11.62794 -62.38275 1.000 34.23448 40 VAL B O 1
ATOM 2233 N N . ASP B 1 41 ? 19.73467 -10.09998 -60.81314 1.000 30.54636 41 ASP B N 1
ATOM 2234 C CA . ASP B 1 41 ? 19.78338 -11.05699 -59.71662 1.000 30.55426 41 ASP B CA 1
ATOM 2235 C C . ASP B 1 41 ? 18.47058 -11.00010 -58.94741 1.000 23.29641 41 ASP B C 1
ATOM 2236 O O . ASP B 1 41 ? 17.92751 -9.92049 -58.70042 1.000 25.45195 41 ASP B O 1
ATOM 2241 N N . VAL B 1 42 ? 17.94595 -12.16728 -58.59476 1.000 26.30562 42 VAL B N 1
ATOM 2242 C CA . VAL B 1 42 ? 16.68910 -12.27161 -57.86253 1.000 22.48512 42 VAL B CA 1
ATOM 2243 C C . VAL B 1 42 ? 16.95859 -13.01070 -56.56013 1.000 25.02279 42 VAL B C 1
ATOM 2244 O O . VAL B 1 42 ? 17.57578 -14.08183 -56.57139 1.000 24.16481 42 VAL B O 1
ATOM 2248 N N . PHE B 1 43 ? 16.48795 -12.45695 -55.44335 1.000 23.46546 43 PHE B N 1
ATOM 2249 C CA . PHE B 1 43 ? 16.56735 -13.17990 -54.17990 1.000 23.30716 43 PHE B CA 1
ATOM 2250 C C . PHE B 1 43 ? 15.24264 -13.09279 -53.43601 1.000 21.51146 43 PHE B C 1
ATOM 2251 O O . PHE B 1 43 ? 14.42879 -12.19119 -53.66235 1.000 22.51393 43 PHE B O 1
ATOM 2259 N N . ILE B 1 44 ? 15.03176 -14.06024 -52.54371 1.000 22.31393 44 ILE B N 1
ATOM 2260 C CA . ILE B 1 44 ? 13.90705 -14.04131 -51.61858 1.000 18.88778 44 ILE B CA 1
ATOM 2261 C C . ILE B 1 44 ? 14.43748 -14.16393 -50.19862 1.000 20.88431 44 ILE B C 1
ATOM 2262 O O . ILE B 1 44 ? 15.44453 -14.82949 -49.94643 1.000 21.45132 44 ILE B O 1
ATOM 2267 N N . ALA B 1 45 ? 13.72219 -13.54098 -49.26171 1.000 20.15192 45 ALA B N 1
ATOM 2268 C CA . ALA B 1 45 ? 14.08502 -13.53235 -47.84942 1.000 21.69373 45 ALA B CA 1
ATOM 2269 C C . ALA B 1 45 ? 12.93469 -14.12527 -47.04339 1.000 17.91104 45 ALA B C 1
ATOM 2270 O O . ALA B 1 45 ? 12.10386 -13.38541 -46.51151 1.000 19.75927 45 ALA B O 1
ATOM 2272 N N . PRO B 1 46 ? 12.85172 -15.45227 -46.94662 1.000 19.55929 46 PRO B N 1
ATOM 2273 C CA . PRO B 1 46 ? 11.88048 -16.08138 -46.04286 1.000 21.85233 46 PRO B CA 1
ATOM 2274 C C . PRO B 1 46 ? 12.24636 -15.79824 -44.59767 1.000 22.18913 46 PRO B C 1
ATOM 2275 O O . PRO B 1 46 ? 13.35140 -15.33947 -44.28879 1.000 19.68431 46 PRO B O 1
ATOM 2279 N N . SER B 1 47 ? 11.30570 -16.10162 -43.70622 1.000 20.70587 47 SER B N 1
ATOM 2280 C CA . SER B 1 47 ? 11.56248 -16.00201 -42.26969 1.000 20.60254 47 SER B CA 1
ATOM 2281 C C . SER B 1 47 ? 12.54267 -17.08613 -41.81732 1.000 19.64098 47 SER B C 1
ATOM 2282 O O . SER B 1 47 ? 12.69218 -18.12451 -42.46663 1.000 18.48179 47 SER B O 1
ATOM 2285 N N . PHE B 1 48 ? 13.17725 -16.85250 -40.65211 1.000 17.87161 48 PHE B N 1
ATOM 2286 C CA . PHE B 1 48 ? 14.27465 -17.70987 -40.19134 1.000 20.40225 48 PHE B CA 1
ATOM 2287 C C . PHE B 1 48 ? 13.88966 -19.18583 -40.16190 1.000 20.65726 48 PHE B C 1
ATOM 2288 O O . PHE B 1 48 ? 14.73257 -20.05750 -40.39994 1.000 21.09335 48 PHE B O 1
ATOM 2296 N N . ASN B 1 49 ? 12.63766 -19.48645 -39.80758 1.000 19.94637 49 ASN B N 1
ATOM 2297 C CA . ASN B 1 49 ? 12.24265 -20.87688 -39.62635 1.000 23.26919 49 ASN B CA 1
ATOM 2298 C C . ASN B 1 49 ? 12.30718 -21.64993 -40.93246 1.000 21.64050 49 ASN B C 1
ATOM 2299 O O . ASN B 1 49 ? 12.50488 -22.86691 -40.91716 1.000 21.11080 49 ASN B O 1
ATOM 2304 N N . ALA B 1 50 ? 12.13895 -20.97004 -42.06513 1.000 20.98161 50 ALA B N 1
ATOM 2305 C CA . ALA B 1 50 ? 12.09263 -21.64517 -43.35381 1.000 22.36885 50 ALA B CA 1
ATOM 2306 C C . ALA B 1 50 ? 13.40622 -21.60675 -44.12098 1.000 21.82463 50 ALA B C 1
ATOM 2307 O O . ALA B 1 50 ? 13.50306 -22.28043 -45.15092 1.000 22.24144 50 ALA B O 1
ATOM 2309 N N . LEU B 1 51 ? 14.42103 -20.86093 -43.64806 1.000 21.08420 51 LEU B N 1
ATOM 2310 C CA . LEU B 1 51 ? 15.59354 -20.58953 -44.48514 1.000 24.71835 51 LEU B CA 1
ATOM 2311 C C . LEU B 1 51 ? 16.26577 -21.87580 -44.94018 1.000 23.22687 51 LEU B C 1
ATOM 2312 O O . LEU B 1 51 ? 16.57222 -22.05019 -46.12927 1.000 23.38002 51 LEU B O 1
ATOM 2317 N N . TYR B 1 52 ? 16.52057 -22.78134 -43.99813 1.000 21.54507 52 TYR B N 1
ATOM 2318 C CA . TYR B 1 52 ? 17.27667 -23.99134 -44.30097 1.000 23.41672 52 TYR B CA 1
ATOM 2319 C C . TYR B 1 52 ? 16.54634 -24.85744 -45.32538 1.000 23.93834 52 TYR B C 1
ATOM 2320 O O . TYR B 1 52 ? 17.14034 -25.32238 -46.30505 1.000 25.92337 52 TYR B O 1
ATOM 2329 N N . SER B 1 53 ? 15.25411 -25.08488 -45.10966 1.000 23.66423 53 SER B N 1
ATOM 2330 C CA . SER B 1 53 ? 14.47272 -25.90940 -46.02596 1.000 24.84810 53 SER B CA 1
ATOM 2331 C C . SER B 1 53 ? 14.34422 -25.25846 -47.39539 1.000 25.72322 53 SER B C 1
ATOM 2332 O O . SER B 1 53 ? 14.40137 -25.94479 -48.41921 1.000 25.35936 53 SER B O 1
ATOM 2335 N N . VAL B 1 54 ? 14.13348 -23.94080 -47.43647 1.000 26.09980 54 VAL B N 1
ATOM 2336 C CA . VAL B 1 54 ? 14.05437 -23.25298 -48.72066 1.000 23.49582 54 VAL B CA 1
ATOM 2337 C C . VAL B 1 54 ? 15.40163 -23.31579 -49.43465 1.000 26.78692 54 VAL B C 1
ATOM 2338 O O . VAL B 1 54 ? 15.46945 -23.57328 -50.64427 1.000 28.62910 54 VAL B O 1
ATOM 2342 N N . GLY B 1 55 ? 16.49420 -23.10155 -48.69678 1.000 22.73675 55 GLY B N 1
ATOM 2343 C CA . GLY B 1 55 ? 17.81674 -23.21393 -49.29231 1.000 24.16500 55 GLY B CA 1
ATOM 2344 C C . GLY B 1 55 ? 18.06554 -24.57430 -49.91894 1.000 29.11396 55 GLY B C 1
ATOM 2345 O O . GLY B 1 55 ? 18.66754 -24.67225 -50.99199 1.000 26.88406 55 GLY B O 1
ATOM 2346 N N . GLN B 1 56 ? 17.61726 -25.63892 -49.25047 1.000 28.22303 56 GLN B N 1
ATOM 2347 C CA . GLN B 1 56 ? 17.68446 -26.98425 -49.82038 1.000 28.62813 56 GLN B CA 1
ATOM 2348 C C . GLN B 1 56 ? 16.88616 -27.08037 -51.10973 1.000 30.75542 56 GLN B C 1
ATOM 2349 O O . GLN B 1 56 ? 17.36212 -27.62897 -52.11030 1.000 32.74281 56 GLN B O 1
ATOM 2355 N N . ALA B 1 57 ? 15.65321 -26.57059 -51.09361 1.000 26.50612 57 ALA B N 1
ATOM 2356 C CA . ALA B 1 57 ? 14.76620 -26.73368 -52.23779 1.000 31.03652 57 ALA B CA 1
ATOM 2357 C C . ALA B 1 57 ? 15.26060 -25.97882 -53.46503 1.000 34.68474 57 ALA B C 1
ATOM 2358 O O . ALA B 1 57 ? 15.00143 -26.41113 -54.59347 1.000 32.46308 57 ALA B O 1
ATOM 2360 N N . ILE B 1 58 ? 15.97919 -24.86945 -53.28661 1.000 31.32613 58 ILE B N 1
ATOM 2361 C CA . ILE B 1 58 ? 16.35909 -24.03251 -54.42147 1.000 30.17213 58 ILE B CA 1
ATOM 2362 C C . ILE B 1 58 ? 17.85680 -24.08208 -54.69793 1.000 30.48977 58 ILE B C 1
ATOM 2363 O O . ILE B 1 58 ? 18.36186 -23.27922 -55.49399 1.000 31.28311 58 ILE B O 1
ATOM 2368 N N . LYS B 1 59 ? 18.58111 -25.01198 -54.07653 1.000 29.53281 59 LYS B N 1
ATOM 2369 C CA . LYS B 1 59 ? 20.00177 -25.16059 -54.35913 1.000 32.34848 59 LYS B CA 1
ATOM 2370 C C . LYS B 1 59 ? 20.22434 -25.43130 -55.84453 1.000 32.61889 59 LYS B C 1
ATOM 2371 O O . LYS B 1 59 ? 19.51743 -26.23256 -56.46051 1.000 31.50864 59 LYS B O 1
ATOM 2373 N N . GLY B 1 60 ? 21.20840 -24.74865 -56.42320 1.000 35.74732 60 GLY B N 1
ATOM 2374 C CA . GLY B 1 60 ? 21.54115 -24.93323 -57.82364 1.000 37.01110 60 GLY B CA 1
ATOM 2375 C C . GLY B 1 60 ? 20.62571 -24.23741 -58.81265 1.000 39.25402 60 GLY B C 1
ATOM 2376 O O . GLY B 1 60 ? 20.83834 -24.36992 -60.02574 1.000 34.82718 60 GLY B O 1
ATOM 2377 N N . THR B 1 61 ? 19.60282 -23.52222 -58.34745 1.000 32.19862 61 THR B N 1
ATOM 2378 C CA . THR B 1 61 ? 18.79272 -22.71345 -59.24034 1.000 29.36466 61 THR B CA 1
ATOM 2379 C C . THR B 1 61 ? 19.37772 -21.30639 -59.31787 1.000 28.38937 61 THR B C 1
ATOM 2380 O O . THR B 1 61 ? 20.42634 -21.00837 -58.74139 1.000 33.12711 61 THR B O 1
ATOM 2384 N N . LYS B 1 62 ? 18.70004 -20.42609 -60.05080 1.000 29.39021 62 LYS B N 1
ATOM 2385 C CA . LYS B 1 62 ? 19.11375 -19.03300 -60.12794 1.000 28.94582 62 LYS B CA 1
ATOM 2386 C C . LYS B 1 62 ? 18.54496 -18.19373 -58.98974 1.000 28.19365 62 LYS B C 1
ATOM 2387 O O . LYS B 1 62 ? 18.92345 -17.02654 -58.84151 1.000 28.83645 62 LYS B O 1
ATOM 2393 N N . LEU B 1 63 ? 17.66387 -18.75659 -58.18043 1.000 23.86039 63 LEU B N 1
ATOM 2394 C CA . LEU B 1 63 ? 17.04004 -17.99493 -57.10598 1.000 27.33014 63 LEU B CA 1
ATOM 2395 C C . LEU B 1 63 ? 17.98047 -17.95967 -55.90440 1.000 24.96523 63 LEU B C 1
ATOM 2396 O O . LEU B 1 63 ? 18.36371 -19.01145 -55.37952 1.000 24.72231 63 LEU B O 1
ATOM 2401 N N . LYS B 1 64 ? 18.35776 -16.75755 -55.47854 1.000 24.42581 64 LYS B N 1
ATOM 2402 C CA . LYS B 1 64 ? 19.23476 -16.60089 -54.32645 1.000 25.04666 64 LYS B CA 1
ATOM 2403 C C . LYS B 1 64 ? 18.41817 -16.46543 -53.04193 1.000 24.27052 64 LYS B C 1
ATOM 2404 O O . LYS B 1 64 ? 17.23867 -16.11638 -53.05547 1.000 23.27614 64 LYS B O 1
ATOM 2410 N N . LEU B 1 65 ? 19.07642 -16.74192 -51.92272 1.000 25.29454 65 LEU B N 1
ATOM 2411 C CA . LEU B 1 65 ? 18.45214 -16.76345 -50.60907 1.000 23.33449 65 LEU B CA 1
ATOM 2412 C C . LEU B 1 65 ? 19.00929 -15.64003 -49.74098 1.000 21.47444 65 LEU B C 1
ATOM 2413 O O . LEU B 1 65 ? 20.21472 -15.35697 -49.76814 1.000 21.97555 65 LEU B O 1
ATOM 2418 N N . ALA B 1 66 ? 18.12910 -15.02437 -48.95405 1.000 22.65723 66 ALA B N 1
ATOM 2419 C CA . ALA B 1 66 ? 18.47921 -13.91798 -48.07161 1.000 22.74801 66 ALA B CA 1
ATOM 2420 C C . ALA B 1 66 ? 17.86937 -14.13556 -46.69791 1.000 21.55170 66 ALA B C 1
ATOM 2421 O O . ALA B 1 66 ? 16.76738 -14.67145 -46.57779 1.000 20.13110 66 ALA B O 1
ATOM 2423 N N . GLY B 1 67 ? 18.59504 -13.70615 -45.65967 1.000 20.78755 67 GLY B N 1
ATOM 2424 C CA . GLY B 1 67 ? 18.00116 -13.53494 -44.35262 1.000 20.61640 67 GLY B CA 1
ATOM 2425 C C . GLY B 1 67 ? 17.37977 -12.15099 -44.22614 1.000 21.45995 67 GLY B C 1
ATOM 2426 O O . GLY B 1 67 ? 17.77671 -11.20907 -44.91050 1.000 21.80978 67 GLY B O 1
ATOM 2427 N N . GLN B 1 68 ? 16.37815 -12.04300 -43.35203 1.000 18.53214 68 GLN B N 1
ATOM 2428 C CA . GLN B 1 68 ? 15.71209 -10.77432 -43.08065 1.000 18.76405 68 GLN B CA 1
ATOM 2429 C C . GLN B 1 68 ? 16.42071 -9.93932 -42.02858 1.000 19.30197 68 GLN B C 1
ATOM 2430 O O . GLN B 1 68 ? 16.05331 -8.77382 -41.84011 1.000 20.26430 68 GLN B O 1
ATOM 2436 N N . ASN B 1 69 ? 17.37524 -10.52197 -41.30932 1.000 16.20955 69 ASN B N 1
ATOM 2437 C CA . ASN B 1 69 ? 18.07089 -9.88429 -40.19523 1.000 19.11247 69 ASN B CA 1
ATOM 2438 C C . ASN B 1 69 ? 19.10710 -10.88998 -39.71501 1.000 17.75939 69 ASN B C 1
ATOM 2439 O O . ASN B 1 69 ? 19.10985 -12.05031 -40.13955 1.000 19.65077 69 ASN B O 1
ATOM 2444 N N . MET B 1 70 ? 19.97091 -10.43431 -38.81389 1.000 18.10727 70 MET B N 1
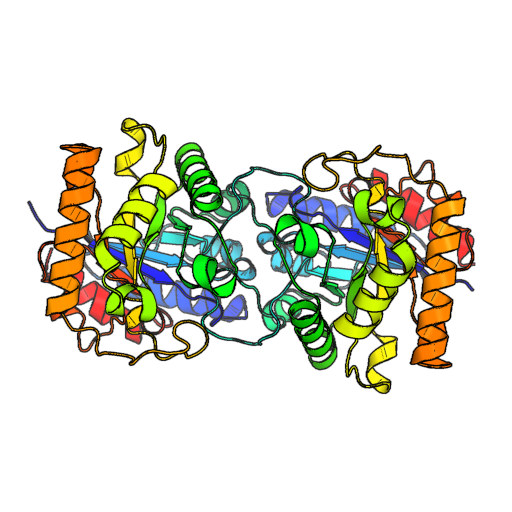ATOM 2445 C CA . MET B 1 70 ? 20.93622 -11.26862 -38.09877 1.000 20.69902 70 MET B CA 1
ATOM 2446 C C . MET B 1 70 ? 21.53153 -10.42291 -36.98221 1.000 19.07265 70 MET B C 1
ATOM 2447 O O . MET B 1 70 ? 21.31466 -9.21252 -36.92481 1.000 19.63439 70 MET B O 1
ATOM 2452 N N . TYR B 1 71 ? 22.28053 -11.06925 -36.08816 1.000 16.23829 71 TYR B N 1
ATOM 2453 C CA . TYR B 1 71 ? 23.01338 -10.33180 -35.07449 1.000 20.58080 71 TYR B CA 1
ATOM 2454 C C . TYR B 1 71 ? 24.43876 -10.06691 -35.57156 1.000 20.82267 71 TYR B C 1
ATOM 2455 O O . TYR B 1 71 ? 24.87688 -10.62580 -36.57963 1.000 19.17334 71 TYR B O 1
ATOM 2464 N N . PHE B 1 72 ? 25.16835 -9.19212 -34.87309 1.000 21.38615 72 PHE B N 1
ATOM 2465 C CA . PHE B 1 72 ? 26.49224 -8.78338 -35.34375 1.000 21.62343 72 PHE B CA 1
ATOM 2466 C C . PHE B 1 72 ? 27.63360 -9.55196 -34.67368 1.000 23.79649 72 PHE B C 1
ATOM 2467 O O . PHE B 1 72 ? 28.80464 -9.22662 -34.90104 1.000 22.78577 72 PHE B O 1
ATOM 2475 N N . ARG B 1 73 ? 27.32233 -10.56467 -33.87010 1.000 22.27949 73 ARG B N 1
ATOM 2476 C CA . ARG B 1 73 ? 28.30425 -11.47350 -33.29955 1.000 24.87620 73 ARG B CA 1
ATOM 2477 C C . ARG B 1 73 ? 28.09161 -12.85245 -33.90989 1.000 24.84264 73 ARG B C 1
ATOM 2478 O O . ARG B 1 73 ? 26.99328 -13.18335 -34.35135 1.000 24.42302 73 ARG B O 1
ATOM 2486 N N . ASP B 1 74 ? 29.15378 -13.66192 -33.92264 1.000 21.32513 74 ASP B N 1
ATOM 2487 C CA . ASP B 1 74 ? 29.05725 -15.00809 -34.48146 1.000 23.19034 74 ASP B CA 1
ATOM 2488 C C . ASP B 1 74 ? 28.31724 -15.96524 -33.55697 1.000 24.52086 74 ASP B C 1
ATOM 2489 O O . ASP B 1 74 ? 27.64267 -16.88595 -34.03269 1.000 23.85291 74 ASP B O 1
ATOM 2494 N N . LYS B 1 75 ? 28.44644 -15.77513 -32.24511 1.000 21.48887 75 LYS B N 1
ATOM 2495 C CA . LYS B 1 75 ? 28.05943 -16.78264 -31.27195 1.000 22.61876 75 LYS B CA 1
ATOM 2496 C C . LYS B 1 75 ? 27.97332 -16.10957 -29.90944 1.000 22.23895 75 LYS B C 1
ATOM 2497 O O . LYS B 1 75 ? 28.70412 -15.15608 -29.64204 1.000 24.76091 75 LYS B O 1
ATOM 2503 N N . GLY B 1 76 ? 27.07546 -16.58093 -29.05466 1.000 22.49806 76 GLY B N 1
ATOM 2504 C CA . GLY B 1 76 ? 27.07408 -16.10575 -27.68529 1.000 20.66617 76 GLY B CA 1
ATOM 2505 C C . GLY B 1 76 ? 25.69243 -16.12624 -27.05494 1.000 20.75433 76 GLY B C 1
ATOM 2506 O O . GLY B 1 76 ? 24.76558 -16.75996 -27.55195 1.000 18.93005 76 GLY B O 1
ATOM 2507 N N . ALA B 1 77 ? 25.58802 -15.41002 -25.92868 1.000 20.01269 77 ALA B N 1
ATOM 2508 C CA . ALA B 1 77 ? 24.40486 -15.45090 -25.06082 1.000 19.35687 77 ALA B CA 1
ATOM 2509 C C . ALA B 1 77 ? 23.42691 -14.36854 -25.50987 1.000 21.34932 77 ALA B C 1
ATOM 2510 O O . ALA B 1 77 ? 23.28057 -13.31029 -24.89105 1.000 20.41941 77 ALA B O 1
ATOM 2512 N N . PHE B 1 78 ? 22.74631 -14.64381 -26.62208 1.000 19.83831 78 PHE B N 1
ATOM 2513 C CA . PHE B 1 78 ? 21.82583 -13.68561 -27.24383 1.000 19.43788 78 PHE B CA 1
ATOM 2514 C C . PHE B 1 78 ? 20.53050 -14.41895 -27.55858 1.000 18.11059 78 PHE B C 1
ATOM 2515 O O . PHE B 1 78 ? 20.30008 -14.82731 -28.69856 1.000 21.25692 78 PHE B O 1
ATOM 2523 N N . THR B 1 79 ? 19.69880 -14.59917 -26.53175 1.000 19.99763 79 THR B N 1
ATOM 2524 C CA . THR B 1 79 ? 18.42988 -15.29368 -26.69874 1.000 17.60589 79 THR B CA 1
ATOM 2525 C C . THR B 1 79 ? 17.61966 -14.61695 -27.79157 1.000 18.09747 79 THR B C 1
ATOM 2526 O O . THR B 1 79 ? 17.48087 -13.39282 -27.80207 1.000 20.11155 79 THR B O 1
ATOM 2530 N N . GLY B 1 80 ? 17.11339 -15.41085 -28.72917 1.000 15.91310 80 GLY B N 1
ATOM 2531 C CA . GLY B 1 80 ? 16.26008 -14.89836 -29.77963 1.000 16.91464 80 GLY B CA 1
ATOM 2532 C C . GLY B 1 80 ? 16.96022 -14.32977 -31.00367 1.000 20.93027 80 GLY B C 1
ATOM 2533 O O . GLY B 1 80 ? 16.26514 -13.91101 -31.93938 1.000 20.65899 80 GLY B O 1
ATOM 2534 N N . GLU B 1 81 ? 18.29681 -14.30336 -31.03789 1.000 17.77773 81 GLU B N 1
ATOM 2535 C CA . GLU B 1 81 ? 19.06414 -13.77758 -32.16655 1.000 18.51755 81 GLU B CA 1
ATOM 2536 C C . GLU B 1 81 ? 19.58333 -14.89398 -33.06755 1.000 18.81137 81 GLU B C 1
ATOM 2537 O O . GLU B 1 81 ? 19.76124 -16.04316 -32.64431 1.000 20.10246 81 GLU B O 1
ATOM 2543 N N . ILE B 1 82 ? 19.88206 -14.51901 -34.31171 1.000 18.64427 82 ILE B N 1
ATOM 2544 C CA . ILE B 1 82 ? 20.32002 -15.44248 -35.35272 1.000 18.36591 82 ILE B CA 1
ATOM 2545 C C . ILE B 1 82 ? 21.70511 -15.02016 -35.83457 1.000 19.28319 82 ILE B C 1
ATOM 2546 O O . ILE B 1 82 ? 21.91903 -13.85265 -36.18590 1.000 16.94248 82 ILE B O 1
ATOM 2551 N N . SER B 1 83 ? 22.65339 -15.97997 -35.85346 1.000 18.43486 83 SER B N 1
ATOM 2552 C CA . SER B 1 83 ? 24.03845 -15.71214 -36.22314 1.000 18.27229 83 SER B CA 1
ATOM 2553 C C . SER B 1 83 ? 24.20529 -15.63082 -37.73925 1.000 21.12988 83 SER B C 1
ATOM 2554 O O . SER B 1 83 ? 23.52449 -16.34744 -38.47953 1.000 18.83313 83 SER B O 1
ATOM 2557 N N . PRO B 1 84 ? 25.13866 -14.79907 -38.22868 1.000 20.87048 84 PRO B N 1
ATOM 2558 C CA . PRO B 1 84 ? 25.47823 -14.85988 -39.66276 1.000 21.96355 84 PRO B CA 1
ATOM 2559 C C . PRO B 1 84 ? 25.84722 -16.26096 -40.10418 1.000 23.00394 84 PRO B C 1
ATOM 2560 O O . PRO B 1 84 ? 25.52302 -16.65766 -41.22870 1.000 23.91611 84 PRO B O 1
ATOM 2564 N N . ASP B 1 85 ? 26.49202 -17.04018 -39.23022 1.000 20.43814 85 ASP B N 1
ATOM 2565 C CA . ASP B 1 85 ? 26.84426 -18.41322 -39.58384 1.000 24.33679 85 ASP B CA 1
ATOM 2566 C C . ASP B 1 85 ? 25.60123 -19.25301 -39.84775 1.000 24.05958 85 ASP B C 1
ATOM 2567 O O . ASP B 1 85 ? 25.62324 -20.14448 -40.70661 1.000 22.30088 85 ASP B O 1
ATOM 2572 N N . SER B 1 86 ? 24.50494 -18.98218 -39.13152 1.000 21.72292 86 SER B N 1
ATOM 2573 C CA . SER B 1 86 ? 23.26804 -19.71309 -39.38925 1.000 20.81728 86 SER B CA 1
ATOM 2574 C C . SER B 1 86 ? 22.68876 -19.33645 -40.74932 1.000 21.05777 86 SER B C 1
ATOM 2575 O O . SER B 1 86 ? 22.11164 -20.18476 -41.45048 1.000 21.14462 86 SER B O 1
ATOM 2578 N N . LEU B 1 87 ? 22.81801 -18.06718 -41.13874 1.000 18.93356 87 LEU B N 1
ATOM 2579 C CA . LEU B 1 87 ? 22.38103 -17.68608 -42.47967 1.000 21.72103 87 LEU B CA 1
ATOM 2580 C C . LEU B 1 87 ? 23.20822 -18.40784 -43.53314 1.000 20.22284 87 LEU B C 1
ATOM 2581 O O . LEU B 1 87 ? 22.66353 -18.95074 -44.50450 1.000 22.68911 87 LEU B O 1
ATOM 2586 N N . LEU B 1 88 ? 24.53449 -18.42731 -43.35054 1.000 21.17626 88 LEU B N 1
ATOM 2587 C CA . LEU B 1 88 ? 25.40500 -19.13369 -44.28755 1.000 23.52803 88 LEU B CA 1
ATOM 2588 C C . LEU B 1 88 ? 25.07491 -20.62057 -44.33691 1.000 22.07230 88 LEU B C 1
ATOM 2589 O O . LEU B 1 88 ? 25.07753 -21.23206 -45.41030 1.000 23.01154 88 LEU B O 1
ATOM 2594 N N . ASP B 1 89 ? 24.80877 -21.21939 -43.17800 1.000 23.07917 89 ASP B N 1
ATOM 2595 C CA . ASP B 1 89 ? 24.47563 -22.63890 -43.10690 1.000 25.91201 89 ASP B CA 1
ATOM 2596 C C . ASP B 1 89 ? 23.21628 -22.96176 -43.90315 1.000 26.41603 89 ASP B C 1
ATOM 2597 O O . ASP B 1 89 ? 23.09231 -24.06271 -44.45053 1.000 23.95294 89 ASP B O 1
ATOM 2602 N N . ALA B 1 90 ? 22.27766 -22.01553 -43.99339 1.000 22.36088 90 ALA B N 1
ATOM 2603 C CA . ALA B 1 90 ? 21.06084 -22.22433 -44.75657 1.000 24.24122 90 ALA B CA 1
ATOM 2604 C C . ALA B 1 90 ? 21.25017 -22.00129 -46.25907 1.000 24.67729 90 ALA B C 1
ATOM 2605 O O . ALA B 1 90 ? 20.34692 -22.32474 -47.03621 1.000 24.86228 90 ALA B O 1
ATOM 2607 N N . GLY B 1 91 ? 22.38112 -21.45577 -46.68644 1.000 24.12177 91 GLY B N 1
ATOM 2608 C CA . GLY B 1 91 ? 22.58350 -21.12580 -48.08439 1.000 24.59149 91 GLY B CA 1
ATOM 2609 C C . GLY B 1 91 ? 22.36085 -19.67166 -48.44867 1.000 26.94754 91 GLY B C 1
ATOM 2610 O O . GLY B 1 91 ? 22.31539 -19.35215 -49.64652 1.000 22.35319 91 GLY B O 1
ATOM 2611 N N . CYS B 1 92 ? 22.23243 -18.78150 -47.46321 1.000 21.91112 92 CYS B N 1
ATOM 2612 C CA . CYS B 1 92 ? 22.01849 -17.36584 -47.74462 1.000 25.13988 92 CYS B CA 1
ATOM 2613 C C . CYS B 1 92 ? 23.22851 -16.72918 -48.42226 1.000 22.40566 92 CYS B C 1
ATOM 2614 O O . CYS B 1 92 ? 24.37064 -16.91333 -48.00044 1.000 22.81684 92 CYS B O 1
ATOM 2617 N N . GLU B 1 93 ? 22.95453 -15.94513 -49.46189 1.000 21.26941 93 GLU B N 1
ATOM 2618 C CA . GLU B 1 93 ? 23.92962 -15.08299 -50.10790 1.000 22.59828 93 GLU B CA 1
ATOM 2619 C C . GLU B 1 93 ? 23.74704 -13.61556 -49.72819 1.000 21.80618 93 GLU B C 1
ATOM 2620 O O . GLU B 1 93 ? 24.71287 -12.84533 -49.75886 1.000 23.52139 93 GLU B O 1
ATOM 2626 N N . TYR B 1 94 ? 22.52969 -13.21307 -49.37278 1.000 21.69503 94 TYR B N 1
ATOM 2627 C CA . TYR B 1 94 ? 22.21376 -11.84523 -48.98130 1.000 22.06342 94 TYR B CA 1
ATOM 2628 C C . TYR B 1 94 ? 21.70800 -11.80989 -47.54106 1.000 22.05972 94 TYR B C 1
ATOM 2629 O O . TYR B 1 94 ? 21.24083 -12.82123 -47.00715 1.000 19.78711 94 TYR B O 1
ATOM 2638 N N . VAL B 1 95 ? 21.75708 -10.62790 -46.91593 1.000 20.32611 95 VAL B N 1
ATOM 2639 C CA . VAL B 1 95 ? 21.01963 -10.39610 -45.66894 1.000 20.40602 95 VAL B CA 1
ATOM 2640 C C . VAL B 1 95 ? 20.48376 -8.96483 -45.66104 1.000 22.65753 95 VAL B C 1
ATOM 2641 O O . VAL B 1 95 ? 21.22322 -8.01547 -45.94585 1.000 19.34652 95 VAL B O 1
ATOM 2645 N N . ILE B 1 96 ? 19.19487 -8.81173 -45.34768 1.000 17.68440 96 ILE B N 1
ATOM 2646 C CA . ILE B 1 96 ? 18.58802 -7.49025 -45.21648 1.000 18.34405 96 ILE B CA 1
ATOM 2647 C C . ILE B 1 96 ? 18.96649 -6.92817 -43.85400 1.000 19.13518 96 ILE B C 1
ATOM 2648 O O . ILE B 1 96 ? 18.85972 -7.62205 -42.84210 1.000 20.12751 96 ILE B O 1
ATOM 2653 N N . LEU B 1 97 ? 19.41819 -5.67599 -43.81777 1.000 18.29670 97 LEU B N 1
ATOM 2654 C CA . LEU B 1 97 ? 19.86244 -5.07021 -42.56981 1.000 18.67025 97 LEU B CA 1
ATOM 2655 C C . LEU B 1 97 ? 19.31691 -3.65592 -42.45615 1.000 18.73246 97 LEU B C 1
ATOM 2656 O O . LEU B 1 97 ? 19.29771 -2.91171 -43.43983 1.000 21.03512 97 LEU B O 1
ATOM 2661 N N . GLY B 1 98 ? 18.88031 -3.28415 -41.25252 1.000 19.37042 98 GLY B N 1
ATOM 2662 C CA . GLY B 1 98 ? 18.32730 -1.95438 -41.05650 1.000 18.78024 98 GLY B CA 1
ATOM 2663 C C . GLY B 1 98 ? 17.00388 -1.69455 -41.74666 1.000 21.08737 98 GLY B C 1
ATOM 2664 O O . GLY B 1 98 ? 16.68229 -0.53474 -42.03551 1.000 19.95474 98 GLY B O 1
ATOM 2665 N N . HIS B 1 99 ? 16.23027 -2.73952 -42.04767 1.000 17.12959 99 HIS B N 1
ATOM 2666 C CA . HIS B 1 99 ? 14.89171 -2.51666 -42.57198 1.000 19.12963 99 HIS B CA 1
ATOM 2667 C C . HIS B 1 99 ? 14.11275 -1.60020 -41.63235 1.000 18.44933 99 HIS B C 1
ATOM 2668 O O . HIS B 1 99 ? 14.27385 -1.66501 -40.41323 1.000 19.20219 99 HIS B O 1
ATOM 2675 N N . SER B 1 100 ? 13.25959 -0.75063 -42.21710 1.000 17.35067 100 SER B N 1
ATOM 2676 C CA . SER B 1 100 ? 12.53407 0.25732 -41.44471 1.000 20.76916 100 SER B CA 1
ATOM 2677 C C . SER B 1 100 ? 11.79932 -0.34469 -40.25261 1.000 17.48663 100 SER B C 1
ATOM 2678 O O . SER B 1 100 ? 11.70881 0.28116 -39.19505 1.000 18.83773 100 SER B O 1
ATOM 2681 N N . GLU B 1 101 ? 11.24781 -1.55027 -40.40330 1.000 17.59503 101 GLU B N 1
ATOM 2682 C CA . GLU B 1 101 ? 10.57450 -2.17007 -39.26818 1.000 18.15779 101 GLU B CA 1
ATOM 2683 C C . GLU B 1 101 ? 11.55994 -2.46244 -38.13308 1.000 20.52665 101 GLU B C 1
ATOM 2684 O O . GLU B 1 101 ? 11.24233 -2.23076 -36.96078 1.000 20.17967 101 GLU B O 1
ATOM 2690 N N . ARG B 1 102 ? 12.78394 -2.89830 -38.45950 1.000 20.00024 102 ARG B N 1
ATOM 2691 C CA . ARG B 1 102 ? 13.79079 -3.09343 -37.41531 1.000 20.67839 102 ARG B CA 1
ATOM 2692 C C . ARG B 1 102 ? 14.16076 -1.77071 -36.75627 1.000 18.08250 102 ARG B C 1
ATOM 2693 O O . ARG B 1 102 ? 14.29769 -1.69704 -35.53658 1.000 20.39906 102 ARG B O 1
ATOM 2701 N N . ARG B 1 103 ? 14.38981 -0.72937 -37.55885 1.000 19.68637 103 ARG B N 1
ATOM 2702 C CA . ARG B 1 103 ? 14.80322 0.56238 -37.01469 1.000 20.41613 103 ARG B CA 1
ATOM 2703 C C . ARG B 1 103 ? 13.68413 1.21021 -36.20315 1.000 22.01066 103 ARG B C 1
ATOM 2704 O O . ARG B 1 103 ? 13.90319 1.66986 -35.07581 1.000 20.25894 103 ARG B O 1
ATOM 2712 N N . ARG B 1 104 ? 12.48290 1.27027 -36.77449 1.000 21.92671 104 ARG B N 1
ATOM 2713 C CA . ARG B 1 104 ? 11.40350 2.10260 -36.24737 1.000 24.05924 104 ARG B CA 1
ATOM 2714 C C . ARG B 1 104 ? 10.45698 1.36019 -35.31433 1.000 23.02987 104 ARG B C 1
ATOM 2715 O O . ARG B 1 104 ? 9.91707 1.97168 -34.38490 1.000 25.49938 104 ARG B O 1
ATOM 2723 N N . ILE B 1 105 ? 10.21826 0.07074 -35.52691 1.000 22.49085 105 ILE B N 1
ATOM 2724 C CA . ILE B 1 105 ? 9.39687 -0.67473 -34.56958 1.000 23.42670 105 ILE B CA 1
ATOM 2725 C C . ILE B 1 105 ? 10.25305 -1.29147 -33.47585 1.000 22.65923 105 ILE B C 1
ATOM 2726 O O . ILE B 1 105 ? 9.90647 -1.22482 -32.29340 1.000 22.95830 105 ILE B O 1
ATOM 2731 N N . PHE B 1 106 ? 11.37653 -1.91318 -33.84793 1.000 18.53695 106 PHE B N 1
ATOM 2732 C CA . PHE B 1 106 ? 12.19037 -2.66709 -32.90084 1.000 19.44696 106 PHE B CA 1
ATOM 2733 C C . PHE B 1 106 ? 13.44483 -1.92732 -32.47281 1.000 21.61283 106 PHE B C 1
ATOM 2734 O O . PHE B 1 106 ? 14.26382 -2.49800 -31.75233 1.000 22.14718 106 PHE B O 1
ATOM 2742 N N . GLY B 1 107 ? 13.59891 -0.66932 -32.88089 1.000 20.15010 107 GLY B N 1
ATOM 2743 C CA . GLY B 1 107 ? 14.58514 0.20275 -32.27079 1.000 22.52691 107 GLY B CA 1
ATOM 2744 C C . GLY B 1 107 ? 16.03704 -0.10559 -32.58280 1.000 22.85820 107 GLY B C 1
ATOM 2745 O O . GLY B 1 107 ? 16.90944 0.20933 -31.77107 1.000 20.24088 107 GLY B O 1
ATOM 2746 N N . GLU B 1 108 ? 16.33261 -0.69387 -33.73863 1.000 21.01013 108 GLU B N 1
ATOM 2747 C CA . GLU B 1 108 ? 17.73237 -0.93985 -34.07767 1.000 22.02111 108 GLU B CA 1
ATOM 2748 C C . GLU B 1 108 ? 18.40222 0.37341 -34.47212 1.000 22.72422 108 GLU B C 1
ATOM 2749 O O . GLU B 1 108 ? 17.93091 1.07877 -35.37358 1.000 21.14130 108 GLU B O 1
ATOM 2755 N N . SER B 1 109 ? 19.48015 0.71374 -33.76535 1.000 23.95805 109 SER B N 1
ATOM 2756 C CA . SER B 1 109 ? 20.23175 1.94305 -33.96991 1.000 23.44698 109 SER B CA 1
ATOM 2757 C C . SER B 1 109 ? 21.18446 1.80962 -35.15446 1.000 20.96849 109 SER B C 1
ATOM 2758 O O . SER B 1 109 ? 21.47584 0.71291 -35.64226 1.000 20.79623 109 SER B O 1
ATOM 2761 N N . ASP B 1 110 ? 21.70629 2.95119 -35.60193 1.000 20.80412 110 ASP B N 1
ATOM 2762 C CA . ASP B 1 110 ? 22.71200 2.91849 -36.65920 1.000 19.47132 110 ASP B CA 1
ATOM 2763 C C . ASP B 1 110 ? 23.97940 2.22071 -36.18971 1.000 20.52294 110 ASP B C 1
ATOM 2764 O O . ASP B 1 110 ? 24.64045 1.52854 -36.96949 1.000 18.82491 110 ASP B O 1
ATOM 2769 N N . ALA B 1 111 ? 24.34600 2.39968 -34.92277 1.000 20.91093 111 ALA B N 1
ATOM 2770 C CA . ALA B 1 111 ? 25.56492 1.76089 -34.43719 1.000 22.13694 111 ALA B CA 1
ATOM 2771 C C . ALA B 1 111 ? 25.41969 0.24640 -34.44168 1.000 22.66743 111 ALA B C 1
ATOM 2772 O O . ALA B 1 111 ? 26.36892 -0.47951 -34.76921 1.000 20.35369 111 ALA B O 1
ATOM 2774 N N . VAL B 1 112 ? 24.24152 -0.24871 -34.06302 1.000 18.69969 112 VAL B N 1
ATOM 2775 C CA . VAL B 1 112 ? 23.99325 -1.68440 -34.10856 1.000 20.69678 112 VAL B CA 1
ATOM 2776 C C . VAL B 1 112 ? 23.98637 -2.16910 -35.55090 1.000 21.22305 112 VAL B C 1
ATOM 2777 O O . VAL B 1 112 ? 24.61617 -3.17764 -35.89297 1.000 21.92476 112 VAL B O 1
ATOM 2781 N N . ILE B 1 113 ? 23.29198 -1.44314 -36.42385 1.000 19.13488 113 ILE B N 1
ATOM 2782 C CA . ILE B 1 113 ? 23.20459 -1.86731 -37.81419 1.000 18.31615 113 ILE B CA 1
ATOM 2783 C C . ILE B 1 113 ? 24.57528 -1.81185 -38.46408 1.000 21.06309 113 ILE B C 1
ATOM 2784 O O . ILE B 1 113 ? 24.92752 -2.68733 -39.25989 1.000 19.15495 113 ILE B O 1
ATOM 2789 N N . ASN B 1 114 ? 25.39093 -0.81751 -38.08718 1.000 19.27653 114 ASN B N 1
ATOM 2790 C CA . ASN B 1 114 ? 26.75849 -0.73072 -38.60065 1.000 22.31708 114 ASN B CA 1
ATOM 2791 C C . ASN B 1 114 ? 27.55364 -1.99449 -38.28547 1.000 20.89072 114 ASN B C 1
ATOM 2792 O O . ASN B 1 114 ? 28.23227 -2.54464 -39.16154 1.000 20.75985 114 ASN B O 1
ATOM 2797 N N . GLN B 1 115 ? 27.47788 -2.47793 -37.04117 1.000 20.76124 115 GLN B N 1
ATOM 2798 C CA . GLN B 1 115 ? 28.18861 -3.71102 -36.69564 1.000 22.25477 115 GLN B CA 1
ATOM 2799 C C . GLN B 1 115 ? 27.67721 -4.89556 -37.50814 1.000 22.07090 115 GLN B C 1
ATOM 2800 O O . GLN B 1 115 ? 28.46432 -5.76621 -37.91259 1.000 19.99674 115 GLN B O 1
ATOM 2806 N N . LYS B 1 116 ? 26.35884 -4.95745 -37.74223 1.000 18.81587 116 LYS B N 1
ATOM 2807 C CA . LYS B 1 116 ? 25.80740 -6.03118 -38.56977 1.000 18.80694 116 LYS B CA 1
ATOM 2808 C C . LYS B 1 116 ? 26.32438 -5.96730 -40.00210 1.000 16.93212 116 LYS B C 1
ATOM 2809 O O . LYS B 1 116 ? 26.60801 -7.00971 -40.60542 1.000 19.75710 116 LYS B O 1
ATOM 2815 N N . VAL B 1 117 ? 26.41135 -4.76148 -40.57939 1.000 18.17158 117 VAL B N 1
ATOM 2816 C CA . VAL B 1 117 ? 26.89249 -4.62850 -41.95747 1.000 19.16886 117 VAL B CA 1
ATOM 2817 C C . VAL B 1 117 ? 28.33926 -5.09354 -42.06326 1.000 18.28031 117 VAL B C 1
ATOM 2818 O O . VAL B 1 117 ? 28.70244 -5.84224 -42.97915 1.000 19.96492 117 VAL B O 1
ATOM 2822 N N . LYS B 1 118 ? 29.19569 -4.64004 -41.14271 1.000 21.06171 118 LYS B N 1
ATOM 2823 C CA . LYS B 1 118 ? 30.58980 -5.07313 -41.17983 1.000 20.98669 118 LYS B CA 1
ATOM 2824 C C . LYS B 1 118 ? 30.70802 -6.57559 -40.96365 1.000 22.70369 118 LYS B C 1
ATOM 2825 O O . LYS B 1 118 ? 31.53346 -7.23196 -41.60254 1.000 19.82842 118 LYS B O 1
ATOM 2831 N N . LYS B 1 119 ? 29.88881 -7.14074 -40.06744 1.000 20.76730 119 LYS B N 1
ATOM 2832 C CA . LYS B 1 119 ? 29.90331 -8.58870 -39.86367 1.000 20.68478 119 LYS B CA 1
ATOM 2833 C C . LYS B 1 119 ? 29.52655 -9.32966 -41.13687 1.000 21.25541 119 LYS B C 1
ATOM 2834 O O . LYS B 1 119 ? 30.16886 -10.32222 -41.50765 1.000 23.00429 119 LYS B O 1
ATOM 2840 N N . ALA B 1 120 ? 28.46104 -8.87460 -41.80353 1.000 20.74365 120 ALA B N 1
ATOM 2841 C CA . ALA B 1 120 ? 28.00707 -9.52158 -43.03143 1.000 23.44193 120 ALA B CA 1
ATOM 2842 C C . ALA B 1 120 ? 29.11787 -9.55727 -44.07310 1.000 23.16356 120 ALA B C 1
ATOM 2843 O O . ALA B 1 120 ? 29.35359 -10.58596 -44.71820 1.000 24.29669 120 ALA B O 1
ATOM 2845 N N . LEU B 1 121 ? 29.81496 -8.43448 -44.24179 1.000 22.41688 121 LEU B N 1
ATOM 2846 C CA . LEU B 1 121 ? 30.90991 -8.35449 -45.19964 1.000 23.67072 121 LEU B CA 1
ATOM 2847 C C . LEU B 1 121 ? 32.05030 -9.28733 -44.80938 1.000 25.70710 121 LEU B C 1
ATOM 2848 O O . LEU B 1 121 ? 32.58346 -10.01748 -45.64926 1.000 22.76635 121 LEU B O 1
ATOM 2853 N N . GLU B 1 122 ? 32.42826 -9.28398 -43.52838 1.000 23.49532 122 GLU B N 1
ATOM 2854 C CA . GLU B 1 122 ? 33.46950 -10.19596 -43.06187 1.000 26.41734 122 GLU B CA 1
ATOM 2855 C C . GLU B 1 122 ? 33.12846 -11.63297 -43.41960 1.000 25.42438 122 GLU B C 1
ATOM 2856 O O . GLU B 1 122 ? 34.00209 -12.41382 -43.80676 1.000 22.91849 122 GLU B O 1
ATOM 2862 N N . LYS B 1 123 ? 31.84934 -11.98917 -43.31922 1.000 25.51692 123 LYS B N 1
ATOM 2863 C CA . LYS B 1 123 ? 31.37065 -13.34008 -43.57832 1.000 26.34107 123 LYS B CA 1
ATOM 2864 C C . LYS B 1 123 ? 31.13484 -13.61442 -45.05613 1.000 27.48924 123 LYS B C 1
ATOM 2865 O O . LYS B 1 123 ? 30.76782 -14.74079 -45.40815 1.000 29.23445 123 LYS B O 1
ATOM 2871 N N . GLY B 1 124 ? 31.31325 -12.62320 -45.92158 1.000 24.89103 124 GLY B N 1
ATOM 2872 C CA . GLY B 1 124 ? 31.03160 -12.80281 -47.32895 1.000 28.62006 124 GLY B CA 1
ATOM 2873 C C . GLY B 1 124 ? 29.56988 -12.71675 -47.71086 1.000 30.09705 124 GLY B C 1
ATOM 2874 O O . GLY B 1 124 ? 29.24203 -12.96032 -48.88201 1.000 30.59139 124 GLY B O 1
ATOM 2875 N N . LEU B 1 125 ? 28.67743 -12.40187 -46.76885 1.000 24.58607 125 LEU B N 1
ATOM 2876 C CA . LEU B 1 125 ? 27.28864 -12.12394 -47.11961 1.000 23.93894 125 LEU B CA 1
ATOM 2877 C C . LEU B 1 125 ? 27.17917 -10.76110 -47.79943 1.000 23.49015 125 LEU B C 1
ATOM 2878 O O . LEU B 1 125 ? 27.94251 -9.83690 -47.51271 1.000 28.08492 125 LEU B O 1
ATOM 2883 N N . LYS B 1 126 ? 26.20668 -10.64419 -48.70549 1.000 22.28234 126 LYS B N 1
ATOM 2884 C CA . LYS B 1 126 ? 25.91713 -9.38895 -49.38522 1.000 22.36348 126 LYS B CA 1
ATOM 2885 C C . LYS B 1 126 ? 24.84198 -8.62580 -48.61868 1.000 22.36657 126 LYS B C 1
ATOM 2886 O O . LYS B 1 126 ? 23.66867 -9.03265 -48.64162 1.000 21.74083 126 LYS B O 1
ATOM 2892 N N . PRO B 1 127 ? 25.17276 -7.53458 -47.93028 1.000 22.07967 127 PRO B N 1
ATOM 2893 C CA . PRO B 1 127 ? 24.15047 -6.83712 -47.14574 1.000 22.53222 127 PRO B CA 1
ATOM 2894 C C . PRO B 1 127 ? 23.26827 -5.96685 -48.02016 1.000 21.16489 127 PRO B C 1
ATOM 2895 O O . PRO B 1 127 ? 23.73305 -5.28711 -48.93751 1.000 21.58896 127 PRO B O 1
ATOM 2899 N N . VAL B 1 128 ? 21.97419 -6.00539 -47.72768 1.000 20.89127 128 VAL B N 1
ATOM 2900 C CA . VAL B 1 128 ? 21.03778 -5.06039 -48.31335 1.000 19.61616 128 VAL B CA 1
ATOM 2901 C C . VAL B 1 128 ? 20.69141 -4.07686 -47.20458 1.000 17.32912 128 VAL B C 1
ATOM 2902 O O . VAL B 1 128 ? 19.83619 -4.34823 -46.35837 1.000 19.45070 128 VAL B O 1
ATOM 2906 N N . LEU B 1 129 ? 21.40214 -2.95190 -47.18218 1.000 21.15364 129 LEU B N 1
ATOM 2907 C CA . LEU B 1 129 ? 21.30078 -1.96488 -46.11924 1.000 18.56527 129 LEU B CA 1
ATOM 2908 C C . LEU B 1 129 ? 20.16037 -1.02114 -46.44473 1.000 20.25139 129 LEU B C 1
ATOM 2909 O O . LEU B 1 129 ? 20.23441 -0.25703 -47.41077 1.000 19.66838 129 LEU B O 1
ATOM 2914 N N . CYS B 1 130 ? 19.11966 -1.05407 -45.61503 1.000 17.88987 130 CYS B N 1
ATOM 2915 C CA . CYS B 1 130 ? 17.95545 -0.21426 -45.81777 1.000 16.31280 130 CYS B CA 1
ATOM 2916 C C . CYS B 1 130 ? 18.11924 1.07987 -45.04622 1.000 20.31044 130 CYS B C 1
ATOM 2917 O O . CYS B 1 130 ? 18.63248 1.09415 -43.91878 1.000 19.79167 130 CYS B O 1
ATOM 2920 N N . ILE B 1 131 ? 17.68125 2.16761 -45.66938 1.000 18.02102 131 ILE B N 1
ATOM 2921 C CA . ILE B 1 131 ? 17.62185 3.47913 -45.04820 1.000 17.90687 131 ILE B CA 1
ATOM 2922 C C . ILE B 1 131 ? 16.28394 4.09271 -45.44085 1.000 20.12942 131 ILE B C 1
ATOM 2923 O O . ILE B 1 131 ? 15.58774 3.60107 -46.33340 1.000 18.63711 131 ILE B O 1
ATOM 2928 N N . GLY B 1 132 ? 15.91904 5.17112 -44.75551 1.000 19.91130 132 GLY B N 1
ATOM 2929 C CA . GLY B 1 132 ? 14.69390 5.87226 -45.08946 1.000 21.49109 132 GLY B CA 1
ATOM 2930 C C . GLY B 1 132 ? 14.14850 6.72369 -43.96675 1.000 19.65299 132 GLY B C 1
ATOM 2931 O O . GLY B 1 132 ? 14.30292 6.37010 -42.79054 1.000 21.88241 132 GLY B O 1
ATOM 2932 N N . GLU B 1 133 ? 13.46673 7.81942 -44.30583 1.000 20.17773 133 GLU B N 1
ATOM 2933 C CA . GLU B 1 133 ? 12.94037 8.75017 -43.31322 1.000 23.97797 133 GLU B CA 1
ATOM 2934 C C . GLU B 1 133 ? 11.42417 8.62471 -43.17785 1.000 23.56186 133 GLU B C 1
ATOM 2935 O O . GLU B 1 133 ? 10.72612 8.21821 -44.11317 1.000 24.13658 133 GLU B O 1
ATOM 2941 N N . THR B 1 134 ? 10.91892 8.98570 -41.99758 1.000 23.55250 134 THR B N 1
ATOM 2942 C CA . THR B 1 134 ? 9.49379 8.91394 -41.69850 1.000 24.52418 134 THR B CA 1
ATOM 2943 C C . THR B 1 134 ? 8.78202 10.18870 -42.13966 1.000 25.62791 134 THR B C 1
ATOM 2944 O O . THR B 1 134 ? 9.40324 11.15990 -42.57644 1.000 21.98581 134 THR B O 1
ATOM 2948 N N . ALA B 1 135 ? 7.45501 10.20399 -41.97170 1.000 24.65897 135 ALA B N 1
ATOM 2949 C CA . ALA B 1 135 ? 6.67690 11.36466 -42.39106 1.000 25.90305 135 ALA B CA 1
ATOM 2950 C C . ALA B 1 135 ? 7.02070 12.59770 -41.56724 1.000 25.32298 135 ALA B C 1
ATOM 2951 O O . ALA B 1 135 ? 7.11881 13.70045 -42.11626 1.000 24.54122 135 ALA B O 1
ATOM 2953 N N . LYS B 1 136 ? 7.19442 12.43664 -40.25036 1.000 26.53482 136 LYS B N 1
ATOM 2954 C CA . LYS B 1 136 ? 7.61257 13.56034 -39.41078 1.000 29.32176 136 LYS B CA 1
ATOM 2955 C C . LYS B 1 136 ? 8.96291 14.11665 -39.86152 1.000 27.57895 136 LYS B C 1
ATOM 2956 O O . LYS B 1 136 ? 9.13616 15.33517 -39.99383 1.000 24.09764 136 LYS B O 1
ATOM 2962 N N . GLU B 1 137 ? 9.93595 13.22996 -40.09489 1.000 23.62094 137 GLU B N 1
ATOM 2963 C CA . GLU B 1 137 ? 11.25715 13.66272 -40.54175 1.000 23.65940 137 GLU B CA 1
ATOM 2964 C C . GLU B 1 137 ? 11.19176 14.36020 -41.89610 1.000 27.70188 137 GLU B C 1
ATOM 2965 O O . GLU B 1 137 ? 11.83881 15.39491 -42.09677 1.000 25.26662 137 GLU B O 1
ATOM 2971 N N . LYS B 1 138 ? 10.41877 13.80952 -42.84085 1.000 22.99729 138 LYS B N 1
ATOM 2972 C CA . LYS B 1 138 ? 10.29946 14.43220 -44.15923 1.000 26.88808 138 LYS B CA 1
ATOM 2973 C C . LYS B 1 138 ? 9.61670 15.79259 -44.06033 1.000 29.71589 138 LYS B C 1
ATOM 2974 O O . LYS B 1 138 ? 10.09777 16.78627 -44.62291 1.000 29.11878 138 LYS B O 1
ATOM 2980 N N . GLU B 1 139 ? 8.50026 15.85493 -43.32497 1.000 28.86796 139 GLU B N 1
ATOM 2981 C CA . GLU B 1 139 ? 7.73592 17.09453 -43.21523 1.000 31.87122 139 GLU B CA 1
ATOM 2982 C C . GLU B 1 139 ? 8.53312 18.19732 -42.53156 1.000 31.08565 139 GLU B C 1
ATOM 2983 O O . GLU B 1 139 ? 8.35681 19.37714 -42.85227 1.000 28.33038 139 GLU B O 1
ATOM 2985 N N . GLU B 1 140 ? 9.40632 17.84146 -41.59353 1.000 30.06141 140 GLU B N 1
ATOM 2986 C CA . GLU B 1 140 ? 10.23192 18.82900 -40.91880 1.000 27.94559 140 GLU B CA 1
ATOM 2987 C C . GLU B 1 140 ? 11.44979 19.24095 -41.73375 1.000 29.71318 140 GLU B C 1
ATOM 2988 O O . GLU B 1 140 ? 12.27930 20.00561 -41.22744 1.000 30.80850 140 GLU B O 1
ATOM 2994 N N . GLY B 1 141 ? 11.57269 18.75919 -42.96930 1.000 26.81250 141 GLY B N 1
ATOM 2995 C CA . GLY B 1 141 ? 12.70895 19.08838 -43.80775 1.000 28.04192 141 GLY B CA 1
ATOM 2996 C C . GLY B 1 141 ? 13.97920 18.32020 -43.51685 1.000 29.69061 141 GLY B C 1
ATOM 2997 O O . GLY B 1 141 ? 15.05334 18.73899 -43.95228 1.000 27.67599 141 GLY B O 1
ATOM 2998 N N . HIS B 1 142 ? 13.89569 17.19157 -42.81290 1.000 27.27890 142 HIS B N 1
ATOM 2999 C CA . HIS B 1 142 ? 15.07610 16.45742 -42.38412 1.000 24.35522 142 HIS B CA 1
ATOM 3000 C C . HIS B 1 142 ? 15.36292 15.21990 -43.22896 1.000 25.08900 142 HIS B C 1
ATOM 3001 O O . HIS B 1 142 ? 16.13240 14.35701 -42.78940 1.000 25.25161 142 HIS B O 1
ATOM 3008 N N . THR B 1 143 ? 14.77190 15.10466 -44.42309 1.000 23.63751 143 THR B N 1
ATOM 3009 C CA . THR B 1 143 ? 15.05721 13.93907 -45.26395 1.000 25.37949 143 THR B CA 1
ATOM 3010 C C . THR B 1 143 ? 16.55928 13.76569 -45.47642 1.000 27.09729 143 THR B C 1
ATOM 3011 O O . THR B 1 143 ? 17.11231 12.67882 -45.26849 1.000 22.99369 143 THR B O 1
ATOM 3015 N N . GLU B 1 144 ? 17.23691 14.83929 -45.88812 1.000 23.72080 144 GLU B N 1
ATOM 3016 C CA . GLU B 1 144 ? 18.64581 14.72523 -46.24924 1.000 27.72775 144 GLU B CA 1
ATOM 3017 C C . GLU B 1 144 ? 19.50146 14.42114 -45.02924 1.000 23.08465 144 GLU B C 1
ATOM 3018 O O . GLU B 1 144 ? 20.41821 13.59053 -45.09382 1.000 23.23586 144 GLU B O 1
ATOM 3024 N N . THR B 1 145 ? 19.19865 15.06495 -43.90288 1.000 21.07917 145 THR B N 1
ATOM 3025 C CA . THR B 1 145 ? 19.93704 14.80343 -42.67316 1.000 25.38424 145 THR B CA 1
ATOM 3026 C C . THR B 1 145 ? 19.73854 13.36846 -42.19031 1.000 22.08925 145 THR B C 1
ATOM 3027 O O . THR B 1 145 ? 20.68575 12.72997 -41.71134 1.000 24.61521 145 THR B O 1
ATOM 3031 N N . VAL B 1 146 ? 18.52196 12.83645 -42.31639 1.000 22.52759 146 VAL B N 1
ATOM 3032 C CA . VAL B 1 146 ? 18.27396 11.46652 -41.86233 1.000 22.66115 146 VAL B CA 1
ATOM 3033 C C . VAL B 1 146 ? 19.01862 10.46879 -42.74591 1.000 22.07891 146 VAL B C 1
ATOM 3034 O O . VAL B 1 146 ? 19.72850 9.58898 -42.24565 1.000 21.08948 146 VAL B O 1
ATOM 3038 N N . LEU B 1 147 ? 18.90786 10.61386 -44.07086 1.000 21.29340 147 LEU B N 1
ATOM 3039 C CA . LEU B 1 147 ? 19.56371 9.66205 -44.96935 1.000 20.14651 147 LEU B CA 1
ATOM 3040 C C . LEU B 1 147 ? 21.08208 9.74897 -44.86582 1.000 24.39287 147 LEU B C 1
ATOM 3041 O O . LEU B 1 147 ? 21.77521 8.72229 -44.92025 1.000 21.47724 147 LEU B O 1
ATOM 3046 N N . ARG B 1 148 ? 21.61589 10.96371 -44.73238 1.000 22.69704 148 ARG B N 1
ATOM 3047 C CA . ARG B 1 148 ? 23.05664 11.11082 -44.57467 1.000 23.61263 148 ARG B CA 1
ATOM 3048 C C . ARG B 1 148 ? 23.52553 10.48953 -43.26768 1.000 22.25729 148 ARG B C 1
ATOM 3049 O O . ARG B 1 148 ? 24.54325 9.78939 -43.24551 1.000 23.21201 148 ARG B O 1
ATOM 3057 N N . THR B 1 149 ? 22.78965 10.72660 -42.17183 1.000 22.93131 149 THR B N 1
ATOM 3058 C CA . THR B 1 149 ? 23.13758 10.12014 -40.88701 1.000 22.50188 149 THR B CA 1
ATOM 3059 C C . THR B 1 149 ? 23.10149 8.60506 -40.97555 1.000 23.25318 149 THR B C 1
ATOM 3060 O O . THR B 1 149 ? 24.00781 7.92265 -40.48393 1.000 23.82093 149 THR B O 1
ATOM 3064 N N . GLN B 1 150 ? 22.06906 8.06236 -41.61778 1.000 19.43445 150 GLN B N 1
ATOM 3065 C CA . GLN B 1 150 ? 21.96712 6.61630 -41.74993 1.000 21.90831 150 GLN B CA 1
ATOM 3066 C C . GLN B 1 150 ? 23.11065 6.07160 -42.58287 1.000 20.06599 150 GLN B C 1
ATOM 3067 O O . GLN B 1 150 ? 23.72656 5.06964 -42.21631 1.000 21.91721 150 GLN B O 1
ATOM 3073 N N . ILE B 1 151 ? 23.44226 6.74699 -43.68021 1.000 19.41767 151 ILE B N 1
ATOM 3074 C CA . ILE B 1 151 ? 24.52783 6.28162 -44.53905 1.000 22.07389 151 ILE B CA 1
ATOM 3075 C C . ILE B 1 151 ? 25.86972 6.39656 -43.81397 1.000 22.93839 151 ILE B C 1
ATOM 3076 O O . ILE B 1 151 ? 26.65720 5.44277 -43.78587 1.000 21.90771 151 ILE B O 1
ATOM 3081 N N . ASP B 1 152 ? 26.13852 7.55575 -43.19640 1.000 23.02427 152 ASP B N 1
ATOM 3082 C CA . ASP B 1 152 ? 27.42788 7.77422 -42.52553 1.000 21.90535 152 ASP B CA 1
ATOM 3083 C C . ASP B 1 152 ? 27.63455 6.79732 -41.37331 1.000 22.90592 152 ASP B C 1
ATOM 3084 O O . ASP B 1 152 ? 28.73560 6.26193 -41.18398 1.000 24.06529 152 ASP B O 1
ATOM 3089 N N . GLU B 1 153 ? 26.59951 6.57689 -40.57434 1.000 19.65432 153 GLU B N 1
ATOM 3090 C CA . GLU B 1 153 ? 26.76017 5.79797 -39.35443 1.000 21.85726 153 GLU B CA 1
ATOM 3091 C C . GLU B 1 153 ? 26.52675 4.30748 -39.57123 1.000 22.30317 153 GLU B C 1
ATOM 3092 O O . GLU B 1 153 ? 27.21198 3.49027 -38.94329 1.000 25.96339 153 GLU B O 1
ATOM 3098 N N . SER B 1 154 ? 25.58199 3.92417 -40.44235 1.000 20.01241 154 SER B N 1
ATOM 3099 C CA . SER B 1 154 ? 25.43448 2.50690 -40.76506 1.000 20.45405 154 SER B CA 1
ATOM 3100 C C . SER B 1 154 ? 26.59909 1.98284 -41.59223 1.000 19.48148 154 SER B C 1
ATOM 3101 O O . SER B 1 154 ? 26.91104 0.79201 -41.51126 1.000 21.56445 154 SER B O 1
ATOM 3104 N N . MET B 1 155 ? 27.23636 2.82134 -42.41666 1.000 22.15677 155 MET B N 1
ATOM 3105 C CA . MET B 1 155 ? 28.34971 2.36031 -43.24524 1.000 22.84080 155 MET B CA 1
ATOM 3106 C C . MET B 1 155 ? 29.71550 2.71745 -42.66853 1.000 24.08989 155 MET B C 1
ATOM 3107 O O . MET B 1 155 ? 30.71508 2.59831 -43.38178 1.000 25.30151 155 MET B O 1
ATOM 3112 N N . ALA B 1 156 ? 29.78861 3.15661 -41.41411 1.000 22.59540 156 ALA B N 1
ATOM 3113 C CA . ALA B 1 156 ? 31.06655 3.60236 -40.86598 1.000 24.65303 156 ALA B CA 1
ATOM 3114 C C . ALA B 1 156 ? 32.08895 2.47481 -40.88334 1.000 24.47460 156 ALA B C 1
ATOM 3115 O O . ALA B 1 156 ? 31.78376 1.32988 -40.53726 1.000 22.69361 156 ALA B O 1
ATOM 3117 N N . ASP B 1 157 ? 33.30444 2.80683 -41.31908 1.000 24.99284 157 ASP B N 1
ATOM 3118 C CA . ASP B 1 157 ? 34.46730 1.92341 -41.20243 1.000 26.47665 157 ASP B CA 1
ATOM 3119 C C . ASP B 1 157 ? 34.35358 0.67261 -42.06076 1.000 26.63132 157 ASP B C 1
ATOM 3120 O O . ASP B 1 157 ? 34.97680 -0.34457 -41.76365 1.000 31.37018 157 ASP B O 1
ATOM 3125 N N . ILE B 1 158 ? 33.57957 0.71481 -43.12895 1.000 24.46431 158 ILE B N 1
ATOM 3126 C CA . ILE B 1 158 ? 33.54798 -0.42166 -44.04986 1.000 26.05702 158 ILE B CA 1
ATOM 3127 C C . ILE B 1 158 ? 34.80960 -0.38502 -44.91577 1.000 28.93267 158 ILE B C 1
ATOM 3128 O O . ILE B 1 158 ? 35.10986 0.66620 -45.50156 1.000 27.75190 158 ILE B O 1
ATOM 3133 N N . PRO B 1 159 ? 35.56632 -1.48238 -44.99834 1.000 27.94771 159 PRO B N 1
ATOM 3134 C CA . PRO B 1 159 ? 36.74761 -1.49774 -45.86817 1.000 31.93187 159 PRO B CA 1
ATOM 3135 C C . PRO B 1 159 ? 36.33191 -1.23553 -47.29995 1.000 32.07120 159 PRO B C 1
ATOM 3136 O O . PRO B 1 159 ? 35.35696 -1.81092 -47.79439 1.000 32.84171 159 PRO B O 1
ATOM 3140 N N . ARG B 1 160 ? 37.06536 -0.33372 -47.95704 1.000 31.91746 160 ARG B N 1
ATOM 3141 C CA . ARG B 1 160 ? 36.71170 0.05779 -49.32154 1.000 31.72388 160 ARG B CA 1
ATOM 3142 C C . ARG B 1 160 ? 36.61671 -1.14426 -50.25223 1.000 34.36277 160 ARG B C 1
ATOM 3143 O O . ARG B 1 160 ? 35.80027 -1.14481 -51.18352 1.000 30.78110 160 ARG B O 1
ATOM 3145 N N . GLU B 1 161 ? 37.41879 -2.18638 -50.00313 1.000 27.47759 161 GLU B N 1
ATOM 3146 C CA . GLU B 1 161 ? 37.45232 -3.34549 -50.88961 1.000 34.27456 161 GLU B CA 1
ATOM 3147 C C . GLU B 1 161 ? 36.29032 -4.31316 -50.66790 1.000 35.61194 161 GLU B C 1
ATOM 3148 O O . GLU B 1 161 ? 36.10809 -5.22486 -51.48236 1.000 35.91221 161 GLU B O 1
ATOM 3154 N N . GLN B 1 162 ? 35.50449 -4.14132 -49.60016 1.000 32.92160 162 GLN B N 1
ATOM 3155 C CA . GLN B 1 162 ? 34.27268 -4.90039 -49.40123 1.000 29.45987 162 GLN B CA 1
ATOM 3156 C C . GLN B 1 162 ? 33.05055 -4.17678 -49.95668 1.000 32.83841 162 GLN B C 1
ATOM 3157 O O . GLN B 1 162 ? 31.95051 -4.74745 -49.99574 1.000 30.23198 162 GLN B O 1
ATOM 3163 N N . LEU B 1 163 ? 33.22699 -2.94584 -50.42411 1.000 32.94906 163 LEU B N 1
ATOM 3164 C CA . LEU B 1 163 ? 32.10263 -2.06425 -50.70183 1.000 31.87770 163 LEU B CA 1
ATOM 3165 C C . LEU B 1 163 ? 31.26601 -2.54497 -51.88708 1.000 34.79786 163 LEU B C 1
ATOM 3166 O O . LEU B 1 163 ? 30.05758 -2.26653 -51.94207 1.000 29.37505 163 LEU B O 1
ATOM 3171 N N . ASN B 1 164 ? 31.86382 -3.31746 -52.80005 1.000 31.69480 164 ASN B N 1
ATOM 3172 C CA . ASN B 1 164 ? 31.14831 -3.85957 -53.95335 1.000 35.32196 164 ASN B CA 1
ATOM 3173 C C . ASN B 1 164 ? 30.09125 -4.88880 -53.57180 1.000 29.42156 164 ASN B C 1
ATOM 3174 O O . ASN B 1 164 ? 29.27333 -5.25692 -54.41912 1.000 32.65508 164 ASN B O 1
ATOM 3179 N N . LEU B 1 165 ? 30.10845 -5.38904 -52.34358 1.000 28.77010 165 LEU B N 1
ATOM 3180 C CA . LEU B 1 165 ? 29.11886 -6.35576 -51.90727 1.000 29.78368 165 LEU B CA 1
ATOM 3181 C C . LEU B 1 165 ? 27.84189 -5.70220 -51.39779 1.000 25.60148 165 LEU B C 1
ATOM 3182 O O . LEU B 1 165 ? 26.84266 -6.40256 -51.22349 1.000 23.01966 165 LEU B O 1
ATOM 3187 N N . ILE B 1 166 ? 27.84608 -4.38086 -51.16792 1.000 22.04461 166 ILE B N 1
ATOM 3188 C CA . ILE B 1 166 ? 26.72646 -3.67978 -50.54711 1.000 21.28579 166 ILE B CA 1
ATOM 3189 C C . ILE B 1 166 ? 25.69235 -3.26240 -51.59077 1.000 24.84470 166 ILE B C 1
ATOM 3190 O O . ILE B 1 166 ? 26.03079 -2.77477 -52.67947 1.000 22.07222 166 ILE B O 1
ATOM 3195 N N . THR B 1 167 ? 24.42406 -3.42592 -51.22412 1.000 21.50283 167 THR B N 1
ATOM 3196 C CA . THR B 1 167 ? 23.26840 -2.87035 -51.91960 1.000 22.12068 167 THR B CA 1
ATOM 3197 C C . THR B 1 167 ? 22.53483 -1.95796 -50.94725 1.000 21.33773 167 THR B C 1
ATOM 3198 O O . THR B 1 167 ? 22.36419 -2.30722 -49.77227 1.000 22.40803 167 THR B O 1
ATOM 3202 N N . ILE B 1 168 ? 22.12189 -0.78245 -51.41357 1.000 20.22600 168 ILE B N 1
ATOM 3203 C CA . ILE B 1 168 ? 21.30743 0.11837 -50.60231 1.000 20.39684 168 ILE B CA 1
ATOM 3204 C C . ILE B 1 168 ? 19.86228 -0.01220 -51.05944 1.000 21.84113 168 ILE B C 1
ATOM 3205 O O . ILE B 1 168 ? 19.59602 -0.13267 -52.25901 1.000 22.82551 168 ILE B O 1
ATOM 3210 N N . ALA B 1 169 ? 18.92541 0.00594 -50.10761 1.000 20.91206 169 ALA B N 1
ATOM 3211 C CA . ALA B 1 169 ? 17.49874 0.05273 -50.40620 1.000 20.05765 169 ALA B CA 1
ATOM 3212 C C . ALA B 1 169 ? 16.91874 1.28944 -49.74144 1.000 22.01959 169 ALA B C 1
ATOM 3213 O O . ALA B 1 169 ? 16.99375 1.42573 -48.51457 1.000 23.27139 169 ALA B O 1
ATOM 3215 N N . TYR B 1 170 ? 16.34869 2.19035 -50.54244 1.000 20.09994 170 TYR B N 1
ATOM 3216 C CA . TYR B 1 170 ? 15.70810 3.38597 -50.00611 1.000 22.41669 170 TYR B CA 1
ATOM 3217 C C . TYR B 1 170 ? 14.23772 3.09643 -49.72047 1.000 22.19899 170 TYR B C 1
ATOM 3218 O O . TYR B 1 170 ? 13.48901 2.71493 -50.62730 1.000 21.96182 170 TYR B O 1
ATOM 3227 N N . GLU B 1 171 ? 13.81886 3.31492 -48.47456 1.000 22.01049 171 GLU B N 1
ATOM 3228 C CA . GLU B 1 171 ? 12.43015 3.09951 -48.07490 1.000 19.76655 171 GLU B CA 1
ATOM 3229 C C . GLU B 1 171 ? 11.74005 4.42671 -47.82136 1.000 20.18194 171 GLU B C 1
ATOM 3230 O O . GLU B 1 171 ? 12.11749 5.13473 -46.88006 1.000 20.60390 171 GLU B O 1
ATOM 3236 N N . PRO B 1 172 ? 10.70062 4.77920 -48.57318 1.000 23.94690 172 PRO B N 1
ATOM 3237 C CA . PRO B 1 172 ? 9.92800 5.98846 -48.24076 1.000 21.84195 172 PRO B CA 1
ATOM 3238 C C . PRO B 1 172 ? 8.93890 5.68310 -47.11697 1.000 23.77867 172 PRO B C 1
ATOM 3239 O O . PRO B 1 172 ? 7.73380 5.51410 -47.31075 1.000 23.77112 172 PRO B O 1
ATOM 3243 N N . VAL B 1 173 ? 9.48641 5.57641 -45.89954 1.000 21.57842 173 VAL B N 1
ATOM 3244 C CA . VAL B 1 173 ? 8.68754 5.22596 -44.73007 1.000 22.92457 173 VAL B CA 1
ATOM 3245 C C . VAL B 1 173 ? 7.56281 6.23036 -44.55153 1.000 24.78923 173 VAL B C 1
ATOM 3246 O O . VAL B 1 173 ? 6.46356 5.88014 -44.10410 1.000 23.17497 173 VAL B O 1
ATOM 3250 N N . TRP B 1 174 ? 7.81212 7.48177 -44.94189 1.000 22.52319 174 TRP B N 1
ATOM 3251 C CA . TRP B 1 174 ? 6.82158 8.54517 -44.87317 1.000 25.75853 174 TRP B CA 1
ATOM 3252 C C . TRP B 1 174 ? 5.54953 8.22239 -45.65032 1.000 25.90559 174 TRP B C 1
ATOM 3253 O O . TRP B 1 174 ? 4.50414 8.81405 -45.36856 1.000 27.82521 174 TRP B O 1
ATOM 3264 N N . ALA B 1 175 ? 5.61387 7.32039 -46.62775 1.000 24.69034 175 ALA B N 1
ATOM 3265 C CA . ALA B 1 175 ? 4.44650 6.95998 -47.42487 1.000 27.50429 175 ALA B CA 1
ATOM 3266 C C . ALA B 1 175 ? 3.67766 5.77470 -46.86239 1.000 30.21603 175 ALA B C 1
ATOM 3267 O O . ALA B 1 175 ? 2.64965 5.39216 -47.43591 1.000 28.81532 175 ALA B O 1
ATOM 3269 N N . ILE B 1 176 ? 4.14115 5.19086 -45.76369 1.000 24.77998 176 ILE B N 1
ATOM 3270 C CA . ILE B 1 176 ? 3.53260 3.98312 -45.21985 1.000 24.76779 176 ILE B CA 1
ATOM 3271 C C . ILE B 1 176 ? 2.28120 4.35895 -44.43753 1.000 26.15821 176 ILE B C 1
ATOM 3272 O O . ILE B 1 176 ? 2.32477 5.18868 -43.51832 1.000 23.82320 176 ILE B O 1
ATOM 3277 N N . ASN B 1 177 ? 1.15707 3.73892 -44.79349 1.000 25.67735 177 ASN B N 1
ATOM 3278 C CA . ASN B 1 177 ? -0.11611 4.03653 -44.14321 1.000 29.60299 177 ASN B CA 1
ATOM 3279 C C . ASN B 1 177 ? -0.18360 3.29564 -42.80921 1.000 28.32850 177 ASN B C 1
ATOM 3280 O O . ASN B 1 177 ? -0.82892 2.25540 -42.66279 1.000 29.10806 177 ASN B O 1
ATOM 3285 N N . ASN B 1 178 ? 0.49486 3.86166 -41.81198 1.000 28.02788 178 ASN B N 1
ATOM 3286 C CA . ASN B 1 178 ? 0.62875 3.21848 -40.50530 1.000 29.20505 178 ASN B CA 1
ATOM 3287 C C . ASN B 1 178 ? 0.87395 4.31660 -39.47890 1.000 32.52975 178 ASN B C 1
ATOM 3288 O O . ASN B 1 178 ? 1.94119 4.94762 -39.48585 1.000 28.42407 178 ASN B O 1
ATOM 3293 N N . LYS B 1 179 ? -0.10729 4.52987 -38.59919 1.000 29.28267 179 LYS B N 1
ATOM 3294 C CA . LYS B 1 179 ? -0.02350 5.58789 -37.59999 1.000 34.67196 179 LYS B CA 1
ATOM 3295 C C . LYS B 1 179 ? 1.04307 5.31500 -36.54921 1.000 33.65159 179 LYS B C 1
ATOM 3296 O O . LYS B 1 179 ? 1.49363 6.24943 -35.88534 1.000 33.23535 179 LYS B O 1
ATOM 3298 N N . PHE B 1 180 ? 1.43956 4.06048 -36.36006 1.000 31.08381 180 PHE B N 1
ATOM 3299 C CA . PHE B 1 180 ? 2.52638 3.78108 -35.43491 1.000 31.95873 180 PHE B CA 1
ATOM 3300 C C . PHE B 1 180 ? 3.84158 4.33866 -35.96878 1.000 35.64488 180 PHE B C 1
ATOM 3301 O O . PHE B 1 180 ? 4.60396 4.97856 -35.23077 1.000 32.18392 180 PHE B O 1
ATOM 3303 N N . LEU B 1 181 ? 4.10831 4.12159 -37.26127 1.000 28.93760 181 LEU B N 1
ATOM 3304 C CA . LEU B 1 181 ? 5.31283 4.65711 -37.89059 1.000 31.75163 181 LEU B CA 1
ATOM 3305 C C . LEU B 1 181 ? 5.21812 6.16180 -38.08561 1.000 30.46290 181 LEU B C 1
ATOM 3306 O O . LEU B 1 181 ? 6.21439 6.87713 -37.92536 1.000 30.02806 181 LEU B O 1
ATOM 3311 N N . ASN B 1 182 ? 4.03659 6.65823 -38.44509 1.000 28.53956 182 ASN B N 1
ATOM 3312 C CA . ASN B 1 182 ? 3.84888 8.03645 -38.89725 1.000 30.51209 182 ASN B CA 1
ATOM 3313 C C . ASN B 1 182 ? 2.68148 8.64182 -38.12899 1.000 34.85200 182 ASN B C 1
ATOM 3314 O O . ASN B 1 182 ? 1.60090 8.86286 -38.68669 1.000 34.07170 182 ASN B O 1
ATOM 3319 N N . PRO B 1 183 ? 2.86511 8.92200 -36.83285 1.000 39.49604 183 PRO B N 1
ATOM 3320 C CA . PRO B 1 183 ? 1.70522 9.20649 -35.97260 1.000 45.64473 183 PRO B CA 1
ATOM 3321 C C . PRO B 1 183 ? 1.05024 10.55786 -36.19598 1.000 46.17469 183 PRO B C 1
ATOM 3322 O O . PRO B 1 183 ? -0.18122 10.65723 -36.26925 1.000 50.69569 183 PRO B O 1
ATOM 3326 N N . ASN B 1 184 ? 1.85774 11.60814 -36.28051 1.000 45.79127 184 ASN B N 1
ATOM 3327 C CA . ASN B 1 184 ? 1.31218 12.95729 -36.26637 1.000 51.20612 184 ASN B CA 1
ATOM 3328 C C . ASN B 1 184 ? 1.70208 13.70386 -37.53023 1.000 52.19672 184 ASN B C 1
ATOM 3329 O O . ASN B 1 184 ? 2.17622 14.84229 -37.46119 1.000 56.83403 184 ASN B O 1
ATOM 3331 N N . SER B 1 185 ? 1.51914 13.06780 -38.68522 1.000 51.04753 185 SER B N 1
ATOM 3332 C CA . SER B 1 185 ? 1.82739 13.70055 -39.95749 1.000 50.44699 185 SER B CA 1
ATOM 3333 C C . SER B 1 185 ? 0.85913 13.20715 -41.01595 1.000 48.63095 185 SER B C 1
ATOM 3334 O O . SER B 1 185 ? 0.32643 12.09637 -40.92905 1.000 54.16051 185 SER B O 1
ATOM 3337 N N . GLU B 1 186 ? 0.62738 14.05550 -42.01082 1.000 48.09186 186 GLU B N 1
ATOM 3338 C CA . GLU B 1 186 ? -0.12904 13.63084 -43.17547 1.000 49.65230 186 GLU B CA 1
ATOM 3339 C C . GLU B 1 186 ? 0.65798 12.55798 -43.91311 1.000 45.16448 186 GLU B C 1
ATOM 3340 O O . GLU B 1 186 ? 1.87376 12.68122 -44.10444 1.000 46.24199 186 GLU B O 1
ATOM 3342 N N . ILE B 1 187 ? -0.02904 11.49027 -44.29536 1.000 44.52966 187 ILE B N 1
ATOM 3343 C CA . ILE B 1 187 ? 0.59118 10.36709 -44.98313 1.000 44.19218 187 ILE B CA 1
ATOM 3344 C C . ILE B 1 187 ? 0.31268 10.54723 -46.46463 1.000 41.39028 187 ILE B C 1
ATOM 3345 O O . ILE B 1 187 ? -0.83915 10.48358 -46.90331 1.000 46.50510 187 ILE B O 1
ATOM 3350 N N . LYS B 1 188 ? 1.36327 10.79079 -47.23356 1.000 41.55652 188 LYS B N 1
ATOM 3351 C CA . LYS B 1 188 ? 1.24927 11.01412 -48.66049 1.000 38.59104 188 LYS B CA 1
ATOM 3352 C C . LYS B 1 188 ? 1.65585 9.76012 -49.42335 1.000 43.34778 188 LYS B C 1
ATOM 3353 O O . LYS B 1 188 ? 2.52221 8.99807 -48.98988 1.000 39.00807 188 LYS B O 1
ATOM 3355 N N . THR B 1 189 ? 1.02032 9.55424 -50.57127 1.000 46.11970 189 THR B N 1
ATOM 3356 C CA . THR B 1 189 ? 1.40234 8.47038 -51.46463 1.000 43.44939 189 THR B CA 1
ATOM 3357 C C . THR B 1 189 ? 2.70639 8.82816 -52.16888 1.000 43.13036 189 THR B C 1
ATOM 3358 O O . THR B 1 189 ? 2.90747 9.96977 -52.59347 1.000 43.04883 189 THR B O 1
ATOM 3362 N N . ALA B 1 190 ? 3.60985 7.85353 -52.25544 1.000 41.48591 190 ALA B N 1
ATOM 3363 C CA . ALA B 1 190 ? 4.91089 8.06808 -52.86944 1.000 40.12048 190 ALA B CA 1
ATOM 3364 C C . ALA B 1 190 ? 4.77632 8.10903 -54.38611 1.000 40.97803 190 ALA B C 1
ATOM 3365 O O . ALA B 1 190 ? 3.95348 7.39705 -54.96462 1.000 42.63029 190 ALA B O 1
ATOM 3367 N N . THR B 1 191 ? 5.57128 8.96114 -55.02563 1.000 36.41134 191 THR B N 1
ATOM 3368 C CA . THR B 1 191 ? 5.57362 9.13450 -56.47137 1.000 36.33239 191 THR B CA 1
ATOM 3369 C C . THR B 1 191 ? 6.93846 8.76901 -57.04317 1.000 36.07777 191 THR B C 1
ATOM 3370 O O . THR B 1 191 ? 7.94482 8.79012 -56.32142 1.000 31.91650 191 THR B O 1
ATOM 3374 N N . PRO B 1 192 ? 7.01074 8.41961 -58.33804 1.000 30.71494 192 PRO B N 1
ATOM 3375 C CA . PRO B 1 192 ? 8.32418 8.15684 -58.94814 1.000 32.56365 192 PRO B CA 1
ATOM 3376 C C . PRO B 1 192 ? 9.24760 9.35793 -58.89877 1.000 35.12582 192 PRO B C 1
ATOM 3377 O O . PRO B 1 192 ? 10.46797 9.18878 -58.77057 1.000 30.43771 192 PRO B O 1
ATOM 3381 N N . GLU B 1 193 ? 8.69250 10.57091 -58.98865 1.000 35.82366 193 GLU B N 1
ATOM 3382 C CA . GLU B 1 193 ? 9.50886 11.78036 -58.90995 1.000 38.47362 193 GLU B CA 1
ATOM 3383 C C . GLU B 1 193 ? 10.15335 11.93864 -57.53498 1.000 33.72404 193 GLU B C 1
ATOM 3384 O O . GLU B 1 193 ? 11.32012 12.33797 -57.44020 1.000 33.08279 193 GLU B O 1
ATOM 3390 N N . GLU B 1 194 ? 9.41108 11.65265 -56.45727 1.000 33.23753 194 GLU B N 1
ATOM 3391 C CA . GLU B 1 194 ? 10.02585 11.62357 -55.12957 1.000 33.73146 194 GLU B CA 1
ATOM 3392 C C . GLU B 1 194 ? 11.10186 10.55380 -55.05442 1.000 31.37112 194 GLU B C 1
ATOM 3393 O O . GLU B 1 194 ? 12.19426 10.79241 -54.52593 1.000 29.95954 194 GLU B O 1
ATOM 3399 N N . ALA B 1 195 ? 10.79338 9.35472 -55.55519 1.000 29.81125 195 ALA B N 1
ATOM 3400 C CA . ALA B 1 195 ? 11.76576 8.26957 -55.55951 1.000 28.73482 195 ALA B CA 1
ATOM 3401 C C . ALA B 1 195 ? 13.05134 8.69200 -56.25606 1.000 30.47340 195 ALA B C 1
ATOM 3402 O O . ALA B 1 195 ? 14.14984 8.49416 -55.72796 1.000 28.33460 195 ALA B O 1
ATOM 3404 N N . GLU B 1 196 ? 12.93198 9.28952 -57.44474 1.000 30.39309 196 GLU B N 1
ATOM 3405 C CA . GLU B 1 196 ? 14.12869 9.67612 -58.18334 1.000 30.13214 196 GLU B CA 1
ATOM 3406 C C . GLU B 1 196 ? 14.93795 10.70319 -57.41276 1.000 28.07603 196 GLU B C 1
ATOM 3407 O O . GLU B 1 196 ? 16.17133 10.62670 -57.37211 1.000 27.47679 196 GLU B O 1
ATOM 3413 N N . LYS B 1 197 ? 14.26149 11.66961 -56.78904 1.000 27.64470 197 LYS B N 1
ATOM 3414 C CA . LYS B 1 197 ? 14.97279 12.68866 -56.02623 1.000 28.87048 197 LYS B CA 1
ATOM 3415 C C . LYS B 1 197 ? 15.80490 12.05699 -54.91532 1.000 29.62953 197 LYS B C 1
ATOM 3416 O O . LYS B 1 197 ? 16.99668 12.35826 -54.76836 1.000 24.18744 197 LYS B O 1
ATOM 3422 N N . ASN B 1 198 ? 15.20306 11.14275 -54.14275 1.000 26.92701 198 ASN B N 1
ATOM 3423 C CA . ASN B 1 198 ? 15.93798 10.52346 -53.03925 1.000 29.67758 198 ASN B CA 1
ATOM 3424 C C . ASN B 1 198 ? 17.05774 9.62286 -53.54927 1.000 24.08802 198 ASN B C 1
ATOM 3425 O O . ASN B 1 198 ? 18.14346 9.58723 -52.96488 1.000 26.14118 198 ASN B O 1
ATOM 3430 N N . HIS B 1 199 ? 16.81058 8.87589 -54.62495 1.000 26.27389 199 HIS B N 1
ATOM 3431 C CA . HIS B 1 199 ? 17.84834 7.98840 -55.14079 1.000 27.05587 199 HIS B CA 1
ATOM 3432 C C . HIS B 1 199 ? 19.04473 8.77855 -55.66151 1.000 25.71641 199 HIS B C 1
ATOM 3433 O O . HIS B 1 199 ? 20.19891 8.38286 -55.44820 1.000 2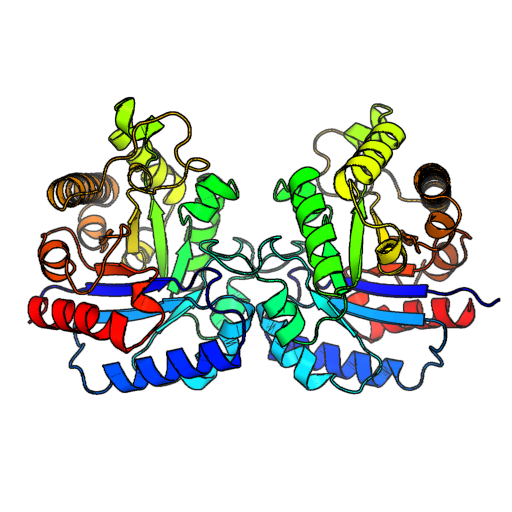5.10371 199 HIS B O 1
ATOM 3440 N N . ILE B 1 200 ? 18.78987 9.90063 -56.33649 1.000 26.14890 200 ILE B N 1
ATOM 3441 C CA . ILE B 1 200 ? 19.88754 10.73064 -56.83361 1.000 27.70103 200 ILE B CA 1
ATOM 3442 C C . ILE B 1 200 ? 20.70727 11.27602 -55.67131 1.000 25.24232 200 ILE B C 1
ATOM 3443 O O . ILE B 1 200 ? 21.94470 11.26380 -55.69781 1.000 29.11644 200 ILE B O 1
ATOM 3448 N N . PHE B 1 201 ? 20.02351 11.77838 -54.64124 1.000 28.88948 201 PHE B N 1
ATOM 3449 C CA . PHE B 1 201 ? 20.71181 12.24977 -53.44494 1.000 28.27493 201 PHE B CA 1
ATOM 3450 C C . PHE B 1 201 ? 21.56709 11.14918 -52.83342 1.000 26.52020 201 PHE B C 1
ATOM 3451 O O . PHE B 1 201 ? 22.72400 11.38475 -52.46555 1.000 26.34406 201 PHE B O 1
ATOM 3459 N N . ILE B 1 202 ? 21.02085 9.93518 -52.72348 1.000 25.73054 202 ILE B N 1
ATOM 3460 C CA . ILE B 1 202 ? 21.80018 8.82747 -52.17686 1.000 26.07181 202 ILE B CA 1
ATOM 3461 C C . ILE B 1 202 ? 23.02747 8.55774 -53.03808 1.000 25.22088 202 ILE B C 1
ATOM 3462 O O . ILE B 1 202 ? 24.12950 8.35009 -52.51685 1.000 24.68845 202 ILE B O 1
ATOM 3467 N N . ARG B 1 203 ? 22.86331 8.55529 -54.36846 1.000 26.67534 203 ARG B N 1
ATOM 3468 C CA . ARG B 1 203 ? 24.01561 8.37710 -55.25655 1.000 26.34405 203 ARG B CA 1
ATOM 3469 C C . ARG B 1 203 ? 25.08712 9.43492 -54.99698 1.000 26.35220 203 ARG B C 1
ATOM 3470 O O . ARG B 1 203 ? 26.28099 9.11446 -54.90858 1.000 25.89404 203 ARG B O 1
ATOM 3478 N N . LYS B 1 204 ? 24.67420 10.70456 -54.88327 1.000 28.30522 204 LYS B N 1
ATOM 3479 C CA . LYS B 1 204 ? 25.61949 11.79382 -54.62326 1.000 33.00209 204 LYS B CA 1
ATOM 3480 C C . LYS B 1 204 ? 26.39275 11.55928 -53.33047 1.000 30.72601 204 LYS B C 1
ATOM 3481 O O . LYS B 1 204 ? 27.61229 11.77857 -53.27638 1.000 26.83835 204 LYS B O 1
ATOM 3487 N N . LEU B 1 205 ? 25.69780 11.13744 -52.26589 1.000 27.83713 205 LEU B N 1
ATOM 3488 C CA . LEU B 1 205 ? 26.39637 10.87483 -51.01134 1.000 26.25155 205 LEU B CA 1
ATOM 3489 C C . LEU B 1 205 ? 27.39840 9.74265 -51.15912 1.000 30.04970 205 LEU B C 1
ATOM 3490 O O . LEU B 1 205 ? 28.51598 9.82931 -50.64030 1.000 27.89661 205 LEU B O 1
ATOM 3495 N N . LEU B 1 206 ? 27.02167 8.67010 -51.85947 1.000 24.44478 206 LEU B N 1
ATOM 3496 C CA . LEU B 1 206 ? 27.92397 7.53009 -51.97777 1.000 25.30709 206 LEU B CA 1
ATOM 3497 C C . LEU B 1 206 ? 29.17460 7.88726 -52.77537 1.000 27.85091 206 LEU B C 1
ATOM 3498 O O . LEU B 1 206 ? 30.26790 7.39315 -52.47300 1.000 29.38744 206 LEU B O 1
ATOM 3503 N N . ILE B 1 207 ? 29.03448 8.72387 -53.80707 1.000 29.18882 207 ILE B N 1
ATOM 3504 C CA . ILE B 1 207 ? 30.19885 9.14481 -54.58784 1.000 27.37054 207 ILE B CA 1
ATOM 3505 C C . ILE B 1 207 ? 31.06146 10.09457 -53.77094 1.000 29.91996 207 ILE B C 1
ATOM 3506 O O . ILE B 1 207 ? 32.29265 10.02465 -53.80628 1.000 33.75741 207 ILE B O 1
ATOM 3511 N N . ASN B 1 208 ? 30.42666 10.98459 -53.00943 1.000 31.15910 208 ASN B N 1
ATOM 3512 C CA . ASN B 1 208 ? 31.16332 11.86336 -52.10673 1.000 34.83703 208 ASN B CA 1
ATOM 3513 C C . ASN B 1 208 ? 31.98620 11.07923 -51.08761 1.000 37.58930 208 ASN B C 1
ATOM 3514 O O . ASN B 1 208 ? 33.13207 11.44793 -50.79214 1.000 36.22385 208 ASN B O 1
ATOM 3519 N N . LYS B 1 209 ? 31.43407 9.98442 -50.54908 1.000 33.18079 209 LYS B N 1
ATOM 3520 C CA . LYS B 1 209 ? 32.15562 9.22088 -49.53017 1.000 32.35906 209 LYS B CA 1
ATOM 3521 C C . LYS B 1 209 ? 33.16858 8.26675 -50.13999 1.000 35.04786 209 LYS B C 1
ATOM 3522 O O . LYS B 1 209 ? 34.29197 8.14481 -49.64034 1.000 30.74489 209 LYS B O 1
ATOM 3528 N N . PHE B 1 210 ? 32.78514 7.55132 -51.19369 1.000 31.09140 210 PHE B N 1
ATOM 3529 C CA . PHE B 1 210 ? 33.56311 6.40234 -51.63620 1.000 33.72070 210 PHE B CA 1
ATOM 3530 C C . PHE B 1 210 ? 34.12682 6.55126 -53.03983 1.000 32.41526 210 PHE B C 1
ATOM 3531 O O . PHE B 1 210 ? 34.73535 5.60249 -53.55272 1.000 36.26027 210 PHE B O 1
ATOM 3539 N N . GLY B 1 211 ? 33.95782 7.70919 -53.66716 1.000 36.22410 211 GLY B N 1
ATOM 3540 C CA . GLY B 1 211 ? 34.52609 7.90107 -54.99236 1.000 32.44248 211 GLY B CA 1
ATOM 3541 C C . GLY B 1 211 ? 33.90069 6.94774 -55.99108 1.000 37.80380 211 GLY B C 1
ATOM 3542 O O . GLY B 1 211 ? 32.67442 6.78545 -56.04721 1.000 36.06548 211 GLY B O 1
ATOM 3543 N N . ASP B 1 212 ? 34.75413 6.28770 -56.78020 1.000 34.47505 212 ASP B N 1
ATOM 3544 C CA . ASP B 1 212 ? 34.25990 5.43841 -57.86099 1.000 39.12420 212 ASP B CA 1
ATOM 3545 C C . ASP B 1 212 ? 33.57650 4.19561 -57.31531 1.000 38.29419 212 ASP B C 1
ATOM 3546 O O . ASP B 1 212 ? 32.60456 3.70499 -57.90258 1.000 38.69324 212 ASP B O 1
ATOM 3548 N N . GLU B 1 213 ? 34.07691 3.66926 -56.19535 1.000 35.31573 213 GLU B N 1
ATOM 3549 C CA . GLU B 1 213 ? 33.42485 2.53673 -55.55283 1.000 37.31145 213 GLU B CA 1
ATOM 3550 C C . GLU B 1 213 ? 31.97479 2.85727 -55.20627 1.000 33.94902 213 GLU B C 1
ATOM 3551 O O . GLU B 1 213 ? 31.11417 1.97305 -55.26775 1.000 36.23745 213 GLU B O 1
ATOM 3553 N N . GLY B 1 214 ? 31.68116 4.12002 -54.88057 1.000 30.98084 214 GLY B N 1
ATOM 3554 C CA . GLY B 1 214 ? 30.32927 4.50095 -54.51348 1.000 34.27472 214 GLY B CA 1
ATOM 3555 C C . GLY B 1 214 ? 29.38198 4.61158 -55.68666 1.000 33.0815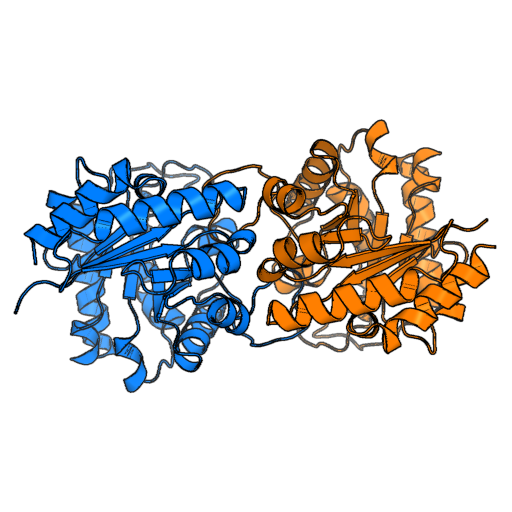6 214 GLY B C 1
ATOM 3556 O O . GLY B 1 214 ? 28.16916 4.45722 -55.51895 1.000 29.85904 214 GLY B O 1
ATOM 3557 N N . LYS B 1 215 ? 29.90564 4.89422 -56.88115 1.000 32.94549 215 LYS B N 1
ATOM 3558 C CA . LYS B 1 215 ? 29.05471 4.88807 -58.06280 1.000 35.58735 215 LYS B CA 1
ATOM 3559 C C . LYS B 1 215 ? 28.51408 3.49180 -58.34078 1.000 32.95778 215 LYS B C 1
ATOM 3560 O O . LYS B 1 215 ? 27.41639 3.35044 -58.88770 1.000 36.58214 215 LYS B O 1
ATOM 3562 N N . ASN B 1 216 ? 29.25215 2.45344 -57.93954 1.000 33.76576 216 ASN B N 1
ATOM 3563 C CA . ASN B 1 216 ? 28.92562 1.07331 -58.28234 1.000 35.63938 216 ASN B CA 1
ATOM 3564 C C . ASN B 1 216 ? 27.90341 0.43359 -57.34607 1.000 35.58283 216 ASN B C 1
ATOM 3565 O O . ASN B 1 216 ? 27.42665 -0.67082 -57.63833 1.000 35.22011 216 ASN B O 1
ATOM 3570 N N . ILE B 1 217 ? 27.55900 1.07872 -56.23672 1.000 29.96714 217 ILE B N 1
ATOM 3571 C CA . ILE B 1 217 ? 26.63563 0.49067 -55.26860 1.000 26.50661 217 ILE B CA 1
ATOM 3572 C C . ILE B 1 217 ? 25.21620 0.65269 -55.80333 1.000 25.89599 217 ILE B C 1
ATOM 3573 O O . ILE B 1 217 ? 24.71539 1.77294 -55.91636 1.000 25.16578 217 ILE B O 1
ATOM 3578 N N . LEU B 1 218 ? 24.56234 -0.46532 -56.11280 1.000 23.37218 218 LEU B N 1
ATOM 3579 C CA . LEU B 1 218 ? 23.18360 -0.44011 -56.59366 1.000 23.25189 218 LEU B CA 1
ATOM 3580 C C . LEU B 1 218 ? 22.23465 0.03257 -55.49399 1.000 26.21734 218 LEU B C 1
ATOM 3581 O O . LEU B 1 218 ? 22.39046 -0.32657 -54.32113 1.000 24.26077 218 LEU B O 1
ATOM 3586 N N . ILE B 1 219 ? 21.23763 0.83256 -55.87583 1.000 22.11053 219 ILE B N 1
ATOM 3587 C CA . ILE B 1 219 ? 20.22705 1.33690 -54.94872 1.000 23.37358 219 ILE B CA 1
ATOM 3588 C C . ILE B 1 219 ? 18.87849 0.75976 -55.35021 1.000 24.66777 219 ILE B C 1
ATOM 3589 O O . ILE B 1 219 ? 18.33200 1.10530 -56.40759 1.000 23.50807 219 ILE B O 1
ATOM 3594 N N . GLN B 1 220 ? 18.33636 -0.11387 -54.51119 1.000 22.90971 220 GLN B N 1
ATOM 3595 C CA . GLN B 1 220 ? 16.99392 -0.62767 -54.73315 1.000 24.32118 220 GLN B CA 1
ATOM 3596 C C . GLN B 1 220 ? 15.97825 0.39882 -54.26973 1.000 22.01568 220 GLN B C 1
ATOM 3597 O O . GLN B 1 220 ? 16.18370 1.07953 -53.26183 1.000 24.45854 220 GLN B O 1
ATOM 3603 N N . TYR B 1 221 ? 14.86933 0.49040 -54.99162 1.000 21.78822 221 TYR B N 1
ATOM 3604 C CA . TYR B 1 221 ? 13.70615 1.18957 -54.47188 1.000 24.71600 221 TYR B CA 1
ATOM 3605 C C . TYR B 1 221 ? 12.96391 0.26657 -53.51778 1.000 23.36075 221 TYR B C 1
ATOM 3606 O O . TYR B 1 221 ? 12.65484 -0.88002 -53.86378 1.000 22.43025 221 TYR B O 1
ATOM 3615 N N . GLY B 1 222 ? 12.70361 0.75870 -52.30822 1.000 22.24252 222 GLY B N 1
ATOM 3616 C CA . GLY B 1 222 ? 12.05663 -0.03000 -51.28421 1.000 22.93805 222 GLY B CA 1
ATOM 3617 C C . GLY B 1 222 ? 10.65977 0.42203 -50.93614 1.000 26.12775 222 GLY B C 1
ATOM 3618 O O . GLY B 1 222 ? 10.11821 -0.02891 -49.91951 1.000 24.27124 222 GLY B O 1
ATOM 3619 N N . GLY B 1 223 ? 10.07031 1.33408 -51.71011 1.000 23.05720 223 GLY B N 1
ATOM 3620 C CA . GLY B 1 223 ? 8.65790 1.62442 -51.60136 1.000 25.80179 223 GLY B CA 1
ATOM 3621 C C . GLY B 1 223 ? 7.84485 0.56599 -52.32328 1.000 28.42010 223 GLY B C 1
ATOM 3622 O O . GLY B 1 223 ? 8.37020 -0.41741 -52.85051 1.000 25.33041 223 GLY B O 1
ATOM 3623 N N . SER B 1 224 ? 6.53723 0.77705 -52.34865 1.000 26.07095 224 SER B N 1
ATOM 3624 C CA . SER B 1 224 ? 5.64471 -0.22630 -52.92264 1.000 29.54269 224 SER B CA 1
ATOM 3625 C C . SER B 1 224 ? 5.88612 -0.35489 -54.41959 1.000 26.18062 224 SER B C 1
ATOM 3626 O O . SER B 1 224 ? 5.76515 0.62231 -55.16727 1.000 27.23631 224 SER B O 1
ATOM 3629 N N . MET B 1 225 ? 6.24582 -1.56258 -54.84570 1.000 26.45767 225 MET B N 1
ATOM 3630 C CA . MET B 1 225 ? 6.54271 -1.87028 -56.23627 1.000 26.87517 225 MET B CA 1
ATOM 3631 C C . MET B 1 225 ? 5.71583 -3.08397 -56.62332 1.000 28.69630 225 MET B C 1
ATOM 3632 O O . MET B 1 225 ? 5.80361 -4.13727 -55.97565 1.000 24.20423 225 MET B O 1
ATOM 3637 N N . LYS B 1 226 ? 4.93473 -2.94681 -57.68648 1.000 25.35499 226 LYS B N 1
ATOM 3638 C CA . LYS B 1 226 ? 4.08721 -4.02513 -58.16023 1.000 26.54264 226 LYS B CA 1
ATOM 3639 C C . LYS B 1 226 ? 4.11277 -4.00414 -59.67921 1.000 26.97970 226 LYS B C 1
ATOM 3640 O O . LYS B 1 226 ? 4.71737 -3.12181 -60.29341 1.000 27.26535 226 LYS B O 1
ATOM 3642 N N . ALA B 1 227 ? 3.44871 -4.98878 -60.28868 1.000 29.09402 227 ALA B N 1
ATOM 3643 C CA . ALA B 1 227 ? 3.42572 -5.07988 -61.74620 1.000 31.71288 227 ALA B CA 1
ATOM 3644 C C . ALA B 1 227 ? 3.00271 -3.76293 -62.37900 1.000 27.38756 227 ALA B C 1
ATOM 3645 O O . ALA B 1 227 ? 3.62363 -3.30301 -63.34480 1.000 30.16272 227 ALA B O 1
ATOM 3647 N N . SER B 1 228 ? 1.97009 -3.12282 -61.81961 1.000 27.38504 228 SER B N 1
ATOM 3648 C CA . SER B 1 228 ? 1.36864 -1.94265 -62.43478 1.000 27.14531 228 SER B CA 1
ATOM 3649 C C . SER B 1 228 ? 2.29242 -0.72951 -62.43858 1.000 31.05381 228 SER B C 1
ATOM 3650 O O . SER B 1 228 ? 2.12609 0.14976 -63.28887 1.000 31.33444 228 SER B O 1
ATOM 3653 N N . ASN B 1 229 ? 3.26431 -0.64753 -61.53134 1.000 26.93870 229 ASN B N 1
ATOM 3654 C CA . ASN B 1 229 ? 4.12636 0.52705 -61.49996 1.000 26.75181 229 ASN B CA 1
ATOM 3655 C C . ASN B 1 229 ? 5.61277 0.21028 -61.59195 1.000 26.66440 229 ASN B C 1
ATOM 3656 O O . ASN B 1 229 ? 6.42687 1.14136 -61.56579 1.000 26.63600 229 ASN B O 1
ATOM 3661 N N . CYS B 1 230 ? 5.99590 -1.05939 -61.73530 1.000 26.27754 230 CYS B N 1
ATOM 3662 C CA . CYS B 1 230 ? 7.41419 -1.39039 -61.65839 1.000 26.34722 230 CYS B CA 1
ATOM 3663 C C . CYS B 1 230 ? 8.19115 -0.82786 -62.84044 1.000 29.93754 230 CYS B C 1
ATOM 3664 O O . CYS B 1 230 ? 9.32984 -0.37457 -62.67525 1.000 24.71419 230 CYS B O 1
ATOM 3667 N N . GLU B 1 231 ? 7.61141 -0.85600 -64.04392 1.000 28.02654 231 GLU B N 1
ATOM 3668 C CA . GLU B 1 231 ? 8.38481 -0.42164 -65.20024 1.000 27.17496 231 GLU B CA 1
ATOM 3669 C C . GLU B 1 231 ? 8.75252 1.05236 -65.08860 1.000 29.75087 231 GLU B C 1
ATOM 3670 O O . GLU B 1 231 ? 9.89684 1.42542 -65.35236 1.000 29.03922 231 GLU B O 1
ATOM 3676 N N . GLY B 1 232 ? 7.81178 1.89756 -64.65547 1.000 27.81186 232 GLY B N 1
ATOM 3677 C CA . GLY B 1 232 ? 8.13047 3.30516 -64.46816 1.000 28.21210 232 GLY B CA 1
ATOM 3678 C C . GLY B 1 232 ? 9.25864 3.52513 -63.47495 1.000 30.95692 232 GLY B C 1
ATOM 3679 O O . GLY B 1 232 ? 10.13721 4.36350 -63.69051 1.000 30.09228 232 GLY B O 1
ATOM 3680 N N . LEU B 1 233 ? 9.25716 2.76652 -62.37847 1.000 27.67779 233 LEU B N 1
ATOM 3681 C CA . LEU B 1 233 ? 10.27628 2.94188 -61.34552 1.000 28.96774 233 LEU B CA 1
ATOM 3682 C C . LEU B 1 233 ? 11.62089 2.38775 -61.78761 1.000 26.69377 233 LEU B C 1
ATOM 3683 O O . LEU B 1 233 ? 12.65630 3.06202 -61.66816 1.000 27.12913 233 LEU B O 1
ATOM 3688 N N . LEU B 1 234 ? 11.63523 1.15228 -62.29644 1.000 24.29274 234 LEU B N 1
ATOM 3689 C CA . LEU B 1 234 ? 12.90230 0.54430 -62.69781 1.000 28.39576 234 LEU B CA 1
ATOM 3690 C C . LEU B 1 234 ? 13.55488 1.32688 -63.81421 1.000 30.59053 234 LEU B C 1
ATOM 3691 O O . LEU B 1 234 ? 14.71943 1.09084 -64.15944 1.000 28.56532 234 LEU B O 1
ATOM 3696 N N . ASN B 1 235 ? 12.83957 2.28799 -64.33666 1.000 31.20814 235 ASN B N 1
ATOM 3697 C CA . ASN B 1 235 ? 13.19818 2.91096 -65.57510 1.000 30.87788 235 ASN B CA 1
ATOM 3698 C C . ASN B 1 235 ? 14.02565 4.14226 -65.21793 1.000 34.08198 235 ASN B C 1
ATOM 3699 O O . ASN B 1 235 ? 14.79057 4.65413 -66.03536 1.000 35.40122 235 ASN B O 1
ATOM 3704 N N . ILE B 1 236 ? 13.92786 4.54764 -63.94397 1.000 30.35346 236 ILE B N 1
ATOM 3705 C CA . ILE B 1 236 ? 14.63875 5.68745 -63.37835 1.000 32.07620 236 ILE B CA 1
ATOM 3706 C C . ILE B 1 236 ? 16.12137 5.36156 -63.22811 1.000 31.87538 236 ILE B C 1
ATOM 3707 O O . ILE B 1 236 ? 16.49778 4.28086 -62.74667 1.000 29.61871 236 ILE B O 1
ATOM 3712 N N . GLY B 1 237 ? 16.97237 6.31795 -63.61526 1.000 31.54963 237 GLY B N 1
ATOM 3713 C CA . GLY B 1 237 ? 18.40194 6.04657 -63.72736 1.000 32.76709 237 GLY B CA 1
ATOM 3714 C C . GLY B 1 237 ? 19.02301 5.45341 -62.47423 1.000 31.85415 237 GLY B C 1
ATOM 3715 O O . GLY B 1 237 ? 19.71770 4.43419 -62.53006 1.000 29.61138 237 GLY B O 1
ATOM 3716 N N . GLU B 1 238 ? 18.78714 6.08025 -61.32375 1.000 25.98948 238 GLU B N 1
ATOM 3717 C CA . GLU B 1 238 ? 19.43729 5.65485 -60.09187 1.000 28.11713 238 GLU B CA 1
ATOM 3718 C C . GLU B 1 238 ? 18.60416 4.66443 -59.27930 1.000 28.21960 238 GLU B C 1
ATOM 3719 O O . GLU B 1 238 ? 18.89163 4.45649 -58.09228 1.000 27.32072 238 GLU B O 1
ATOM 3725 N N . ILE B 1 239 ? 17.59069 4.05244 -59.88784 1.000 27.37704 239 ILE B N 1
ATOM 3726 C CA . ILE B 1 239 ? 16.89443 2.90850 -59.31068 1.000 24.45131 239 ILE B CA 1
ATOM 3727 C C . ILE B 1 239 ? 17.43552 1.66931 -60.01488 1.000 25.23789 239 ILE B C 1
ATOM 3728 O O . ILE B 1 239 ? 17.29611 1.52114 -61.23373 1.000 25.45387 239 ILE B O 1
ATOM 3733 N N . ASN B 1 240 ? 18.12262 0.80139 -59.27158 1.000 24.44943 240 ASN B N 1
ATOM 3734 C CA . ASN B 1 240 ? 18.72363 -0.39325 -59.85232 1.000 23.58406 240 ASN B CA 1
ATOM 3735 C C . ASN B 1 240 ? 18.14526 -1.65397 -59.23124 1.000 23.03749 240 ASN B C 1
ATOM 3736 O O . ASN B 1 240 ? 18.83476 -2.66250 -59.06112 1.000 23.29960 240 ASN B O 1
ATOM 3741 N N . GLY B 1 241 ? 16.86838 -1.61341 -58.89777 1.000 23.34549 241 GLY B N 1
ATOM 3742 C CA . GLY B 1 241 ? 16.17980 -2.80193 -58.44446 1.000 22.07506 241 GLY B CA 1
ATOM 3743 C C . GLY B 1 241 ? 15.04855 -2.43835 -57.51032 1.000 20.38199 241 GLY B C 1
ATOM 3744 O O . GLY B 1 241 ? 14.67048 -1.27857 -57.37907 1.000 22.59481 241 GLY B O 1
ATOM 3745 N N . GLY B 1 242 ? 14.51093 -3.46673 -56.86602 1.000 21.55258 242 GLY B N 1
ATOM 3746 C CA . GLY B 1 242 ? 13.41897 -3.27773 -55.93833 1.000 21.42142 242 GLY B CA 1
ATOM 3747 C C . GLY B 1 242 ? 13.53102 -4.23107 -54.76926 1.000 22.79700 242 GLY B C 1
ATOM 3748 O O . GLY B 1 242 ? 13.87368 -5.40082 -54.95698 1.000 21.80129 242 GLY B O 1
ATOM 3749 N N . LEU B 1 243 ? 13.28364 -3.73155 -53.55884 1.000 21.69998 243 LEU B N 1
ATOM 3750 C CA . LEU B 1 243 ? 13.11099 -4.56861 -52.37693 1.000 21.31825 243 LEU B CA 1
ATOM 3751 C C . LEU B 1 243 ? 11.60649 -4.69107 -52.18792 1.000 21.14350 243 LEU B C 1
ATOM 3752 O O . LEU B 1 243 ? 10.94396 -3.72624 -51.79091 1.000 21.09319 243 LEU B O 1
ATOM 3757 N N . ILE B 1 244 ? 11.07031 -5.86298 -52.51287 1.000 21.00786 244 ILE B N 1
ATOM 3758 C CA . ILE B 1 244 ? 9.64993 -6.04264 -52.80992 1.000 23.06594 244 ILE B CA 1
ATOM 3759 C C . ILE B 1 244 ? 8.95094 -6.68441 -51.62791 1.000 22.29098 244 ILE B C 1
ATOM 3760 O O . ILE B 1 244 ? 9.44255 -7.66868 -51.06908 1.000 24.08575 244 ILE B O 1
ATOM 3765 N N . GLY B 1 245 ? 7.79122 -6.14357 -51.26126 1.000 22.97222 245 GLY B N 1
ATOM 3766 C CA . GLY B 1 245 ? 6.99297 -6.72595 -50.20514 1.000 24.94940 245 GLY B CA 1
ATOM 3767 C C . GLY B 1 245 ? 5.93527 -7.66804 -50.74840 1.000 25.87720 245 GLY B C 1
ATOM 3768 O O . GLY B 1 245 ? 6.25541 -8.77823 -51.18699 1.000 22.67375 245 GLY B O 1
ATOM 3769 N N . GLY B 1 246 ? 4.67423 -7.21134 -50.75193 1.000 28.06685 246 GLY B N 1
ATOM 3770 C CA . GLY B 1 246 ? 3.55793 -8.08777 -51.09788 1.000 24.75061 246 GLY B CA 1
ATOM 3771 C C . GLY B 1 246 ? 3.70007 -8.78634 -52.43898 1.000 25.06068 246 GLY B C 1
ATOM 3772 O O . GLY B 1 246 ? 3.32612 -9.95487 -52.58229 1.000 22.70709 246 GLY B O 1
ATOM 3773 N N . ALA B 1 247 ? 4.24735 -8.09079 -53.44518 1.000 24.28620 247 ALA B N 1
ATOM 3774 C CA . ALA B 1 247 ? 4.31556 -8.71549 -54.76802 1.000 26.74445 247 ALA B CA 1
ATOM 3775 C C . ALA B 1 247 ? 5.37907 -9.81525 -54.87074 1.000 27.50487 247 ALA B C 1
ATOM 3776 O O . ALA B 1 247 ? 5.46649 -10.46164 -55.92275 1.000 26.56882 247 ALA B O 1
ATOM 3778 N N . SER B 1 248 ? 6.19286 -10.05572 -53.84056 1.000 21.25702 248 SER B N 1
ATOM 3779 C CA . SER B 1 248 ? 7.14405 -11.15758 -53.89816 1.000 23.86177 248 SER B CA 1
ATOM 3780 C C . SER B 1 248 ? 6.60644 -12.43340 -53.27227 1.000 24.93504 248 SER B C 1
ATOM 3781 O O . SER B 1 248 ? 7.33562 -13.42813 -53.21107 1.000 25.65942 248 SER B O 1
ATOM 3784 N N . LEU B 1 249 ? 5.35807 -12.43309 -52.81420 1.000 26.00431 249 LEU B N 1
ATOM 3785 C CA . LEU B 1 249 ? 4.80784 -13.57960 -52.10542 1.000 26.99396 249 LEU B CA 1
ATOM 3786 C C . LEU B 1 249 ? 4.23101 -14.63931 -53.03309 1.000 29.24935 249 LEU B C 1
ATOM 3787 O O . LEU B 1 249 ? 3.82306 -15.69891 -52.55500 1.000 28.80988 249 LEU B O 1
ATOM 3792 N N . SER B 1 250 ? 4.18831 -14.38891 -54.33533 1.000 26.66292 250 SER B N 1
ATOM 3793 C CA . SER B 1 250 ? 3.85054 -15.42311 -55.29991 1.000 31.66215 250 SER B CA 1
ATOM 3794 C C . SER B 1 250 ? 4.66341 -15.20258 -56.56349 1.000 32.82819 250 SER B C 1
ATOM 3795 O O . SER B 1 250 ? 5.03485 -14.07174 -56.89203 1.000 28.95110 250 SER B O 1
ATOM 3798 N N . ALA B 1 251 ? 4.93878 -16.29901 -57.26877 1.000 31.07839 251 ALA B N 1
ATOM 3799 C CA . ALA B 1 251 ? 5.59735 -16.18947 -58.56385 1.000 31.07925 251 ALA B CA 1
ATOM 3800 C C . ALA B 1 251 ? 4.76372 -15.36475 -59.53340 1.000 33.20645 251 ALA B C 1
ATOM 3801 O O . ALA B 1 251 ? 5.30952 -14.59296 -60.33280 1.000 36.15385 251 ALA B O 1
ATOM 3803 N N . GLU B 1 252 ? 3.43792 -15.51227 -59.47610 1.000 29.73707 252 GLU B N 1
ATOM 3804 C CA . GLU B 1 252 ? 2.56813 -14.77438 -60.38807 1.000 37.22548 252 GLU B CA 1
ATOM 3805 C C 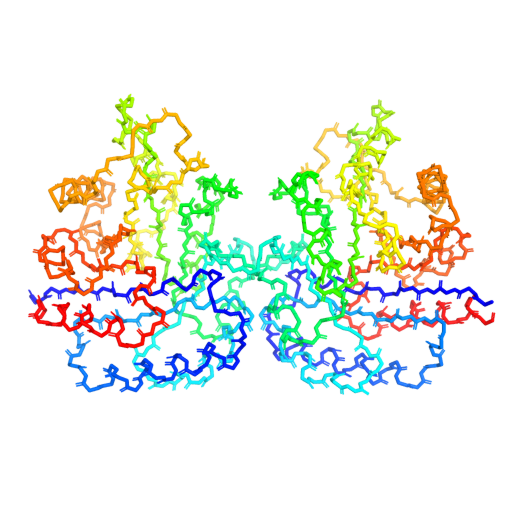. GLU B 1 252 ? 2.69566 -13.26840 -60.18406 1.000 35.12217 252 GLU B C 1
ATOM 3806 O O . GLU B 1 252 ? 2.70810 -12.50082 -61.15475 1.000 30.99575 252 GLU B O 1
ATOM 3808 N N . LYS B 1 253 ? 2.79653 -12.82656 -58.92925 1.000 30.32539 253 LYS B N 1
ATOM 3809 C CA . LYS B 1 253 ? 2.90125 -11.39820 -58.64463 1.000 27.58862 253 LYS B CA 1
ATOM 3810 C C . LYS B 1 253 ? 4.29974 -10.85324 -58.90627 1.000 29.55576 253 LYS B C 1
ATOM 3811 O O . LYS B 1 253 ? 4.45103 -9.66686 -59.22702 1.000 28.35076 253 LYS B O 1
ATOM 3813 N N . LEU B 1 254 ? 5.32959 -11.68181 -58.76569 1.000 29.05129 254 LEU B N 1
ATOM 3814 C CA . LEU B 1 254 ? 6.68721 -11.16827 -58.87816 1.000 29.63753 254 LEU B CA 1
ATOM 3815 C C . LEU B 1 254 ? 7.22542 -11.24076 -60.30000 1.000 25.84214 254 LEU B C 1
ATOM 3816 O O . LEU B 1 254 ? 8.05620 -10.40652 -60.68152 1.000 28.03959 254 LEU B O 1
ATOM 3821 N N . LYS B 1 255 ? 6.77598 -12.21380 -61.08672 1.000 26.17234 255 LYS B N 1
ATOM 3822 C CA . LYS B 1 255 ? 7.32713 -12.41174 -62.42772 1.000 28.01740 255 LYS B CA 1
ATOM 3823 C C . LYS B 1 255 ? 7.28891 -11.15961 -63.30236 1.000 27.89909 255 LYS B C 1
ATOM 3824 O O . LYS B 1 255 ? 8.30039 -10.88109 -63.96673 1.000 29.43951 255 LYS B O 1
ATOM 3830 N N . PRO B 1 256 ? 6.20946 -10.36795 -63.34902 1.000 31.54978 256 PRO B N 1
ATOM 3831 C CA . PRO B 1 256 ? 6.24075 -9.17053 -64.21139 1.000 30.35762 256 PRO B CA 1
ATOM 3832 C C . PRO B 1 256 ? 7.24965 -8.12455 -63.76459 1.000 32.17778 256 PRO B C 1
ATOM 3833 O O . PRO B 1 256 ? 7.74853 -7.36794 -64.60838 1.000 28.25394 256 PRO B O 1
ATOM 3837 N N . ILE B 1 257 ? 7.56263 -8.05203 -62.46768 1.000 27.16067 257 ILE B N 1
ATOM 3838 C CA . ILE B 1 257 ? 8.63438 -7.16970 -62.00769 1.000 28.35482 257 ILE B CA 1
ATOM 3839 C C . ILE B 1 257 ? 9.98105 -7.67415 -62.50813 1.000 27.99519 257 ILE B C 1
ATOM 3840 O O . ILE B 1 257 ? 10.82375 -6.90103 -62.97803 1.000 26.12984 257 ILE B O 1
ATOM 3845 N N . ILE B 1 258 ? 10.21097 -8.98054 -62.38465 1.000 28.45844 258 ILE B N 1
ATOM 3846 C CA . ILE B 1 258 ? 11.43399 -9.57624 -62.90745 1.000 27.30289 258 ILE B CA 1
ATOM 3847 C C . ILE B 1 258 ? 11.50114 -9.40354 -64.42097 1.000 27.44825 258 ILE B C 1
ATOM 3848 O O . ILE B 1 258 ? 12.55687 -9.09075 -64.97930 1.000 27.74496 258 ILE B O 1
ATOM 3853 N N . GLU B 1 259 ? 10.36363 -9.55322 -65.10195 1.000 28.29938 259 GLU B N 1
ATOM 3854 C CA . GLU B 1 259 ? 10.35878 -9.40491 -66.55324 1.000 31.33433 259 GLU B CA 1
ATOM 3855 C C . GLU B 1 259 ? 10.63031 -7.96391 -66.96683 1.000 28.69235 259 GLU B C 1
ATOM 3856 O O . GLU B 1 259 ? 11.35535 -7.71830 -67.93661 1.000 29.64822 259 GLU B O 1
ATOM 3862 N N . ALA B 1 260 ? 10.07311 -6.99676 -66.23480 1.000 30.05608 260 ALA B N 1
ATOM 3863 C CA . ALA B 1 260 ? 10.37808 -5.59732 -66.51809 1.000 30.49139 260 ALA B CA 1
ATOM 3864 C C . ALA B 1 260 ? 11.86665 -5.30438 -66.34026 1.000 30.19593 260 ALA B C 1
ATOM 3865 O O . ALA B 1 260 ? 12.48088 -4.63629 -67.18204 1.000 32.35213 260 ALA B O 1
ATOM 3867 N N . ALA B 1 261 ? 12.47422 -5.81128 -65.26421 1.000 28.07572 261 ALA B N 1
ATOM 3868 C CA . ALA B 1 261 ? 13.90126 -5.56720 -65.04832 1.000 26.67999 261 ALA B CA 1
ATOM 3869 C C . ALA B 1 261 ? 14.74409 -6.17424 -66.16316 1.000 29.44168 261 ALA B C 1
ATOM 3870 O O . ALA B 1 261 ? 15.73086 -5.57090 -66.60264 1.000 28.09237 261 ALA B O 1
ATOM 3872 N N . VAL B 1 262 ? 14.37007 -7.36775 -66.63178 1.000 29.22699 262 VAL B N 1
ATOM 3873 C CA . VAL B 1 262 ? 15.09268 -8.00489 -67.73072 1.000 33.39293 262 VAL B CA 1
ATOM 3874 C C . VAL B 1 262 ? 14.95735 -7.18262 -69.01037 1.000 31.03124 262 VAL B C 1
ATOM 3875 O O . VAL B 1 262 ? 15.93391 -6.97171 -69.74023 1.000 34.41210 262 VAL B O 1
ATOM 3879 N N . LYS B 1 263 ? 13.74396 -6.71054 -69.29999 1.000 31.80369 263 LYS B N 1
ATOM 3880 C CA . LYS B 1 263 ? 13.52069 -5.89368 -70.48577 1.000 33.84531 263 LYS B CA 1
ATOM 3881 C C . LYS B 1 263 ? 14.36894 -4.63267 -70.44924 1.000 37.24640 263 LYS B C 1
ATOM 3882 O O . LYS B 1 263 ? 14.91229 -4.21243 -71.47641 1.000 34.27498 263 LYS B O 1
ATOM 3884 N N . LEU B 1 264 ? 14.49571 -4.01548 -69.27090 1.000 35.30119 264 LEU B N 1
ATOM 3885 C CA . LEU B 1 264 ? 15.26234 -2.78549 -69.13507 1.000 33.99532 264 LEU B CA 1
ATOM 3886 C C . LEU B 1 264 ? 16.76264 -3.02554 -69.01842 1.000 33.38630 264 LEU B C 1
ATOM 3887 O O . LEU B 1 264 ? 17.52435 -2.05421 -69.03095 1.000 36.23283 264 LEU B O 1
ATOM 3892 N N . GLY B 1 265 ? 17.20186 -4.27910 -68.90548 1.000 36.03775 265 GLY B N 1
ATOM 3893 C CA . GLY B 1 265 ? 18.60359 -4.62235 -68.76862 1.000 33.99152 265 GLY B CA 1
ATOM 3894 C C . GLY B 1 265 ? 19.27368 -5.13627 -70.02959 1.000 42.54351 265 GLY B C 1
ATOM 3895 O O . GLY B 1 265 ? 20.41380 -5.61555 -69.95850 1.000 44.11740 265 GLY B O 1
ATOM 3896 N N . LYS B 1 266 ? 18.60634 -5.05768 -71.17680 1.000 42.65455 266 LYS B N 1
ATOM 3897 C CA . LYS B 1 266 ? 19.14396 -5.56594 -72.43718 1.000 44.79484 266 LYS B CA 1
ATOM 3898 C C . LYS B 1 266 ? 20.30392 -4.71138 -72.93265 1.000 47.03390 266 LYS B C 1
ATOM 3899 O O . LYS B 1 266 ? 20.44796 -3.55709 -72.52929 1.000 47.42860 266 LYS B O 1
#